Protein AF-A0A7S1QV14-F1 (afdb_monomer)

Nearest PDB structures (foldseek):
  2rdq-assembly1_A  TM=4.504E-01  e=2.097E-04  Streptomyces avermitilis
  3nnl-assembly1_A  TM=4.282E-01  e=5.730E-03  Lyngbya majuscula
  5hae-assembly1_A  TM=5.921E-01  e=1.204E-01  Rhodnius prolixus
  5h9n-assembly1_A  TM=5.846E-01  e=1.566E-01  Rhodnius prolixus
  6cx4-assembly1_A  TM=2.782E-01  e=2.511E-01  Saccharomyces cerevisiae S288C

Secondary structure (DSSP, 8-state):
-EEEEEEETTEEEEEEEEE-TTS-EEEEEEETTEEEEEEEEEEETTEEEEEEEETTT--EEEEEEEEEETTTTEEEEEEEETT-SS----EEEEE------GGGSPPTTSEEEETTSS-HHHHHHHHHHHHHHHHHTTTSTTSEEETTTEEEEEEESTT-HHHHHHHHHSTTHHHHHHHHHHHHHHHHHHHHHTT-EEEEEEEEEE--SSPPPPEE---TTEEEEEEESSSBPPPEEE-TTSPPPPHHHHHHHTT--GGGGGSTTTHHIIIIIGGGGS-HHHHHHTEEESSSSPBPTT-EEEEETT--EEPPP----TTSPPPEEEEEEEESS--SS--TT--EETTGGGGSTTS-HHHHHHHHHHHHHHHHHTT----GGGGS-HHHHHHHHHHHH-TT--HHHHHHHHHHHHH----S----

Organism: Alexandrium catenella (NCBI:txid2925)

pLDDT: mean 92.39, std 8.97, range [36.78, 98.56]

Solvent-accessible surface area (backbone atoms only — not comparable to full-atom values): 22555 Å² total; per-residue (Å²): 120,48,48,31,35,28,78,50,92,94,60,62,45,61,35,35,36,42,73,44,97,90,68,50,39,30,44,40,36,72,58,96,91,43,45,37,34,24,60,43,41,84,68,57,97,74,29,29,34,20,62,25,26,30,71,88,74,66,45,76,57,26,36,41,37,40,31,75,42,74,93,79,59,29,36,40,33,33,47,22,52,60,95,52,89,63,68,50,70,81,41,68,20,41,61,55,88,67,77,59,56,73,69,49,36,67,35,95,86,40,42,28,72,29,78,67,61,40,61,38,69,43,25,40,54,35,37,53,53,52,52,52,53,48,68,77,34,68,93,42,89,84,38,50,76,47,82,32,68,19,33,44,44,37,62,34,49,94,77,6,59,69,51,48,56,49,43,67,72,38,100,56,24,70,54,39,54,49,39,53,52,51,50,53,50,46,42,40,51,30,14,51,41,55,67,27,45,46,54,72,47,30,36,31,40,42,40,20,73,29,41,40,72,54,27,33,63,46,57,80,48,27,31,39,37,44,31,24,22,30,72,36,76,39,49,25,23,54,42,88,86,54,90,70,60,53,59,69,56,49,27,60,75,49,61,31,64,73,88,49,51,80,38,82,82,46,35,49,38,72,54,45,38,35,53,49,70,47,59,66,67,61,43,58,73,39,48,36,57,72,49,99,56,72,33,44,32,13,17,30,39,37,41,32,28,44,52,39,29,25,52,48,56,46,82,86,51,92,96,55,80,59,46,29,35,36,42,34,41,26,28,55,44,96,55,76,80,89,52,92,83,48,66,52,43,60,59,54,67,45,60,38,87,68,31,46,40,62,61,26,33,53,48,38,29,47,49,28,50,55,27,44,78,70,70,48,64,56,63,80,26,77,84,45,63,69,65,19,17,54,28,40,41,47,39,32,71,50,85,86,64,50,70,70,56,34,35,55,34,43,50,34,35,61,61,34,78,64,68,94,74,79,88,126

Radius of gyration: 24.48 Å; Cα contacts (8 Å, |Δi|>4): 848; chains: 1; bounding box: 64×48×74 Å

Mean predicted aligned error: 6.54 Å

Sequence (424 aa):
VGCWRYGKAERPSEYQIQRTEDGGLRFVDQKKASVVAGVLEPAGGGWLQAELTSGDKGEKVGSIRVSFVEEDGTVVSNFKSKGKEAWGKDTVAHKVARAADPQLRLGSSGIGLLPAFVDSKAAETTARAIATFAMLHIGSDVLMQITGGRHEVFLTGVRSQAFQEFARHHGRSEEVLGFLEALKERLSDTAFANGGKASEDMVALVGASDMQVPHLDLKQGQVQVVTALTPTSPTLVYDPAARHPAVEEVFAWLGVDPKHAGATQMRYLSEGGTPLALPVAELYEHMVPACCEELRPGDAVQIRDSIVHAGPRCLDRPGALPRIVVFATYSTRSVAQYDVEFQYKIWDWASFREVPPQLAYERLLEVHSATKERGTTVQPWVYFQGERAEACKALCTTPGLSASEAEALVQRWRLGGAARGEAG

Structure (mmCIF, N/CA/C/O backbone):
data_AF-A0A7S1QV14-F1
#
_entry.id   AF-A0A7S1QV14-F1
#
loop_
_atom_site.group_PDB
_atom_site.id
_atom_site.type_symbol
_atom_site.label_atom_id
_atom_site.label_alt_id
_atom_site.label_comp_id
_atom_site.label_asym_id
_atom_site.label_entity_id
_atom_site.label_seq_id
_atom_site.pdbx_PDB_ins_code
_atom_site.Cartn_x
_atom_site.Cartn_y
_atom_site.Cartn_z
_atom_site.occupancy
_atom_site.B_iso_or_equiv
_atom_site.auth_seq_id
_atom_site.auth_comp_id
_atom_site.auth_asym_id
_atom_site.auth_atom_id
_atom_site.pdbx_PDB_model_num
ATOM 1 N N . VAL A 1 1 ? -6.351 -14.245 25.421 1.00 88.44 1 VAL A N 1
ATOM 2 C CA . VAL A 1 1 ? -6.197 -13.532 24.127 1.00 88.44 1 VAL A CA 1
ATOM 3 C C . VAL A 1 1 ? -7.447 -12.700 23.871 1.00 88.44 1 VAL A C 1
ATOM 5 O O . VAL A 1 1 ? -8.542 -13.196 24.130 1.00 88.44 1 VAL A O 1
ATOM 8 N N . GLY A 1 2 ? -7.293 -11.451 23.434 1.00 88.88 2 GLY A N 1
ATOM 9 C CA . GLY A 1 2 ? -8.391 -10.509 23.171 1.00 88.88 2 GLY A CA 1
ATOM 10 C C . GLY A 1 2 ? -8.047 -9.067 23.556 1.00 88.88 2 GLY A C 1
ATOM 11 O O . GLY A 1 2 ? -6.943 -8.817 24.041 1.00 88.88 2 GLY A O 1
ATOM 12 N N . CYS A 1 3 ? -8.997 -8.148 23.353 1.00 89.19 3 CYS A N 1
ATOM 13 C CA . CYS A 1 3 ? -8.937 -6.779 23.871 1.00 89.19 3 CYS A CA 1
ATOM 14 C C . CYS A 1 3 ? -9.527 -6.715 25.286 1.00 89.19 3 CYS A C 1
ATOM 16 O O . CYS A 1 3 ? -10.553 -7.340 25.572 1.00 89.19 3 CYS A O 1
ATOM 18 N N . TRP A 1 4 ? -8.868 -5.962 26.157 1.00 93.94 4 TRP A N 1
ATOM 19 C CA . TRP A 1 4 ? -9.184 -5.812 27.568 1.00 93.94 4 TRP A CA 1
ATOM 20 C C . TRP A 1 4 ? -9.271 -4.333 27.904 1.00 93.94 4 TRP A C 1
ATOM 22 O O . TRP A 1 4 ? -8.332 -3.579 27.655 1.00 93.94 4 TRP A O 1
ATOM 32 N N . ARG A 1 5 ? -10.398 -3.926 28.482 1.00 94.44 5 ARG A N 1
ATOM 33 C CA . ARG A 1 5 ? -10.708 -2.540 28.815 1.00 94.44 5 ARG A CA 1
ATOM 34 C C . ARG A 1 5 ? -10.646 -2.316 30.313 1.00 94.44 5 ARG A C 1
ATOM 36 O O . ARG A 1 5 ? -11.194 -3.102 31.081 1.00 94.44 5 ARG A O 1
ATOM 43 N N . TYR A 1 6 ? -10.025 -1.220 30.716 1.00 95.12 6 TYR A N 1
ATOM 44 C CA . TYR A 1 6 ? -9.903 -0.793 32.104 1.00 95.12 6 TYR A CA 1
ATOM 45 C C . TYR A 1 6 ? -10.091 0.724 32.226 1.00 95.12 6 TYR A C 1
ATOM 47 O O . TYR A 1 6 ? -10.191 1.441 31.232 1.00 95.12 6 TYR A O 1
ATOM 55 N N . GLY A 1 7 ? -10.119 1.230 33.458 1.00 93.81 7 GLY A N 1
ATOM 56 C CA . GLY A 1 7 ? -10.324 2.653 33.726 1.00 93.81 7 GLY A CA 1
ATOM 57 C C . GLY A 1 7 ? -11.803 3.028 33.817 1.00 93.81 7 GLY A C 1
ATOM 58 O O . GLY A 1 7 ? -12.669 2.173 33.987 1.00 93.81 7 GLY A O 1
ATOM 59 N N . LYS A 1 8 ? -12.088 4.332 33.781 1.00 93.44 8 LYS A N 1
ATOM 60 C CA . LYS A 1 8 ? -13.457 4.844 33.933 1.00 93.44 8 LYS A CA 1
ATOM 61 C C . LYS A 1 8 ? -14.235 4.726 32.626 1.00 93.44 8 LYS A C 1
ATOM 63 O O . LYS A 1 8 ? -13.641 4.812 31.555 1.00 93.44 8 LYS A O 1
ATOM 68 N N . ALA A 1 9 ? -15.558 4.611 32.717 1.00 85.50 9 ALA A N 1
ATOM 69 C CA . ALA A 1 9 ? -16.435 4.471 31.556 1.00 85.50 9 ALA A CA 1
ATOM 70 C C . ALA A 1 9 ? -16.330 5.644 30.564 1.00 85.50 9 ALA A C 1
ATOM 72 O O . ALA A 1 9 ? -16.468 5.429 29.366 1.00 85.50 9 ALA A O 1
ATOM 73 N N . GLU A 1 10 ? -16.040 6.864 31.031 1.00 87.94 10 GLU A N 1
ATOM 74 C CA . GLU A 1 10 ? -15.939 8.050 30.166 1.00 87.94 10 GLU A CA 1
ATOM 75 C C . GLU A 1 10 ? -14.594 8.148 29.436 1.00 87.94 10 GLU A C 1
ATOM 77 O O . GLU A 1 10 ? -14.461 8.892 28.465 1.00 87.94 10 GLU A O 1
ATOM 82 N N . ARG A 1 11 ? -13.567 7.453 29.938 1.00 86.94 11 ARG A N 1
ATOM 83 C CA . ARG A 1 11 ? -12.208 7.434 29.378 1.00 86.94 11 ARG A CA 1
ATOM 84 C C . ARG A 1 11 ? -11.591 6.052 29.572 1.00 86.94 11 ARG A C 1
ATOM 86 O O . ARG A 1 11 ? -10.636 5.918 30.347 1.00 86.94 11 ARG A O 1
ATOM 93 N N . PRO A 1 12 ? -12.161 5.023 28.929 1.00 90.81 12 PRO A N 1
ATOM 94 C CA . PRO A 1 12 ? -11.611 3.693 29.028 1.00 90.81 12 PRO A CA 1
ATOM 95 C C . PRO A 1 12 ? -10.236 3.665 28.364 1.00 90.81 12 PRO A C 1
ATOM 97 O O . PRO A 1 12 ? -9.987 4.329 27.359 1.00 90.81 12 PRO A O 1
ATOM 100 N N . SER A 1 13 ? -9.338 2.883 28.938 1.00 91.56 13 SER A N 1
ATOM 101 C CA . SER A 1 13 ? -8.093 2.483 28.299 1.00 91.56 13 SER A CA 1
ATOM 102 C C . SER A 1 13 ? -8.210 1.022 27.896 1.00 91.56 13 SER A C 1
ATOM 104 O O . SER A 1 13 ? -8.898 0.242 28.556 1.00 91.56 13 SER A O 1
ATOM 106 N N . GLU A 1 14 ? -7.552 0.650 26.807 1.00 92.62 14 GLU A N 1
ATOM 107 C CA . GLU A 1 14 ? -7.616 -0.697 26.256 1.00 92.62 14 GLU A CA 1
ATOM 108 C C . GLU A 1 14 ? -6.210 -1.217 25.980 1.00 92.62 14 GLU A C 1
ATOM 110 O O . GLU A 1 14 ? -5.352 -0.481 25.502 1.00 92.62 14 GLU A O 1
ATOM 115 N N . TYR A 1 15 ? -5.990 -2.497 26.255 1.00 94.31 15 TYR A N 1
ATOM 116 C CA . TYR A 1 15 ? -4.806 -3.221 25.808 1.00 94.31 15 TYR A CA 1
ATOM 117 C C . TYR A 1 15 ? -5.217 -4.558 25.199 1.00 94.31 15 TYR A C 1
ATOM 119 O O . TYR A 1 15 ? -6.311 -5.076 25.431 1.00 94.31 15 TYR A O 1
ATOM 127 N N . GLN A 1 16 ? -4.326 -5.148 24.418 1.00 91.50 16 GLN A N 1
ATOM 128 C CA . GLN A 1 16 ? -4.533 -6.432 23.777 1.00 91.50 16 GLN A CA 1
ATOM 129 C C . GLN A 1 16 ? -3.559 -7.475 24.317 1.00 91.50 16 GLN A C 1
ATOM 131 O O . GLN A 1 16 ? -2.382 -7.207 24.551 1.00 91.50 16 GLN A O 1
ATOM 136 N N . ILE A 1 17 ? -4.067 -8.695 24.471 1.00 94.00 17 ILE A N 1
ATOM 137 C CA . ILE A 1 17 ? -3.255 -9.899 24.638 1.00 94.00 17 ILE A CA 1
ATOM 138 C C . ILE A 1 17 ? -3.373 -10.700 23.347 1.00 94.00 17 ILE A C 1
ATOM 140 O O . ILE A 1 17 ? -4.457 -11.209 23.049 1.00 94.00 17 ILE A O 1
ATOM 144 N N . GLN A 1 18 ? -2.280 -10.825 22.602 1.00 89.25 18 GLN A N 1
ATOM 145 C CA . GLN A 1 18 ? -2.208 -11.504 21.304 1.00 89.25 18 GLN A CA 1
ATOM 146 C C . GLN A 1 18 ? -1.422 -12.820 21.416 1.00 89.25 18 GLN A C 1
ATOM 148 O O . GLN A 1 18 ? -0.666 -12.997 22.372 1.00 89.25 18 GLN A O 1
ATOM 153 N N . ARG A 1 19 ? -1.603 -13.744 20.461 1.00 88.56 19 ARG A N 1
ATOM 154 C CA . ARG A 1 19 ? -0.686 -14.886 20.287 1.00 88.56 19 ARG A CA 1
ATOM 155 C C . ARG A 1 19 ? 0.461 -14.482 19.366 1.00 88.56 19 ARG A C 1
ATOM 157 O O . ARG A 1 19 ? 0.222 -13.794 18.377 1.00 88.56 19 ARG A O 1
ATOM 164 N N . THR A 1 20 ? 1.673 -14.905 19.686 1.00 84.00 20 THR A N 1
ATOM 165 C CA . THR A 1 20 ? 2.848 -14.788 18.812 1.00 84.00 20 THR A CA 1
ATOM 166 C C . THR A 1 20 ? 2.903 -15.953 17.817 1.00 84.00 20 THR A C 1
ATOM 168 O O . THR A 1 20 ? 2.140 -16.913 17.935 1.00 84.00 20 THR A O 1
ATOM 171 N N . GLU A 1 21 ? 3.777 -15.862 16.808 1.00 75.75 21 GLU A N 1
ATOM 172 C CA . GLU A 1 21 ? 3.919 -16.890 15.758 1.00 75.75 21 GLU A CA 1
ATOM 173 C C . GLU A 1 21 ? 4.349 -18.256 16.313 1.00 75.75 21 GLU A C 1
ATOM 175 O O . GLU A 1 21 ? 3.901 -19.290 15.830 1.00 75.75 21 GLU A O 1
ATOM 180 N N . ASP A 1 22 ? 5.149 -18.257 17.378 1.00 84.62 22 ASP A N 1
ATOM 181 C CA . ASP A 1 22 ? 5.583 -19.442 18.127 1.00 84.62 22 ASP A CA 1
ATOM 182 C C . ASP A 1 22 ? 4.534 -19.951 19.140 1.00 84.62 22 ASP A C 1
ATOM 184 O O . ASP A 1 22 ? 4.787 -20.887 19.896 1.00 84.62 22 ASP A O 1
ATOM 188 N N . GLY A 1 23 ? 3.341 -19.349 19.173 1.00 89.62 23 GLY A N 1
ATOM 189 C CA . GLY A 1 23 ? 2.241 -19.742 20.054 1.00 89.62 23 GLY A CA 1
ATOM 190 C C . GLY A 1 23 ? 2.278 -19.136 21.461 1.00 89.62 23 GLY A C 1
ATOM 191 O O . GLY A 1 23 ? 1.326 -19.355 22.222 1.00 89.62 23 GLY A O 1
ATOM 192 N N . GLY A 1 24 ? 3.310 -18.351 21.789 1.00 93.19 24 GLY A N 1
ATOM 193 C CA . GLY A 1 24 ? 3.408 -17.561 23.017 1.00 93.19 24 GLY A CA 1
ATOM 194 C C . GLY A 1 24 ? 2.354 -16.451 23.121 1.00 93.19 24 GLY A C 1
ATOM 195 O O . GLY A 1 24 ? 1.476 -16.295 22.267 1.00 93.19 24 GLY A O 1
ATOM 196 N N . LEU A 1 25 ? 2.407 -15.675 24.206 1.00 96.00 25 LEU A N 1
ATOM 197 C CA . LEU A 1 25 ? 1.502 -14.546 24.434 1.00 96.00 25 LEU A CA 1
ATOM 198 C C . LEU A 1 25 ? 2.268 -13.226 24.402 1.00 96.00 25 LEU A C 1
ATOM 200 O O . LEU A 1 25 ? 3.395 -13.136 24.872 1.00 96.00 25 LEU A O 1
ATOM 204 N N . ARG A 1 26 ? 1.637 -12.173 23.881 1.00 94.88 26 ARG A N 1
ATOM 205 C CA . ARG A 1 26 ? 2.202 -10.820 23.827 1.00 94.88 26 ARG A CA 1
ATOM 206 C C . ARG A 1 26 ? 1.213 -9.807 24.378 1.00 94.88 26 ARG A C 1
ATOM 208 O O . ARG A 1 26 ? 0.047 -9.806 23.985 1.00 94.88 26 ARG A O 1
ATOM 215 N N . PHE A 1 27 ? 1.691 -8.939 25.262 1.00 96.25 27 PHE A N 1
ATOM 216 C CA . PHE A 1 27 ? 0.968 -7.753 25.714 1.00 96.25 27 PHE A CA 1
ATOM 217 C C . PHE A 1 27 ? 1.214 -6.600 24.737 1.00 96.25 27 PHE A C 1
ATOM 219 O O . PHE A 1 27 ? 2.358 -6.378 24.333 1.00 96.25 27 PHE A O 1
ATOM 226 N N . VAL A 1 28 ? 0.160 -5.866 24.376 1.00 92.75 28 VAL A N 1
ATOM 227 C CA . VAL A 1 28 ? 0.217 -4.683 23.506 1.00 92.75 28 VAL A CA 1
ATOM 228 C C . VAL A 1 28 ? -0.714 -3.604 24.061 1.00 92.75 28 VAL A C 1
ATOM 230 O O . VAL A 1 28 ? -1.913 -3.828 24.166 1.00 92.75 28 VAL A O 1
ATOM 233 N N . ASP A 1 29 ? -0.182 -2.432 24.389 1.00 92.81 29 ASP A N 1
ATOM 234 C CA . ASP A 1 29 ? -0.936 -1.257 24.852 1.00 92.81 29 ASP A CA 1
ATOM 235 C C . ASP A 1 29 ? -0.595 -0.046 23.969 1.00 92.81 29 ASP A C 1
ATOM 237 O O . ASP A 1 29 ? 0.534 0.084 23.481 1.00 92.81 29 ASP A O 1
ATOM 241 N N . GLN A 1 30 ? -1.566 0.841 23.750 1.00 83.88 30 GLN A N 1
ATOM 242 C CA . GLN A 1 30 ? -1.390 2.080 22.997 1.00 83.88 30 GLN A CA 1
ATOM 243 C C . GLN A 1 30 ? -1.477 3.270 23.952 1.00 83.88 30 GLN A C 1
ATOM 245 O O . GLN A 1 30 ? -2.556 3.719 24.338 1.00 83.88 30 GLN A O 1
ATOM 250 N N . LYS A 1 31 ? -0.316 3.830 24.310 1.00 79.06 31 LYS A N 1
ATOM 251 C CA . LYS A 1 31 ? -0.241 5.023 25.159 1.00 79.06 31 LYS A CA 1
ATOM 252 C C . LYS A 1 31 ? 0.073 6.254 24.331 1.00 79.06 31 LYS A C 1
ATOM 254 O O . LYS A 1 31 ? 1.192 6.429 23.857 1.00 79.06 31 LYS A O 1
ATOM 259 N N . LYS A 1 32 ? -0.899 7.169 24.265 1.00 78.50 32 LYS A N 1
ATOM 260 C CA . LYS A 1 32 ? -0.817 8.432 23.515 1.00 78.50 32 LYS A CA 1
ATOM 261 C C . LYS A 1 32 ? -0.515 8.171 22.032 1.00 78.50 32 LYS A C 1
ATOM 263 O O . LYS A 1 32 ? -1.445 7.914 21.285 1.00 78.50 32 LYS A O 1
ATOM 268 N N . ALA A 1 33 ? 0.763 8.200 21.652 1.00 69.38 33 ALA A N 1
ATOM 269 C CA . ALA A 1 33 ? 1.253 8.053 20.282 1.00 69.38 33 ALA A CA 1
ATOM 270 C C . ALA A 1 33 ? 2.246 6.886 20.103 1.00 69.38 33 ALA A C 1
ATOM 272 O O . ALA A 1 33 ? 2.702 6.650 18.990 1.00 69.38 33 ALA A O 1
ATOM 273 N N . SER A 1 34 ? 2.597 6.142 21.163 1.00 78.25 34 SER A N 1
ATOM 274 C CA . SER A 1 34 ? 3.499 4.991 21.044 1.00 78.25 34 SER A CA 1
ATOM 275 C C . SER A 1 34 ? 2.813 3.679 21.414 1.00 78.25 34 SER A C 1
ATOM 277 O O . SER A 1 34 ? 1.948 3.604 22.293 1.00 78.25 34 SER A O 1
ATOM 279 N N . VAL A 1 35 ? 3.193 2.623 20.692 1.00 84.88 35 VAL A N 1
ATOM 280 C CA . VAL A 1 35 ? 2.826 1.245 21.030 1.00 84.88 35 VAL A CA 1
ATOM 281 C C . VAL A 1 35 ? 3.842 0.737 22.026 1.00 84.88 35 VAL A C 1
ATOM 283 O O . VAL A 1 35 ? 5.042 0.828 21.781 1.00 84.88 35 VAL A O 1
ATOM 286 N N . VAL A 1 36 ? 3.369 0.170 23.122 1.00 92.88 36 VAL A N 1
ATOM 287 C CA . VAL A 1 36 ? 4.218 -0.482 24.107 1.00 92.88 36 VAL A CA 1
ATOM 288 C C . VAL A 1 36 ? 3.869 -1.960 24.110 1.00 92.88 36 VAL A C 1
ATOM 290 O O . VAL A 1 36 ? 2.703 -2.324 24.248 1.00 92.88 36 VAL A O 1
ATOM 293 N N . ALA A 1 37 ? 4.867 -2.820 23.930 1.00 94.88 37 ALA A N 1
ATOM 294 C CA . ALA A 1 37 ? 4.629 -4.253 23.838 1.00 94.88 37 ALA A CA 1
ATOM 295 C C . ALA A 1 37 ? 5.746 -5.084 24.468 1.00 94.88 37 ALA A C 1
ATOM 297 O O . ALA A 1 37 ? 6.870 -4.608 24.617 1.00 94.88 37 ALA A O 1
ATOM 298 N N . GLY A 1 38 ? 5.424 -6.333 24.805 1.00 95.88 38 GLY A N 1
ATOM 299 C CA . GLY A 1 38 ? 6.378 -7.309 25.326 1.00 95.88 38 GLY A CA 1
ATOM 300 C C . GLY A 1 38 ? 5.816 -8.730 25.313 1.00 95.88 38 GLY A C 1
ATOM 301 O O . GLY A 1 38 ? 4.598 -8.921 25.409 1.00 95.88 38 GLY A O 1
ATOM 302 N N . VAL A 1 39 ? 6.698 -9.718 25.155 1.00 96.94 39 VAL A N 1
ATOM 303 C CA . VAL A 1 39 ? 6.346 -11.146 25.204 1.00 96.94 39 VAL A CA 1
ATOM 304 C C . VAL A 1 39 ? 6.152 -11.554 26.661 1.00 96.94 39 VAL A C 1
ATOM 306 O O . VAL A 1 39 ? 6.973 -11.235 27.515 1.00 96.94 39 VAL A O 1
ATOM 309 N N . LEU A 1 40 ? 5.020 -12.192 26.937 1.00 98.25 40 LEU A N 1
ATOM 310 C CA . LEU A 1 40 ? 4.582 -12.606 28.259 1.00 98.25 40 LEU A CA 1
ATOM 311 C C . LEU A 1 40 ? 5.139 -13.991 28.591 1.00 98.25 40 LEU A C 1
ATOM 313 O O . LEU A 1 40 ? 4.768 -14.982 27.966 1.00 98.25 40 LEU A O 1
ATOM 317 N N . GLU A 1 41 ? 5.970 -14.049 29.623 1.00 98.19 41 GLU A N 1
ATOM 318 C CA . GLU A 1 41 ? 6.598 -15.263 30.137 1.00 98.19 41 GLU A CA 1
ATOM 319 C C . GLU A 1 41 ? 6.011 -15.654 31.502 1.00 98.19 41 GLU A C 1
ATOM 321 O O . GLU A 1 41 ? 5.621 -14.777 32.278 1.00 98.19 41 GLU A O 1
ATOM 326 N N . PRO A 1 42 ? 5.937 -16.950 31.848 1.00 97.94 42 PRO A N 1
ATOM 327 C CA . PRO A 1 42 ? 5.498 -17.380 33.173 1.00 97.94 42 PRO A CA 1
ATOM 328 C C . PRO A 1 42 ? 6.388 -16.826 34.297 1.00 97.94 42 PRO A C 1
ATOM 330 O O . PRO A 1 42 ? 7.593 -17.051 34.310 1.00 97.94 42 PRO A O 1
ATOM 333 N N . ALA A 1 43 ? 5.782 -16.160 35.284 1.00 97.44 43 ALA A N 1
ATOM 334 C CA . ALA A 1 43 ? 6.470 -15.596 36.454 1.00 97.44 43 ALA A CA 1
ATOM 335 C C . ALA A 1 43 ? 6.086 -16.288 37.781 1.00 97.44 43 ALA A C 1
ATOM 337 O O . ALA A 1 43 ? 6.465 -15.833 38.861 1.00 97.44 43 ALA A O 1
ATOM 338 N N . GLY A 1 44 ? 5.336 -17.393 37.704 1.00 95.94 44 GLY A N 1
ATOM 339 C CA . GLY A 1 44 ? 4.825 -18.134 38.859 1.00 95.94 44 GLY A CA 1
ATOM 340 C C . GLY A 1 44 ? 3.524 -17.558 39.434 1.00 95.94 44 GLY A C 1
ATOM 341 O O . GLY A 1 44 ? 3.115 -16.441 39.123 1.00 95.94 44 GLY A O 1
ATOM 342 N N . GLY A 1 45 ? 2.827 -18.353 40.253 1.00 94.81 45 GLY A N 1
ATOM 343 C CA . GLY A 1 45 ? 1.594 -17.923 40.930 1.00 94.81 45 GLY A CA 1
ATOM 344 C C . GLY A 1 45 ? 0.461 -17.487 39.989 1.00 94.81 45 GLY A C 1
ATOM 345 O O . GLY A 1 45 ? -0.297 -16.590 40.339 1.00 94.81 45 GLY A O 1
ATOM 346 N N . GLY A 1 46 ? 0.390 -18.057 38.781 1.00 95.75 46 GLY A N 1
ATOM 347 C CA . GLY A 1 46 ? -0.599 -17.692 37.756 1.00 95.75 4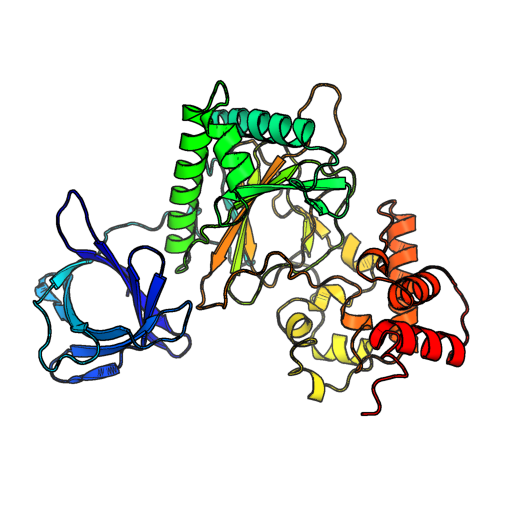6 GLY A CA 1
ATOM 348 C C . GLY A 1 46 ? -0.292 -16.402 36.985 1.00 95.75 46 GLY A C 1
ATOM 349 O O . GLY A 1 46 ? -1.037 -16.050 36.073 1.00 95.75 46 GLY A O 1
ATOM 350 N N . TRP A 1 47 ? 0.807 -15.711 37.301 1.00 98.12 47 TRP A N 1
ATOM 351 C CA . TRP A 1 47 ? 1.208 -14.491 36.607 1.00 98.12 47 TRP A CA 1
ATOM 352 C C . TRP A 1 47 ? 2.034 -14.786 35.360 1.00 98.12 47 TRP A C 1
ATOM 354 O O . TRP A 1 47 ? 2.942 -15.621 35.361 1.00 98.12 47 TRP A O 1
ATOM 364 N N . LEU A 1 48 ? 1.763 -14.008 34.319 1.00 98.38 48 LEU A N 1
ATOM 365 C CA . LEU A 1 48 ? 2.646 -13.815 33.182 1.00 98.38 48 LEU A CA 1
ATOM 366 C C . LEU A 1 48 ? 3.288 -12.434 33.283 1.00 98.38 48 LEU A C 1
ATOM 368 O O . LEU A 1 48 ? 2.628 -11.485 33.700 1.00 98.38 48 LEU A O 1
ATOM 372 N N . GLN A 1 49 ? 4.544 -12.293 32.883 1.00 98.50 49 GLN A N 1
ATOM 373 C CA . GLN A 1 49 ? 5.293 -11.044 32.956 1.00 98.50 49 GLN A CA 1
ATOM 374 C C . GLN A 1 49 ? 5.993 -10.753 31.633 1.00 98.50 49 GLN A C 1
ATOM 376 O O . GLN A 1 49 ? 6.502 -11.658 30.989 1.00 98.50 49 GLN A O 1
ATOM 381 N N . ALA A 1 50 ? 6.042 -9.484 31.241 1.00 98.25 50 ALA A N 1
ATOM 382 C CA . ALA A 1 50 ? 6.795 -9.024 30.086 1.00 98.25 50 ALA A CA 1
ATOM 383 C C . ALA A 1 50 ? 7.616 -7.782 30.427 1.00 98.25 50 ALA A C 1
ATOM 385 O O . ALA A 1 50 ? 7.162 -6.884 31.144 1.00 98.25 50 ALA A O 1
ATOM 386 N N . GLU A 1 51 ? 8.802 -7.700 29.839 1.00 98.12 51 GLU A N 1
ATOM 387 C CA . GLU A 1 51 ? 9.531 -6.446 29.694 1.00 98.12 51 GLU A CA 1
ATOM 388 C C . GLU A 1 51 ? 8.947 -5.666 28.517 1.00 98.12 51 GLU A C 1
ATOM 390 O O . GLU A 1 51 ? 8.761 -6.203 27.426 1.00 98.12 51 GLU A O 1
ATOM 395 N N . LEU A 1 52 ? 8.615 -4.401 28.754 1.00 97.06 52 LEU A N 1
ATOM 396 C CA . LEU A 1 52 ? 7.909 -3.564 27.799 1.00 97.06 52 LEU A CA 1
ATOM 397 C C . LEU A 1 52 ? 8.864 -2.619 27.073 1.00 97.06 52 LEU A C 1
ATOM 399 O O . LEU A 1 52 ? 9.577 -1.834 27.707 1.00 97.06 52 LEU A O 1
ATOM 403 N N . THR A 1 53 ? 8.805 -2.635 25.744 1.00 95.62 53 THR A N 1
ATOM 404 C CA . THR A 1 53 ? 9.564 -1.743 24.857 1.00 95.62 53 THR A CA 1
ATOM 405 C C . THR A 1 53 ? 8.634 -0.861 24.030 1.00 95.62 53 THR A C 1
ATOM 407 O O . THR A 1 53 ? 7.570 -1.313 23.600 1.00 95.62 53 THR A O 1
ATOM 410 N N . SER A 1 54 ? 9.040 0.388 23.790 1.00 90.81 54 SER A N 1
ATOM 411 C CA . SER A 1 54 ? 8.348 1.305 22.877 1.00 90.81 54 SER A CA 1
ATOM 412 C C . SER A 1 54 ? 8.615 0.895 21.428 1.00 90.81 54 SER A C 1
ATOM 414 O O . SER A 1 54 ? 9.767 0.691 21.057 1.00 90.81 54 SER A O 1
ATOM 416 N N . GLY A 1 55 ? 7.572 0.746 20.611 1.00 76.50 55 GLY A N 1
ATOM 417 C CA . GLY A 1 55 ? 7.678 0.215 19.247 1.00 76.50 55 GLY A CA 1
ATOM 418 C C . GLY A 1 55 ? 8.426 1.119 18.262 1.00 76.50 55 GLY A C 1
ATOM 419 O O . GLY A 1 55 ? 8.995 0.620 17.303 1.00 76.50 55 GLY A O 1
ATOM 420 N N . ASP A 1 56 ? 8.455 2.427 18.511 1.00 74.75 56 ASP A N 1
ATOM 421 C CA . ASP A 1 56 ? 9.157 3.429 17.701 1.00 74.75 56 ASP A CA 1
ATOM 422 C C . ASP A 1 56 ? 10.675 3.441 17.951 1.00 74.75 56 ASP A C 1
ATOM 424 O O . ASP A 1 56 ? 11.456 3.571 17.014 1.00 74.75 56 ASP A O 1
ATOM 428 N N . LYS A 1 57 ? 11.102 3.294 19.211 1.00 80.12 57 LYS A N 1
ATOM 429 C CA . LYS A 1 57 ? 12.510 3.469 19.619 1.00 80.12 57 LYS A CA 1
ATOM 430 C C . LYS A 1 57 ? 13.188 2.211 20.158 1.00 80.12 57 LYS A C 1
ATOM 432 O O . LYS A 1 57 ? 14.377 2.241 20.458 1.00 80.12 57 LYS A O 1
ATOM 437 N N . GLY A 1 58 ? 12.438 1.137 20.393 1.00 88.25 58 GLY A N 1
ATOM 438 C CA . GLY A 1 58 ? 12.919 -0.047 21.116 1.00 88.25 58 GLY A CA 1
ATOM 439 C C . GLY A 1 58 ? 13.290 0.225 22.582 1.00 88.25 58 GLY A C 1
ATOM 440 O O . GLY A 1 58 ? 13.801 -0.656 23.271 1.00 88.25 58 GLY A O 1
ATOM 441 N N . GLU A 1 59 ? 13.045 1.434 23.094 1.00 93.56 59 GLU A N 1
ATOM 442 C CA . GLU A 1 59 ? 13.416 1.814 24.452 1.00 93.56 59 GLU A CA 1
ATOM 443 C C . GLU A 1 59 ? 12.581 1.051 25.481 1.00 93.56 59 GLU A C 1
ATOM 445 O O . GLU A 1 59 ? 11.350 1.023 25.416 1.00 93.56 59 GLU A O 1
ATOM 450 N N . LYS A 1 60 ? 13.248 0.480 26.487 1.00 96.06 60 LYS A N 1
ATOM 451 C CA . LYS A 1 60 ? 12.582 -0.136 27.638 1.00 96.06 60 LYS A CA 1
ATOM 452 C C . LYS A 1 60 ? 11.799 0.913 28.431 1.00 96.06 60 LYS A C 1
ATOM 454 O O . LYS A 1 60 ? 12.395 1.863 28.946 1.00 96.06 60 LYS A O 1
ATOM 459 N N . VAL A 1 61 ? 10.490 0.696 28.567 1.00 96.00 61 VAL A N 1
ATOM 460 C CA . VAL A 1 61 ? 9.517 1.578 29.241 1.00 96.00 61 VAL A CA 1
ATOM 461 C C . VAL A 1 61 ? 9.229 1.113 30.676 1.00 96.00 61 VAL A C 1
ATOM 463 O O . VAL A 1 61 ? 8.962 1.926 31.565 1.00 96.00 61 VAL A O 1
ATOM 466 N N . GLY A 1 62 ? 9.314 -0.192 30.9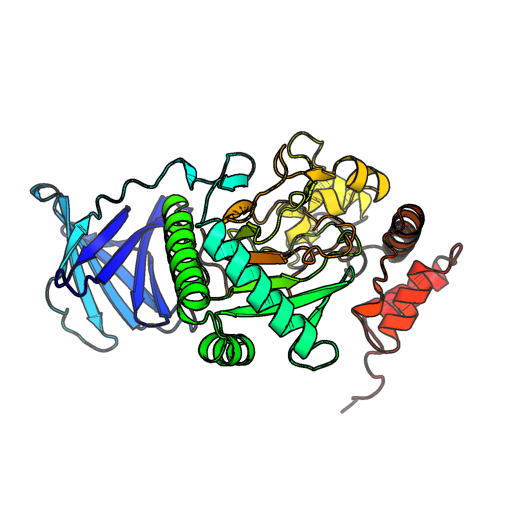31 1.00 96.94 62 GLY A N 1
ATOM 467 C CA . GLY A 1 62 ? 9.026 -0.800 32.229 1.00 96.94 62 GLY A CA 1
ATOM 468 C C . GLY A 1 62 ? 8.759 -2.295 32.097 1.00 96.94 62 GLY A C 1
ATOM 469 O O . GLY A 1 62 ? 9.123 -2.897 31.093 1.00 96.94 62 GLY A O 1
ATOM 470 N N . SER A 1 63 ? 8.086 -2.865 33.087 1.00 98.31 63 SER A N 1
ATOM 471 C CA . SER A 1 63 ? 7.628 -4.256 33.078 1.00 98.31 63 SER A CA 1
ATOM 472 C C . SER A 1 63 ? 6.120 -4.291 33.327 1.00 98.31 63 SER A C 1
ATOM 474 O O . SER A 1 63 ? 5.592 -3.461 34.071 1.00 98.31 63 SER A O 1
ATOM 476 N N . ILE A 1 64 ? 5.418 -5.250 32.735 1.00 98.38 64 ILE A N 1
ATOM 477 C CA . ILE A 1 64 ? 4.012 -5.542 33.030 1.00 98.38 64 ILE A CA 1
ATOM 478 C C . ILE A 1 64 ? 3.907 -6.973 33.536 1.00 98.38 64 ILE A C 1
ATOM 480 O O . ILE A 1 64 ? 4.597 -7.853 33.031 1.00 98.38 64 ILE A O 1
ATOM 484 N N . ARG A 1 65 ? 3.027 -7.216 34.502 1.00 98.31 65 ARG A N 1
ATOM 485 C CA . ARG A 1 65 ? 2.528 -8.557 34.800 1.00 98.31 65 ARG A CA 1
ATOM 486 C C . ARG A 1 65 ? 1.020 -8.602 34.629 1.00 98.31 65 ARG A C 1
ATOM 488 O O . ARG A 1 65 ? 0.341 -7.620 34.933 1.00 98.31 65 ARG A O 1
ATOM 495 N N . VAL A 1 66 ? 0.512 -9.721 34.137 1.00 98.38 66 VAL A N 1
ATOM 496 C CA . VAL A 1 66 ? -0.913 -9.978 33.938 1.00 98.38 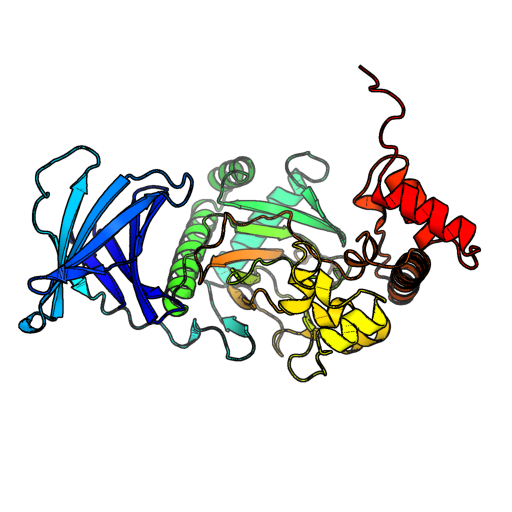66 VAL A CA 1
ATOM 497 C C . VAL A 1 66 ? -1.275 -11.348 34.501 1.00 98.38 66 VAL A C 1
ATOM 499 O O . VAL A 1 66 ? -0.492 -12.288 34.394 1.00 98.38 66 VAL A O 1
ATOM 502 N N . SER A 1 67 ? -2.452 -11.461 35.099 1.00 97.94 67 SER A N 1
ATOM 503 C CA . SER A 1 67 ? -3.023 -12.722 35.569 1.00 97.94 67 SER A CA 1
ATOM 504 C C . SER A 1 67 ? -4.483 -12.785 35.144 1.00 97.94 67 SER A C 1
ATOM 506 O O . SER A 1 67 ? -5.208 -11.794 35.258 1.00 97.94 67 SER A O 1
ATOM 508 N N . PHE A 1 68 ? -4.896 -13.925 34.599 1.00 97.06 68 PHE A N 1
ATOM 509 C CA . PHE A 1 68 ? -6.287 -14.156 34.230 1.00 97.06 68 PHE A CA 1
ATOM 510 C C . PHE A 1 68 ? -7.038 -14.713 35.438 1.00 97.06 68 PHE A C 1
ATOM 512 O O . PHE A 1 68 ? -6.635 -15.728 36.003 1.00 97.06 68 PHE A O 1
ATOM 519 N N . VAL A 1 69 ? -8.123 -14.046 35.818 1.00 96.62 69 VAL A N 1
ATOM 520 C CA . VAL A 1 69 ? -9.005 -14.472 36.903 1.00 96.62 69 VAL A CA 1
ATOM 521 C C . VAL A 1 69 ? -10.211 -15.140 36.261 1.00 96.62 69 VAL A C 1
ATOM 523 O O . VAL A 1 69 ? -11.083 -14.470 35.708 1.00 96.62 69 VAL A O 1
ATOM 526 N N . GLU A 1 70 ? -10.214 -16.472 36.282 1.00 90.94 70 GLU A N 1
ATOM 527 C CA . GLU A 1 70 ? -11.194 -17.292 35.564 1.00 90.94 70 GLU A CA 1
ATOM 528 C C . GLU A 1 70 ? -12.628 -17.066 36.054 1.00 90.94 70 GLU A C 1
ATOM 530 O O . GLU A 1 70 ? -13.529 -16.953 35.227 1.00 90.94 70 GLU A O 1
ATOM 535 N N . GLU A 1 71 ? -12.818 -16.916 37.369 1.00 91.31 71 GLU A N 1
ATOM 536 C CA . GLU A 1 71 ? -14.129 -16.719 38.006 1.00 91.31 71 GLU A CA 1
ATOM 537 C C . GLU A 1 71 ? -14.870 -15.488 37.459 1.00 91.31 71 GLU A C 1
ATOM 539 O O . GLU A 1 71 ? -16.045 -15.571 37.106 1.00 91.31 71 GLU A O 1
ATOM 544 N N . ASP A 1 72 ? -14.153 -14.376 37.291 1.00 88.56 72 ASP A N 1
ATOM 545 C CA . ASP A 1 72 ? -14.726 -13.109 36.827 1.00 88.56 72 ASP A CA 1
ATOM 546 C C . ASP A 1 72 ? -14.587 -12.906 35.311 1.00 88.56 72 ASP A C 1
ATOM 548 O O . ASP A 1 72 ? -15.085 -11.924 34.750 1.00 88.56 72 ASP A O 1
ATOM 552 N N . GLY A 1 73 ? -13.837 -13.779 34.631 1.00 91.25 73 GLY A N 1
ATOM 553 C CA . GLY A 1 73 ? -13.438 -13.573 33.240 1.00 91.25 73 GLY A CA 1
ATOM 554 C C . GLY A 1 73 ? -12.659 -12.268 33.024 1.00 91.25 73 GLY A C 1
ATOM 555 O O . GLY A 1 73 ? -12.760 -11.661 31.953 1.00 91.25 73 GLY A O 1
ATOM 556 N N . THR A 1 74 ? -11.899 -11.816 34.028 1.00 96.44 74 THR A N 1
ATOM 557 C CA . THR A 1 74 ? -11.129 -10.561 34.001 1.00 96.44 74 THR A CA 1
ATOM 558 C C . THR A 1 74 ? -9.628 -10.811 33.896 1.00 96.44 74 THR A C 1
ATOM 560 O O . THR A 1 74 ? -9.132 -11.914 34.130 1.00 96.44 74 THR A O 1
ATOM 563 N N . VAL A 1 75 ? -8.877 -9.773 33.528 1.00 97.62 75 VAL A N 1
ATOM 564 C CA . VAL A 1 75 ? -7.415 -9.769 33.643 1.00 97.62 75 VAL A CA 1
ATOM 565 C C . VAL A 1 75 ? -7.002 -8.714 34.652 1.00 97.62 75 VAL A C 1
ATOM 567 O O . VAL A 1 75 ? -7.295 -7.530 34.482 1.00 97.62 75 VAL A O 1
ATOM 570 N N . VAL A 1 76 ? -6.268 -9.136 35.676 1.00 98.00 76 VAL A N 1
ATOM 571 C CA . VAL A 1 76 ? -5.586 -8.225 36.594 1.00 98.00 76 VAL A CA 1
ATOM 572 C C . VAL A 1 76 ? -4.209 -7.932 36.027 1.00 98.00 76 VAL A C 1
ATOM 574 O O . VAL A 1 76 ? -3.468 -8.839 35.653 1.00 98.00 76 VAL A O 1
ATOM 577 N N . SER A 1 77 ? -3.861 -6.655 35.953 1.00 97.94 77 SER A N 1
ATOM 578 C CA . SER A 1 77 ? -2.595 -6.189 35.401 1.00 97.94 77 SER A CA 1
ATOM 579 C C . SER A 1 77 ? -1.877 -5.241 36.356 1.00 97.94 77 SER A C 1
ATOM 581 O O . SER A 1 77 ? -2.488 -4.543 37.170 1.00 97.94 77 SER A O 1
ATOM 583 N N . ASN A 1 78 ? -0.550 -5.227 36.272 1.00 97.69 78 ASN A N 1
ATOM 584 C CA . ASN A 1 78 ? 0.310 -4.452 37.153 1.00 97.69 78 ASN A CA 1
ATOM 585 C C . ASN A 1 78 ? 1.523 -3.948 36.387 1.00 97.69 78 ASN A C 1
ATOM 587 O O . ASN A 1 78 ? 2.268 -4.742 35.818 1.00 97.69 78 ASN A O 1
ATOM 591 N N . PHE A 1 79 ? 1.734 -2.634 36.389 1.00 97.62 79 PHE A N 1
ATOM 592 C CA . PHE A 1 79 ? 2.839 -2.002 35.676 1.00 97.62 79 PHE A CA 1
ATOM 593 C C . PHE A 1 79 ? 3.917 -1.523 36.647 1.00 97.62 79 PHE A C 1
ATOM 595 O O . PHE A 1 79 ? 3.620 -0.839 37.628 1.00 97.62 79 PHE A O 1
ATOM 602 N N . LYS A 1 80 ? 5.174 -1.852 36.352 1.00 98.06 80 LYS A N 1
ATOM 603 C CA . LYS A 1 80 ? 6.360 -1.349 37.044 1.00 98.06 80 LYS A CA 1
ATOM 604 C C . LYS A 1 80 ? 7.128 -0.427 36.106 1.00 98.06 80 LYS A C 1
ATOM 606 O O . LYS A 1 80 ? 7.737 -0.884 35.141 1.00 98.06 80 LYS A O 1
ATOM 611 N N . SER A 1 81 ? 7.106 0.874 36.389 1.00 96.75 81 SER A N 1
ATOM 612 C CA . SER A 1 81 ? 7.849 1.864 35.601 1.00 96.75 81 SER A CA 1
ATOM 613 C C . SER A 1 81 ? 9.351 1.568 35.600 1.00 96.75 81 SER A C 1
ATOM 615 O O . SER A 1 81 ? 9.900 1.102 36.602 1.00 96.75 81 SER A O 1
ATOM 617 N N . LYS A 1 82 ? 10.042 1.898 34.501 1.00 96.50 82 LYS A N 1
ATOM 618 C CA . LYS A 1 82 ? 11.507 1.807 34.410 1.00 96.50 82 LYS A CA 1
ATOM 619 C C . LYS A 1 82 ? 12.184 2.455 35.627 1.00 96.50 82 LYS A C 1
ATOM 621 O O . LYS A 1 82 ? 11.880 3.593 35.981 1.00 96.50 82 LYS A O 1
ATOM 626 N N . GLY A 1 83 ? 13.103 1.723 36.255 1.00 95.94 83 GLY A N 1
ATOM 627 C CA . GLY A 1 83 ? 13.878 2.194 37.409 1.00 95.94 83 GLY A CA 1
ATOM 628 C C . GLY A 1 83 ? 13.120 2.218 38.741 1.00 95.94 83 GLY A C 1
ATOM 629 O O . GLY A 1 83 ? 13.669 2.692 39.730 1.00 95.94 83 GLY A O 1
ATOM 630 N N . LYS A 1 84 ? 11.873 1.731 38.797 1.00 97.56 84 LYS A N 1
ATOM 631 C CA . LYS A 1 84 ? 11.144 1.542 40.057 1.00 97.56 84 LYS A CA 1
ATOM 632 C C . LYS A 1 84 ? 11.279 0.101 40.542 1.00 97.56 84 LYS A C 1
ATOM 634 O O . LYS A 1 84 ? 11.223 -0.838 39.749 1.00 97.56 84 LYS A O 1
ATOM 639 N N . GLU A 1 85 ? 11.432 -0.058 41.852 1.00 96.62 85 GLU A N 1
ATOM 640 C CA . GLU A 1 85 ? 11.502 -1.373 42.500 1.00 96.62 85 GLU A CA 1
ATOM 641 C C . GLU A 1 85 ? 10.108 -1.955 42.755 1.00 96.62 85 GLU A C 1
ATOM 643 O O . GLU A 1 85 ? 9.879 -3.140 42.524 1.00 96.62 85 GLU A O 1
ATOM 648 N N . ALA A 1 86 ? 9.161 -1.107 43.161 1.00 97.69 86 ALA A N 1
ATOM 649 C CA . ALA A 1 86 ? 7.797 -1.509 43.478 1.00 97.69 86 ALA A CA 1
ATOM 650 C C . ALA A 1 86 ? 6.881 -1.521 42.243 1.00 97.69 86 ALA A C 1
ATOM 652 O O . ALA A 1 86 ? 6.946 -0.632 41.388 1.00 97.69 86 ALA A O 1
ATOM 653 N N . TRP A 1 87 ? 5.988 -2.513 42.191 1.00 98.00 87 TRP A N 1
ATOM 654 C CA . TRP A 1 87 ? 4.877 -2.558 41.241 1.00 98.00 87 TRP A CA 1
ATOM 655 C C . TRP A 1 87 ? 3.857 -1.451 41.533 1.00 98.00 87 TRP A C 1
ATOM 657 O O . TRP A 1 87 ? 3.685 -1.025 42.676 1.00 98.00 87 TRP A O 1
ATOM 667 N N . GLY A 1 88 ? 3.187 -0.974 40.484 1.00 96.94 88 GLY A N 1
ATOM 668 C CA . GLY A 1 88 ? 2.042 -0.078 40.608 1.00 96.94 88 GLY A CA 1
ATOM 669 C C . GLY A 1 88 ? 0.804 -0.765 41.194 1.00 96.94 88 GLY A C 1
ATOM 670 O O . GLY A 1 88 ? 0.852 -1.905 41.643 1.00 96.94 88 GLY A O 1
ATOM 671 N N . LYS A 1 89 ? -0.325 -0.051 41.181 1.00 97.69 89 LYS A N 1
ATOM 672 C CA . LYS A 1 89 ? -1.616 -0.584 41.638 1.00 97.69 89 LYS A CA 1
ATOM 673 C C . LYS A 1 89 ? -2.197 -1.591 40.647 1.00 97.69 89 LYS A C 1
ATOM 675 O O . LYS A 1 89 ? -2.055 -1.422 39.432 1.00 97.69 89 LYS A O 1
ATOM 680 N N . ASP A 1 90 ? -2.912 -2.576 41.181 1.00 98.19 90 ASP A N 1
ATOM 681 C CA . ASP A 1 90 ? -3.675 -3.548 40.398 1.00 98.19 90 ASP A CA 1
ATOM 682 C C . ASP A 1 90 ? -4.728 -2.841 39.557 1.00 98.19 90 ASP A C 1
ATOM 684 O O . ASP A 1 90 ? -5.458 -1.964 40.020 1.00 98.19 90 ASP A O 1
ATOM 688 N N . THR A 1 91 ? -4.758 -3.210 38.284 1.00 97.81 91 THR A N 1
ATOM 689 C CA . THR A 1 91 ? -5.711 -2.711 37.304 1.00 97.81 91 THR A CA 1
ATOM 690 C C . THR A 1 91 ? -6.501 -3.896 36.788 1.00 97.81 91 THR A C 1
ATOM 692 O O . THR A 1 91 ? -5.949 -4.757 36.101 1.00 97.81 91 THR A O 1
ATOM 695 N N . VAL A 1 92 ? -7.785 -3.935 37.133 1.00 97.69 92 VAL A N 1
ATOM 696 C CA . VAL A 1 92 ? -8.725 -4.944 36.643 1.00 97.69 92 VAL A CA 1
ATOM 697 C C . VAL A 1 92 ? -9.233 -4.497 35.280 1.00 97.69 92 VAL A C 1
ATOM 699 O O . VAL A 1 92 ? -9.725 -3.377 35.128 1.00 97.69 92 VAL A O 1
ATOM 702 N N . ALA A 1 93 ? -9.079 -5.364 34.289 1.00 97.44 93 ALA A N 1
ATOM 703 C CA . ALA A 1 93 ? -9.574 -5.151 32.946 1.00 97.44 93 ALA A CA 1
ATOM 704 C C . ALA A 1 93 ? -10.622 -6.203 32.594 1.00 97.44 93 ALA A C 1
ATOM 706 O O . ALA A 1 93 ? -10.461 -7.395 32.867 1.00 97.44 93 ALA A O 1
ATOM 707 N N . HIS A 1 94 ? -11.678 -5.756 31.933 1.00 95.38 94 HIS A N 1
ATOM 708 C CA . HIS A 1 94 ? -12.756 -6.603 31.456 1.00 95.38 94 HIS A CA 1
ATOM 709 C C . HIS A 1 94 ? -12.548 -6.891 29.979 1.00 95.38 94 HIS A C 1
ATOM 711 O O . HIS A 1 94 ? -12.165 -6.003 29.211 1.00 95.38 94 HIS A O 1
ATOM 717 N N . LYS A 1 95 ? -12.802 -8.133 29.565 1.00 91.69 95 LYS A N 1
ATOM 718 C CA . LYS A 1 95 ? -12.727 -8.487 28.152 1.00 91.69 95 LYS A CA 1
ATOM 719 C C . LYS A 1 95 ? -13.742 -7.644 27.394 1.00 91.69 95 LYS A C 1
ATOM 721 O O . LYS A 1 95 ? -14.930 -7.667 27.713 1.00 91.69 95 LYS A O 1
ATOM 726 N N . VAL A 1 96 ? -13.289 -6.901 26.391 1.00 87.88 96 VAL A N 1
ATOM 727 C CA . VAL A 1 96 ? -14.214 -6.170 25.533 1.00 87.88 96 VAL A CA 1
ATOM 728 C C . VAL A 1 96 ? -14.985 -7.214 24.741 1.00 87.88 96 VAL A C 1
ATOM 730 O O . VAL A 1 96 ? -14.416 -7.912 23.900 1.00 87.88 96 VAL A O 1
ATOM 733 N N . ALA A 1 97 ? -16.285 -7.323 25.011 1.00 75.75 97 ALA A N 1
ATOM 734 C CA . ALA A 1 97 ? -17.221 -8.105 24.214 1.00 75.75 97 ALA A CA 1
ATOM 735 C C . ALA A 1 97 ? -17.492 -7.389 22.881 1.00 75.75 97 ALA A C 1
ATOM 737 O O . ALA A 1 97 ? -18.623 -7.069 22.534 1.00 75.75 97 ALA A O 1
ATOM 738 N N . ARG A 1 98 ? -16.426 -7.081 22.139 1.00 73.50 98 ARG A N 1
ATOM 739 C CA . ARG A 1 98 ? -16.525 -6.614 20.767 1.00 73.50 98 ARG A CA 1
ATOM 740 C C . ARG A 1 98 ? -16.560 -7.858 19.904 1.00 73.50 98 ARG A C 1
ATOM 742 O O . ARG A 1 98 ? -15.527 -8.489 19.678 1.00 73.50 98 ARG A O 1
ATOM 749 N N . ALA A 1 99 ? -17.756 -8.247 19.475 1.00 73.56 99 ALA A N 1
ATOM 750 C CA . ALA A 1 99 ? -17.865 -9.204 18.391 1.00 73.56 99 ALA A CA 1
ATOM 751 C C . ALA A 1 99 ? -17.172 -8.566 17.183 1.00 73.56 99 ALA A C 1
ATOM 753 O O . ALA A 1 99 ? -17.591 -7.508 16.717 1.00 73.56 99 ALA A O 1
ATOM 754 N N . ALA A 1 100 ? -16.055 -9.153 16.748 1.00 79.69 100 ALA A N 1
ATOM 755 C CA . ALA A 1 100 ? -15.446 -8.759 15.490 1.00 79.69 100 ALA A CA 1
ATOM 756 C C . ALA A 1 100 ? -16.493 -9.001 14.408 1.00 79.69 100 ALA A C 1
ATOM 758 O O . ALA A 1 100 ? -16.929 -10.143 14.244 1.00 79.69 100 ALA A O 1
ATOM 759 N N . ASP A 1 101 ? -16.903 -7.936 13.728 1.00 86.56 101 ASP A N 1
ATOM 760 C CA . ASP A 1 101 ? -17.817 -8.040 12.604 1.00 86.56 101 ASP A CA 1
ATOM 761 C C . ASP A 1 101 ? -17.187 -8.991 11.570 1.00 86.56 101 ASP A C 1
ATOM 763 O O . ASP A 1 101 ? -16.095 -8.702 11.063 1.00 86.56 101 ASP A O 1
ATOM 767 N N . PRO A 1 102 ? -17.804 -10.155 11.290 1.00 88.25 102 PRO A N 1
ATOM 768 C CA . PRO A 1 102 ? -17.260 -11.111 10.338 1.00 88.25 102 PRO A CA 1
ATOM 769 C C . PRO A 1 102 ? -17.055 -10.508 8.947 1.00 88.25 102 PRO A C 1
ATOM 771 O O . PRO A 1 102 ? -16.175 -10.975 8.231 1.00 88.25 102 PRO A O 1
ATOM 774 N N . GLN A 1 103 ? -17.813 -9.465 8.586 1.00 93.06 103 GLN A N 1
ATOM 775 C CA . GLN A 1 103 ? -17.680 -8.770 7.305 1.00 93.06 103 GLN A CA 1
ATOM 776 C C . GLN A 1 103 ? -16.359 -8.006 7.187 1.00 93.06 103 GLN A C 1
ATOM 778 O O . GLN A 1 103 ? -15.871 -7.802 6.083 1.00 93.06 103 GLN A O 1
ATOM 783 N N . LEU A 1 104 ? -15.745 -7.621 8.311 1.00 94.44 104 LEU A N 1
ATOM 784 C CA . LEU A 1 104 ? -14.459 -6.922 8.319 1.00 94.44 104 LEU A CA 1
ATOM 785 C C . LEU A 1 104 ? -13.260 -7.871 8.194 1.00 94.44 104 LEU A C 1
ATOM 787 O O . LEU A 1 104 ? -12.122 -7.421 8.043 1.00 94.44 104 LEU A O 1
ATOM 791 N N . ARG A 1 105 ? -13.478 -9.188 8.271 1.00 93.19 105 ARG A N 1
ATOM 792 C CA . ARG A 1 105 ? -12.391 -10.163 8.181 1.00 93.19 105 ARG A CA 1
ATOM 793 C C . ARG A 1 105 ? -11.887 -10.281 6.754 1.00 93.19 105 ARG A C 1
ATOM 795 O O . ARG A 1 105 ? -12.657 -10.377 5.804 1.00 93.19 105 ARG A O 1
ATOM 802 N N . LEU A 1 106 ? -10.570 -10.335 6.632 1.00 93.81 106 LEU A N 1
ATOM 803 C CA . LEU A 1 106 ? -9.913 -10.594 5.370 1.00 93.81 106 LEU A CA 1
ATOM 804 C C . LEU A 1 106 ? -10.249 -12.008 4.880 1.00 93.81 106 LEU A C 1
ATOM 806 O O . LEU A 1 106 ? -10.214 -12.967 5.658 1.00 93.81 106 LEU A O 1
ATOM 810 N N . GLY A 1 107 ? -10.550 -12.137 3.588 1.00 92.25 107 GLY A N 1
ATOM 811 C CA . GLY A 1 107 ? -10.797 -13.432 2.963 1.00 92.25 107 GLY A CA 1
ATOM 812 C C . GLY A 1 107 ? -9.562 -14.337 2.993 1.00 92.25 107 GLY A C 1
ATOM 813 O O . GLY A 1 107 ? -8.426 -13.882 3.148 1.00 92.25 107 GLY A O 1
ATOM 814 N N . SER A 1 108 ? -9.771 -15.642 2.806 1.00 91.94 108 SER A N 1
ATOM 815 C CA . SER A 1 108 ? -8.684 -16.633 2.772 1.00 91.94 108 SER A CA 1
ATOM 816 C C . SER A 1 108 ? -7.698 -16.414 1.623 1.00 91.94 108 SER A C 1
ATOM 818 O O . SER A 1 108 ? -6.543 -16.808 1.743 1.00 91.94 108 SER A O 1
ATOM 820 N N . SER A 1 109 ? -8.129 -15.757 0.543 1.00 92.81 109 SER A N 1
ATOM 821 C CA . SER A 1 109 ? -7.274 -15.328 -0.571 1.00 92.81 109 SER A CA 1
ATOM 822 C C . SER A 1 109 ? -6.373 -14.136 -0.227 1.00 92.81 109 SER A C 1
ATOM 824 O O . SER A 1 109 ? -5.574 -13.723 -1.057 1.00 92.81 109 SER A O 1
ATOM 826 N N . GLY A 1 110 ? -6.510 -13.541 0.964 1.00 94.75 110 GLY A N 1
ATOM 827 C CA . GLY A 1 110 ? -5.840 -12.286 1.308 1.00 94.75 110 GLY A CA 1
ATOM 828 C C . GLY A 1 110 ? -6.510 -11.047 0.708 1.00 94.75 110 GLY A C 1
ATOM 829 O O . GLY A 1 110 ? -5.950 -9.958 0.809 1.00 94.75 110 GLY A O 1
ATOM 830 N N . ILE A 1 111 ? -7.699 -11.206 0.117 1.00 96.06 111 ILE A N 1
ATOM 831 C CA . ILE A 1 111 ? -8.514 -10.133 -0.458 1.00 96.06 111 ILE A CA 1
ATOM 832 C C . ILE A 1 111 ? -9.897 -10.156 0.204 1.00 96.06 111 ILE A C 1
ATOM 834 O O . ILE A 1 111 ? -10.440 -11.231 0.468 1.00 96.06 111 ILE A O 1
ATOM 838 N N . GLY A 1 112 ? -10.477 -8.991 0.498 1.00 95.81 112 GLY A N 1
ATOM 839 C CA . GLY A 1 112 ? -11.819 -8.901 1.086 1.00 95.81 112 GLY A CA 1
ATOM 840 C C . GLY A 1 112 ? -12.571 -7.641 0.673 1.00 95.81 112 GLY A C 1
ATOM 841 O O . GLY A 1 112 ? -12.027 -6.546 0.770 1.00 95.81 112 GLY A O 1
ATOM 842 N N . LEU A 1 113 ? -13.824 -7.790 0.237 1.00 96.69 113 LEU A N 1
ATOM 843 C CA . LEU A 1 113 ? -14.716 -6.669 -0.063 1.00 96.69 113 LEU A CA 1
ATOM 844 C C . LEU A 1 113 ? -15.414 -6.187 1.214 1.00 96.69 113 LEU A C 1
ATOM 846 O O . LEU A 1 113 ? -15.931 -6.994 1.982 1.00 96.69 113 LEU A O 1
ATOM 850 N N . LEU A 1 114 ? -15.463 -4.871 1.397 1.00 96.88 114 LEU A N 1
ATOM 851 C CA . LEU A 1 114 ? -16.126 -4.177 2.494 1.00 96.88 114 LEU A CA 1
ATOM 852 C C . LEU A 1 114 ? -17.214 -3.258 1.913 1.00 96.88 114 LEU A C 1
ATOM 854 O O . LEU A 1 114 ? -16.955 -2.075 1.676 1.00 96.88 114 LEU A O 1
ATOM 858 N N . PRO A 1 115 ? -18.414 -3.787 1.620 1.00 96.56 115 PRO A N 1
ATOM 859 C CA . PRO A 1 115 ? -19.501 -2.974 1.089 1.00 96.56 115 PRO A CA 1
ATOM 860 C C . PRO A 1 115 ? -19.996 -1.992 2.155 1.00 96.56 115 PRO A C 1
ATOM 862 O O . PRO A 1 115 ? -20.092 -2.355 3.330 1.00 96.56 115 PRO A O 1
ATOM 865 N N . ALA A 1 116 ? -20.319 -0.761 1.750 1.00 96.38 116 ALA A N 1
ATOM 866 C CA . ALA A 1 116 ? -20.745 0.311 2.654 1.00 96.38 116 ALA A CA 1
ATOM 867 C C . ALA A 1 116 ? -19.817 0.447 3.879 1.00 96.38 116 ALA A C 1
ATOM 869 O O . ALA A 1 116 ? -20.260 0.556 5.026 1.00 96.38 116 ALA A O 1
ATOM 870 N N . PHE A 1 117 ? -18.504 0.390 3.636 1.00 97.44 117 PHE A N 1
ATOM 871 C CA . PHE A 1 117 ? -17.489 0.481 4.678 1.00 97.44 117 PHE A CA 1
ATOM 872 C C . PHE A 1 117 ? -17.613 1.780 5.481 1.00 97.44 117 PHE A C 1
ATOM 874 O O . PHE A 1 117 ? -17.473 1.761 6.707 1.00 97.44 117 PHE A O 1
ATOM 881 N N . VAL A 1 118 ? -17.936 2.869 4.783 1.00 97.62 118 VAL A N 1
ATOM 882 C CA . VAL A 1 118 ? -18.275 4.193 5.318 1.00 97.62 118 VAL A CA 1
ATOM 883 C C . VAL A 1 118 ? -19.505 4.756 4.593 1.00 97.62 118 VAL A C 1
ATOM 885 O O . VAL A 1 118 ? -19.893 4.260 3.536 1.00 97.62 118 VAL A O 1
ATOM 888 N N . ASP A 1 119 ? -20.132 5.793 5.157 1.00 98.00 119 ASP A N 1
ATOM 889 C CA . ASP A 1 119 ? -21.313 6.428 4.559 1.00 98.00 119 ASP A CA 1
ATOM 890 C C . ASP A 1 119 ? -21.008 6.997 3.163 1.00 98.00 119 ASP A C 1
ATOM 892 O O . ASP A 1 119 ? -20.071 7.781 2.978 1.00 98.00 119 ASP A O 1
ATOM 896 N N . SER A 1 120 ? -21.824 6.621 2.175 1.00 97.69 120 SER A N 1
ATOM 897 C CA . SER A 1 120 ? -21.585 6.970 0.774 1.00 97.69 120 SER A CA 1
ATOM 898 C C . SER A 1 120 ? -21.701 8.474 0.515 1.00 97.69 120 SER A C 1
ATOM 900 O O . SER A 1 120 ? -20.936 9.031 -0.270 1.00 97.69 120 SER A O 1
ATOM 902 N N . LYS A 1 121 ? -22.619 9.169 1.197 1.00 97.88 121 LYS A N 1
ATOM 903 C CA . LYS A 1 121 ? -22.836 10.612 1.020 1.00 97.88 121 LYS A CA 1
ATOM 904 C C . LYS A 1 121 ? -21.686 11.429 1.616 1.00 97.88 121 LYS A C 1
ATOM 906 O O . LYS A 1 121 ? -21.247 12.419 1.019 1.00 97.88 121 LYS A O 1
ATOM 911 N N . ALA A 1 122 ? -21.182 11.015 2.774 1.00 97.69 122 ALA A N 1
ATOM 912 C CA . ALA A 1 122 ? -19.990 11.583 3.388 1.00 97.69 122 ALA A CA 1
ATOM 913 C C . ALA A 1 122 ? -18.743 11.330 2.521 1.00 97.69 122 ALA A C 1
ATOM 915 O O . ALA A 1 122 ? -17.938 12.247 2.326 1.00 97.69 122 ALA A O 1
ATOM 916 N N . ALA A 1 123 ? -18.624 10.133 1.930 1.00 98.19 123 ALA A N 1
ATOM 917 C CA . ALA A 1 123 ? -17.554 9.797 0.991 1.00 98.19 123 ALA A CA 1
ATOM 918 C C . ALA A 1 123 ? -17.573 10.708 -0.249 1.00 98.19 123 ALA A C 1
ATOM 920 O O . ALA A 1 123 ? -16.552 11.309 -0.580 1.00 98.19 123 ALA A O 1
ATOM 921 N N . GLU A 1 124 ? -18.734 10.902 -0.882 1.00 98.25 124 GLU A N 1
ATOM 922 C CA . GLU A 1 124 ? -18.882 11.794 -2.042 1.00 98.25 124 GLU A CA 1
ATOM 923 C C . GLU A 1 124 ? -18.578 13.260 -1.708 1.00 98.25 124 GLU A C 1
ATOM 925 O O . GLU A 1 124 ? -17.942 13.972 -2.491 1.00 98.25 124 GLU A O 1
ATOM 930 N N . THR A 1 125 ? -19.021 13.735 -0.541 1.00 98.31 125 THR A N 1
ATOM 931 C CA . THR A 1 125 ? -18.726 15.104 -0.092 1.00 98.31 125 THR A CA 1
ATOM 932 C C . THR A 1 125 ? -17.224 15.285 0.121 1.00 98.31 125 THR A C 1
ATOM 934 O O . THR A 1 125 ? -16.645 16.278 -0.330 1.00 98.31 125 THR A O 1
ATOM 937 N N . THR A 1 126 ? -16.573 14.297 0.735 1.00 98.50 126 THR A N 1
ATOM 938 C CA . THR A 1 126 ? -15.123 14.296 0.940 1.00 98.50 126 THR A CA 1
ATOM 939 C C . THR A 1 126 ? -14.361 14.200 -0.382 1.00 98.50 126 THR A C 1
ATOM 941 O O . THR A 1 126 ? -13.376 14.914 -0.561 1.00 98.50 126 THR A O 1
ATOM 944 N N . ALA A 1 127 ? -14.859 13.432 -1.358 1.00 98.44 127 ALA A N 1
ATOM 945 C CA . ALA A 1 127 ? -14.296 13.368 -2.707 1.00 98.44 127 ALA A CA 1
ATOM 946 C C . ALA A 1 127 ? -14.228 14.755 -3.360 1.00 98.44 127 ALA A C 1
ATOM 948 O O . ALA A 1 127 ? -13.205 15.124 -3.932 1.00 98.44 127 ALA A O 1
ATOM 949 N N . ARG A 1 128 ? -15.294 15.561 -3.244 1.00 98.31 128 ARG A N 1
ATOM 950 C CA . ARG A 1 128 ? -15.332 16.929 -3.799 1.00 98.31 128 ARG A CA 1
ATOM 951 C C . ARG A 1 128 ? -14.323 17.853 -3.125 1.00 98.31 128 ARG A C 1
ATOM 953 O O . ARG A 1 128 ? -13.671 18.636 -3.814 1.00 98.31 128 ARG A O 1
ATOM 960 N N . ALA A 1 129 ? -14.184 17.760 -1.803 1.00 98.44 129 ALA A N 1
ATOM 961 C CA . ALA A 1 129 ? -13.193 18.532 -1.058 1.00 98.44 129 ALA A CA 1
ATOM 962 C C . ALA A 1 129 ? -11.759 18.154 -1.472 1.00 98.44 129 ALA A C 1
ATOM 964 O O . ALA A 1 129 ? -10.961 19.037 -1.779 1.00 98.44 129 ALA A O 1
ATOM 965 N N . ILE A 1 130 ? -11.458 16.854 -1.570 1.00 98.56 130 ILE A N 1
ATOM 966 C CA . ILE A 1 130 ? -10.158 16.341 -2.031 1.00 98.56 130 ILE A CA 1
ATOM 967 C C . ILE A 1 130 ? -9.875 16.769 -3.475 1.00 98.56 130 ILE A C 1
ATOM 969 O O . ILE A 1 130 ? -8.784 17.254 -3.760 1.00 98.56 130 ILE A O 1
ATOM 973 N N . ALA A 1 131 ? -10.852 16.653 -4.378 1.00 98.00 131 ALA A N 1
ATOM 974 C CA . ALA A 1 131 ? -10.711 17.102 -5.763 1.00 98.00 131 ALA A CA 1
ATOM 975 C C . ALA A 1 131 ? -10.402 18.603 -5.842 1.00 98.00 131 ALA A C 1
ATOM 977 O O . ALA A 1 131 ? -9.530 19.020 -6.599 1.00 98.00 131 ALA A O 1
ATOM 978 N N . THR A 1 132 ? -11.100 19.413 -5.040 1.00 98.12 132 THR A N 1
ATOM 979 C CA . THR A 1 132 ? -10.908 20.869 -4.986 1.00 98.12 132 THR A CA 1
ATOM 980 C C . THR A 1 132 ? -9.511 21.210 -4.480 1.00 98.12 132 THR A C 1
ATOM 982 O O . THR A 1 132 ? -8.811 21.991 -5.119 1.00 98.12 132 THR A O 1
ATOM 985 N N . PHE A 1 133 ? -9.076 20.579 -3.386 1.00 98.38 133 PHE A N 1
ATOM 986 C CA . PHE A 1 133 ? -7.719 20.722 -2.864 1.00 98.38 133 PHE A CA 1
ATOM 987 C C . PHE A 1 133 ? -6.666 20.348 -3.910 1.00 98.38 133 PHE A C 1
ATOM 989 O O . PHE A 1 133 ? -5.734 21.113 -4.142 1.00 98.38 133 PHE A O 1
ATOM 996 N N . ALA A 1 134 ? -6.843 19.205 -4.582 1.00 97.50 134 ALA A N 1
ATOM 997 C CA . ALA A 1 134 ? -5.925 18.756 -5.616 1.00 97.50 134 ALA A CA 1
ATOM 998 C C . ALA A 1 134 ? -5.829 19.785 -6.753 1.00 97.50 134 ALA A C 1
ATOM 1000 O O . ALA A 1 134 ? -4.734 20.214 -7.088 1.00 97.50 134 ALA A O 1
ATOM 1001 N N . MET A 1 135 ? -6.958 20.262 -7.288 1.00 96.69 135 MET A N 1
ATOM 1002 C CA . MET A 1 135 ? -6.967 21.263 -8.364 1.00 96.69 135 MET A CA 1
ATOM 1003 C C . MET A 1 135 ? -6.277 22.579 -7.979 1.00 96.69 135 MET A C 1
ATOM 1005 O O . MET A 1 135 ? -5.583 23.159 -8.810 1.00 96.69 135 MET A O 1
ATOM 1009 N N . LEU A 1 136 ? -6.435 23.043 -6.735 1.00 97.75 136 LEU A N 1
ATOM 1010 C CA . LEU A 1 136 ? -5.794 24.270 -6.241 1.00 97.75 136 LEU A CA 1
ATOM 1011 C C . LEU A 1 136 ? -4.270 24.143 -6.087 1.00 97.75 136 LEU A C 1
ATOM 1013 O O . LEU A 1 136 ? -3.576 25.157 -6.021 1.00 97.75 136 LEU A O 1
ATOM 1017 N N . HIS A 1 137 ? -3.756 22.916 -6.023 1.00 97.38 137 HIS A N 1
ATOM 1018 C CA . HIS A 1 137 ? -2.350 22.621 -5.766 1.00 97.38 137 HIS A CA 1
ATOM 1019 C C . HIS A 1 137 ? -1.669 21.845 -6.903 1.00 97.38 137 HIS A C 1
ATOM 1021 O O . HIS A 1 137 ? -0.547 21.372 -6.736 1.00 97.38 137 HIS A O 1
ATOM 1027 N N . ILE A 1 138 ? -2.297 21.734 -8.080 1.00 95.25 138 ILE A N 1
ATOM 1028 C CA . ILE A 1 138 ? -1.624 21.185 -9.265 1.00 95.25 138 ILE A CA 1
ATOM 1029 C C . ILE A 1 138 ? -0.374 22.025 -9.559 1.00 95.25 138 ILE A C 1
ATOM 1031 O O . ILE A 1 138 ? -0.449 23.242 -9.724 1.00 95.25 138 ILE A O 1
ATOM 1035 N N . GLY A 1 139 ? 0.777 21.354 -9.638 1.00 92.62 139 GLY A N 1
ATOM 1036 C CA . GLY A 1 139 ? 2.072 21.981 -9.905 1.00 92.62 139 GLY A CA 1
ATOM 1037 C C . GLY A 1 139 ? 2.757 22.606 -8.686 1.00 92.62 139 GLY A C 1
ATOM 1038 O O . GLY A 1 139 ? 3.844 23.158 -8.849 1.00 92.62 139 GLY A O 1
ATOM 1039 N N . SER A 1 140 ? 2.169 22.526 -7.486 1.00 95.44 140 SER A N 1
ATOM 1040 C CA . SER A 1 140 ? 2.876 22.864 -6.247 1.00 95.44 140 SER A CA 1
ATOM 1041 C C . SER A 1 140 ? 3.630 21.656 -5.679 1.00 95.44 140 SER A C 1
ATOM 1043 O O . SER A 1 140 ? 3.420 20.517 -6.088 1.00 95.44 140 SER A O 1
ATOM 1045 N N . ASP A 1 141 ? 4.501 21.910 -4.706 1.00 94.00 141 ASP A N 1
ATOM 1046 C CA . ASP A 1 141 ? 5.231 20.906 -3.922 1.00 94.00 141 ASP A CA 1
ATOM 1047 C C . ASP A 1 141 ? 4.361 20.190 -2.871 1.00 94.00 141 ASP A C 1
ATOM 1049 O O . ASP A 1 141 ? 4.785 19.200 -2.271 1.00 94.00 141 ASP A O 1
ATOM 1053 N N . VAL A 1 142 ? 3.133 20.671 -2.655 1.00 94.62 142 VAL A N 1
ATOM 1054 C CA . VAL A 1 142 ? 2.164 20.077 -1.723 1.00 94.62 142 VAL A CA 1
ATOM 1055 C C . VAL A 1 142 ? 1.653 18.733 -2.241 1.00 94.62 142 VAL A C 1
ATOM 1057 O O . VAL A 1 142 ? 1.418 17.819 -1.449 1.00 94.62 142 VAL A O 1
ATOM 1060 N N . LEU A 1 143 ? 1.477 18.608 -3.560 1.00 94.12 143 LEU A N 1
ATOM 1061 C CA . LEU A 1 143 ? 1.049 17.369 -4.200 1.00 94.12 143 LEU A CA 1
ATOM 1062 C C . LEU A 1 143 ? 2.247 16.635 -4.784 1.00 94.12 143 LEU A C 1
ATOM 1064 O O . LEU A 1 143 ? 3.042 17.197 -5.531 1.00 94.12 143 LEU A O 1
ATOM 1068 N N . MET A 1 144 ? 2.320 15.336 -4.515 1.00 91.31 144 MET A N 1
ATOM 1069 C CA . MET A 1 144 ? 3.237 14.459 -5.228 1.00 91.31 144 MET A CA 1
ATOM 1070 C C . MET A 1 144 ? 2.505 13.863 -6.427 1.00 91.31 144 MET A C 1
ATOM 1072 O O . MET A 1 144 ? 1.482 13.195 -6.265 1.00 91.31 144 MET A O 1
ATOM 1076 N N . GLN A 1 145 ? 3.015 14.110 -7.633 1.00 90.50 145 GLN A N 1
ATOM 1077 C CA . GLN A 1 145 ? 2.555 13.393 -8.815 1.00 90.50 145 GLN A CA 1
ATOM 1078 C C . GLN A 1 145 ? 3.263 12.039 -8.880 1.00 90.50 145 GLN A C 1
ATOM 1080 O O . GLN A 1 145 ? 4.491 11.970 -8.876 1.00 90.50 145 GLN A O 1
ATOM 1085 N N . ILE A 1 146 ? 2.484 10.966 -8.969 1.00 87.75 146 ILE A N 1
ATOM 1086 C CA . ILE A 1 146 ? 2.987 9.598 -9.102 1.00 87.75 146 ILE A CA 1
ATOM 1087 C C . ILE A 1 146 ? 2.597 9.010 -10.462 1.00 87.75 146 ILE A C 1
ATOM 1089 O O . ILE A 1 146 ? 1.867 9.609 -11.260 1.00 87.75 146 ILE A O 1
ATOM 1093 N N . THR A 1 147 ? 3.092 7.806 -10.741 1.00 80.56 147 THR A N 1
ATOM 1094 C CA . THR A 1 147 ? 2.868 7.132 -12.024 1.00 80.56 147 THR A CA 1
ATOM 1095 C C . THR A 1 147 ? 1.389 6.952 -12.390 1.00 80.56 147 THR A C 1
ATOM 1097 O O . THR A 1 147 ? 0.500 6.742 -11.556 1.00 80.56 147 THR A O 1
ATOM 1100 N N . GLY A 1 148 ? 1.134 7.048 -13.697 1.00 82.94 148 GLY A N 1
ATOM 1101 C CA . GLY A 1 148 ? -0.196 6.990 -14.302 1.00 82.94 148 GLY A CA 1
ATOM 1102 C C . GLY A 1 148 ? -1.090 8.195 -13.992 1.00 82.94 148 GLY A C 1
ATOM 1103 O O . GLY A 1 148 ? -2.303 8.036 -13.845 1.00 82.94 148 GLY A O 1
ATOM 1104 N N . GLY A 1 149 ? -0.479 9.379 -13.857 1.00 86.88 149 GLY A N 1
ATOM 1105 C CA . GLY A 1 149 ? -1.183 10.664 -13.807 1.00 86.88 149 GLY A CA 1
ATOM 1106 C C . GLY A 1 149 ? -1.935 10.928 -12.504 1.00 86.88 149 GLY A C 1
ATOM 1107 O O . GLY A 1 149 ? -2.936 11.642 -12.514 1.00 86.88 149 GLY A O 1
ATOM 1108 N N . ARG A 1 150 ? -1.495 10.333 -11.391 1.00 92.88 150 ARG A N 1
ATOM 1109 C CA . ARG A 1 150 ? -2.180 10.441 -10.095 1.00 92.88 150 ARG A CA 1
ATOM 1110 C C . ARG A 1 150 ? -1.498 11.471 -9.209 1.00 92.88 150 ARG A C 1
ATOM 1112 O O . ARG A 1 150 ? -0.284 11.632 -9.282 1.00 92.88 150 ARG A O 1
ATOM 1119 N N . HIS A 1 151 ? -2.278 12.108 -8.347 1.00 95.88 151 HIS A N 1
ATOM 1120 C CA . HIS A 1 151 ? -1.775 13.009 -7.315 1.00 95.88 151 HIS A CA 1
ATOM 1121 C C . HIS A 1 151 ? -2.066 12.434 -5.933 1.00 95.88 151 HIS A C 1
ATOM 1123 O O . HIS A 1 151 ? -3.190 12.000 -5.671 1.00 95.88 151 HIS A O 1
ATOM 1129 N N . GLU A 1 152 ? -1.062 12.448 -5.063 1.00 96.25 152 GLU A N 1
ATOM 1130 C CA . GLU A 1 152 ? -1.195 12.055 -3.663 1.00 96.25 152 GLU A CA 1
ATOM 1131 C C . GLU A 1 152 ? -1.645 13.236 -2.803 1.00 96.25 152 GLU A C 1
ATOM 1133 O O . GLU A 1 152 ? -1.027 14.302 -2.810 1.00 96.25 152 GLU A O 1
ATOM 1138 N N . VAL A 1 153 ? -2.703 13.023 -2.022 1.00 97.38 153 VAL A N 1
ATOM 1139 C CA . VAL A 1 153 ? -3.195 13.962 -1.012 1.00 97.38 153 VAL A CA 1
ATOM 1140 C C . VAL A 1 153 ? -3.134 13.280 0.350 1.00 97.38 153 VAL A C 1
ATOM 1142 O O . VAL A 1 153 ? -3.909 12.369 0.636 1.00 97.38 153 VAL A O 1
ATOM 1145 N N . PHE A 1 154 ? -2.223 13.724 1.213 1.00 97.00 154 PHE A N 1
ATOM 1146 C CA . PHE A 1 154 ? -2.090 13.198 2.573 1.00 97.00 154 PHE A CA 1
ATOM 1147 C C . PHE A 1 154 ? -3.249 13.705 3.434 1.00 97.00 154 PHE A C 1
ATOM 1149 O O . PHE A 1 154 ? -3.314 14.886 3.768 1.00 97.00 154 PHE A O 1
ATOM 1156 N N . LEU A 1 155 ? -4.178 12.815 3.780 1.00 97.56 155 LEU A N 1
ATOM 1157 C CA . LEU A 1 155 ? -5.389 13.160 4.523 1.00 97.56 155 LEU A CA 1
ATOM 1158 C C . LEU A 1 155 ? -5.134 13.203 6.026 1.00 97.56 155 LEU A C 1
ATOM 1160 O O . LEU A 1 155 ? -5.623 14.104 6.699 1.00 97.56 155 LEU A O 1
ATOM 1164 N N . THR A 1 156 ? -4.357 12.257 6.549 1.00 95.94 156 THR A N 1
ATOM 1165 C CA . THR A 1 156 ? -3.922 12.195 7.954 1.00 95.94 156 THR A CA 1
ATOM 1166 C C . THR A 1 156 ? -2.448 11.810 8.032 1.00 95.94 156 THR A C 1
ATOM 1168 O O . THR A 1 156 ? -1.852 11.420 7.027 1.00 95.94 156 THR A O 1
ATOM 1171 N N . GLY A 1 157 ? -1.839 11.968 9.209 1.00 92.62 157 GLY A N 1
ATOM 1172 C CA . GLY A 1 157 ? -0.419 11.682 9.406 1.00 92.62 157 GLY A CA 1
ATOM 1173 C C . GLY A 1 157 ? 0.495 12.895 9.260 1.00 92.62 157 GLY A C 1
ATOM 1174 O O . GLY A 1 157 ? 0.038 14.036 9.148 1.00 92.62 157 GLY A O 1
ATOM 1175 N N . VAL A 1 158 ? 1.808 12.653 9.255 1.00 89.19 158 VAL A N 1
ATOM 1176 C CA . VAL A 1 158 ? 2.841 13.709 9.352 1.00 89.19 158 VAL A CA 1
ATOM 1177 C C . VAL A 1 158 ? 2.777 14.707 8.189 1.00 89.19 158 VAL A C 1
ATOM 1179 O O . VAL A 1 158 ? 2.995 15.900 8.385 1.00 89.19 158 VAL A O 1
ATOM 1182 N N . ARG A 1 159 ? 2.429 14.244 6.983 1.00 92.75 159 ARG A N 1
ATOM 1183 C CA . ARG A 1 159 ? 2.379 15.070 5.762 1.00 92.75 159 ARG A CA 1
ATOM 1184 C C . ARG A 1 159 ? 1.016 15.730 5.506 1.00 92.75 159 ARG A C 1
ATOM 1186 O O . ARG A 1 159 ? 0.849 16.406 4.498 1.00 92.75 159 ARG A O 1
ATOM 1193 N N . SER A 1 160 ? 0.041 15.559 6.402 1.00 96.00 160 SER A N 1
ATOM 1194 C CA . SER A 1 160 ? -1.354 15.965 6.156 1.00 96.00 160 SER A CA 1
ATOM 1195 C C . SER A 1 160 ? -1.699 17.420 6.475 1.00 96.00 160 SER A C 1
ATOM 1197 O O . SER A 1 160 ? -2.832 17.841 6.241 1.00 96.00 160 SER A O 1
ATOM 1199 N N . GLN A 1 161 ? -0.754 18.207 7.003 1.00 97.38 161 GLN A N 1
ATOM 1200 C CA . GLN A 1 161 ? -1.030 19.552 7.523 1.00 97.38 161 GLN A CA 1
ATOM 1201 C C . GLN A 1 161 ? -1.765 20.448 6.514 1.00 97.38 161 GLN A C 1
ATOM 1203 O O . GLN A 1 161 ? -2.769 21.055 6.880 1.00 97.38 161 GLN A O 1
ATOM 1208 N N . ALA A 1 162 ? -1.304 20.492 5.260 1.00 97.88 162 ALA A N 1
ATOM 1209 C CA . ALA A 1 162 ? -1.896 21.342 4.226 1.00 97.88 162 ALA A CA 1
ATOM 1210 C C . ALA A 1 162 ? -3.366 20.980 3.951 1.00 97.88 162 ALA A C 1
ATOM 1212 O O . ALA A 1 162 ? -4.236 21.852 3.952 1.00 97.88 162 ALA A O 1
ATOM 1213 N N . PHE A 1 163 ? -3.669 19.687 3.787 1.00 98.31 163 PHE A N 1
ATOM 1214 C CA . PHE A 1 163 ? -5.043 19.235 3.571 1.00 98.31 163 PHE A CA 1
ATOM 1215 C C . PHE A 1 163 ? -5.916 19.446 4.813 1.00 98.31 163 PHE A C 1
ATOM 1217 O O . PHE A 1 163 ? -7.054 19.887 4.698 1.00 98.31 163 PHE A O 1
ATOM 1224 N N . GLN A 1 164 ? -5.386 19.180 6.008 1.00 98.25 164 GLN A N 1
ATOM 1225 C CA . GLN A 1 164 ? -6.094 19.382 7.274 1.00 98.25 164 GLN A CA 1
ATOM 1226 C C . GLN A 1 164 ? -6.459 20.854 7.506 1.00 98.25 164 GLN A C 1
ATOM 1228 O O . GLN A 1 164 ? -7.555 21.162 7.973 1.00 98.25 164 GLN A O 1
ATOM 1233 N N . GLU A 1 165 ? -5.561 21.779 7.172 1.00 98.00 165 GLU A N 1
ATOM 1234 C CA . GLU A 1 165 ? -5.831 23.215 7.237 1.00 98.00 165 GLU A CA 1
ATOM 1235 C C . GLU A 1 165 ? -6.897 23.639 6.223 1.00 98.00 165 GLU A C 1
ATOM 1237 O O . GLU A 1 165 ? -7.843 24.339 6.594 1.00 98.00 165 GLU A O 1
ATOM 1242 N N . PHE A 1 166 ? -6.805 23.154 4.982 1.00 98.38 166 PHE A N 1
ATOM 1243 C CA . PHE A 1 166 ? -7.841 23.359 3.972 1.00 98.38 166 PHE A CA 1
ATOM 1244 C C . PHE A 1 166 ? -9.203 22.822 4.437 1.00 98.38 166 PHE A C 1
ATOM 1246 O O . PHE A 1 166 ? -10.200 23.542 4.397 1.00 98.38 166 PHE A O 1
ATOM 1253 N N . ALA A 1 167 ? -9.253 21.585 4.937 1.00 98.06 167 ALA A N 1
ATOM 1254 C CA . ALA A 1 167 ? -10.484 20.920 5.352 1.00 98.06 167 ALA A CA 1
ATOM 1255 C C . ALA A 1 167 ? -11.201 21.669 6.485 1.00 98.06 167 ALA A C 1
ATOM 1257 O O . ALA A 1 167 ? -12.426 21.754 6.466 1.00 98.06 167 ALA A O 1
ATOM 1258 N N . ARG A 1 168 ? -10.464 22.275 7.429 1.00 98.25 168 ARG A N 1
ATOM 1259 C CA . ARG A 1 168 ? -11.046 23.093 8.514 1.00 98.25 168 ARG A CA 1
ATOM 1260 C C . ARG A 1 168 ? -11.738 24.360 8.014 1.00 98.25 168 ARG A C 1
ATOM 1262 O O . ARG A 1 168 ? -12.728 24.772 8.612 1.00 98.25 168 ARG A O 1
ATOM 1269 N N . HIS A 1 169 ? -11.237 24.956 6.935 1.00 97.81 169 HIS A N 1
ATOM 1270 C CA . HIS A 1 169 ? -11.785 26.186 6.351 1.00 97.81 169 HIS A CA 1
ATOM 1271 C C . HIS A 1 169 ? -12.742 25.929 5.177 1.00 97.81 169 HIS A C 1
ATOM 1273 O O . HIS A 1 169 ? -13.374 26.856 4.674 1.00 97.81 169 HIS A O 1
ATOM 1279 N N . HIS A 1 170 ? -12.867 24.678 4.732 1.00 97.06 170 HIS A N 1
ATOM 1280 C CA . HIS A 1 170 ? -13.780 24.292 3.667 1.00 97.06 170 HIS A CA 1
ATOM 1281 C C . HIS A 1 170 ? -15.245 24.461 4.107 1.00 97.06 170 HIS A C 1
ATOM 1283 O O . HIS A 1 170 ? -15.604 24.156 5.242 1.00 97.06 170 HIS A O 1
ATOM 1289 N N . GLY A 1 171 ? -16.139 24.856 3.193 1.00 97.25 171 GLY A N 1
ATOM 1290 C CA . GLY A 1 171 ? -17.562 25.101 3.503 1.00 97.25 171 GLY A CA 1
ATOM 1291 C C . GLY A 1 171 ? -18.365 23.869 3.960 1.00 97.25 171 GLY A C 1
ATOM 1292 O O . GLY A 1 171 ? -19.536 23.985 4.306 1.00 97.25 171 GLY A O 1
ATOM 1293 N N . ARG A 1 172 ? -17.746 22.683 3.945 1.00 97.50 172 ARG A N 1
ATOM 1294 C CA . ARG A 1 172 ? -18.293 21.397 4.419 1.00 97.50 172 ARG A CA 1
ATOM 1295 C C . ARG A 1 172 ? -17.371 20.749 5.464 1.00 97.50 172 ARG A C 1
ATOM 1297 O O . ARG A 1 172 ? -17.264 19.529 5.503 1.00 97.50 172 ARG A O 1
ATOM 1304 N N . SER A 1 173 ? -16.645 21.555 6.240 1.00 97.44 173 SER A N 1
ATOM 1305 C CA . SER A 1 173 ? -15.589 21.098 7.156 1.00 97.44 173 SER A CA 1
ATOM 1306 C C . SER A 1 173 ? -16.053 20.021 8.136 1.00 97.44 173 SER A C 1
ATOM 1308 O O . SER A 1 173 ? -15.379 19.005 8.271 1.00 97.44 173 SER A O 1
ATOM 1310 N N . GLU A 1 174 ? -17.219 20.195 8.763 1.00 97.50 174 GLU A N 1
ATOM 1311 C CA . GLU A 1 174 ? -17.785 19.225 9.711 1.00 97.50 174 GLU A CA 1
ATOM 1312 C C . GLU A 1 174 ? -17.979 17.841 9.075 1.00 97.50 174 GLU A C 1
ATOM 1314 O O . GLU A 1 174 ? -17.575 16.834 9.649 1.00 97.50 174 GLU A O 1
ATOM 1319 N N . GLU A 1 175 ? -18.521 17.785 7.857 1.00 97.94 175 GLU A N 1
ATOM 1320 C CA . GLU A 1 175 ? -18.758 16.521 7.153 1.00 97.94 175 GLU A CA 1
ATOM 1321 C C . GLU A 1 175 ? -17.454 15.856 6.700 1.00 97.94 175 GLU A C 1
ATOM 1323 O O . GLU A 1 175 ? -17.315 14.642 6.819 1.00 97.94 175 GLU A O 1
ATOM 1328 N N . VAL A 1 176 ? -16.485 16.640 6.212 1.00 98.12 176 VAL A N 1
ATOM 1329 C CA . VAL A 1 176 ? -15.180 16.119 5.771 1.00 98.12 176 VAL A CA 1
ATOM 1330 C C . VAL A 1 176 ? -14.377 15.589 6.958 1.00 98.12 176 VAL A C 1
ATOM 1332 O O . VAL A 1 176 ? -13.853 14.481 6.905 1.00 98.12 176 VAL A O 1
ATOM 1335 N N . LEU A 1 177 ? -14.283 16.353 8.048 1.00 97.94 177 LEU A N 1
ATOM 1336 C CA . LEU A 1 177 ? -13.548 15.927 9.241 1.00 97.94 177 LEU A CA 1
ATOM 1337 C C . LEU A 1 177 ? -14.264 14.772 9.954 1.00 97.94 177 LEU A C 1
ATOM 1339 O O . LEU A 1 177 ? -13.606 13.829 10.389 1.00 97.94 177 LEU A O 1
ATOM 1343 N N . GLY A 1 178 ? -15.599 14.799 10.005 1.00 97.25 178 GLY A N 1
ATOM 1344 C CA . GLY A 1 178 ? -16.407 13.693 10.518 1.00 97.25 178 GLY A CA 1
ATOM 1345 C C . GLY A 1 178 ? -16.215 12.406 9.714 1.00 97.25 178 GLY A C 1
ATOM 1346 O O . GLY A 1 178 ? -16.067 11.336 10.301 1.00 97.25 178 GLY A O 1
ATOM 1347 N N . PHE A 1 179 ? -16.128 12.503 8.383 1.00 98.12 179 PHE A N 1
ATOM 1348 C CA . PHE A 1 179 ? -15.794 11.369 7.520 1.00 98.12 179 PHE A CA 1
ATOM 1349 C C . PHE A 1 179 ? -14.418 10.774 7.848 1.00 98.12 179 PHE A C 1
ATOM 1351 O O . PHE A 1 179 ? -14.301 9.556 7.962 1.00 98.12 179 PHE A O 1
ATOM 1358 N N . LEU A 1 180 ? -13.380 11.605 8.009 1.00 97.94 180 LEU A N 1
ATOM 1359 C CA . LEU A 1 180 ? -12.026 11.115 8.301 1.00 97.94 180 LEU A CA 1
ATOM 1360 C C . LEU A 1 180 ? -11.959 10.371 9.638 1.00 97.94 180 LEU A C 1
ATOM 1362 O O . LEU A 1 180 ? -11.299 9.334 9.721 1.00 97.94 180 LEU A O 1
ATOM 1366 N N . GLU A 1 181 ? -12.656 10.861 10.665 1.00 95.94 181 GLU A N 1
ATOM 1367 C CA . GLU A 1 181 ? -12.719 10.162 11.952 1.00 95.94 181 GLU A CA 1
ATOM 1368 C C . GLU A 1 181 ? -13.526 8.864 11.865 1.00 95.94 181 GLU A C 1
ATOM 1370 O O . GLU A 1 181 ? -13.079 7.835 12.373 1.00 95.94 181 GLU A O 1
ATOM 1375 N N . ALA A 1 182 ? -14.656 8.860 11.149 1.00 95.50 182 ALA A N 1
ATOM 1376 C CA . ALA A 1 182 ? -15.425 7.638 10.916 1.00 95.50 182 ALA A CA 1
ATOM 1377 C C . ALA A 1 182 ? -14.604 6.583 10.154 1.00 95.50 182 ALA A C 1
ATOM 1379 O O . ALA A 1 182 ? -14.606 5.407 10.516 1.00 95.50 182 ALA A O 1
ATOM 1380 N N . LEU A 1 183 ? -13.849 6.993 9.130 1.00 97.62 183 LEU A N 1
ATOM 1381 C CA . LEU A 1 183 ? -12.955 6.102 8.395 1.00 97.62 183 LEU A CA 1
ATOM 1382 C C . LEU A 1 183 ? -11.860 5.535 9.310 1.00 97.62 183 LEU A C 1
ATOM 1384 O O . LEU A 1 183 ? -11.616 4.330 9.296 1.00 97.62 183 LEU A O 1
ATOM 1388 N N . LYS A 1 184 ? -11.244 6.366 10.158 1.00 96.06 184 LYS A N 1
ATOM 1389 C CA . LYS A 1 184 ? -10.237 5.935 11.141 1.00 96.06 184 LYS A CA 1
ATOM 1390 C C . LYS A 1 184 ? -10.792 4.926 12.151 1.00 96.06 184 LYS A C 1
ATOM 1392 O O . LYS A 1 184 ? -10.113 3.948 12.481 1.00 96.06 184 LYS A O 1
ATOM 1397 N N . GLU A 1 185 ? -12.016 5.132 12.630 1.00 92.50 185 GLU A N 1
ATOM 1398 C CA . GLU A 1 185 ? -12.707 4.182 13.506 1.00 92.50 185 GLU A CA 1
ATOM 1399 C C . GLU A 1 185 ? -12.937 2.848 12.784 1.00 92.50 185 GLU A C 1
ATOM 1401 O O . GLU A 1 185 ? -12.510 1.799 13.266 1.00 92.50 185 GLU A O 1
ATOM 1406 N N . ARG A 1 186 ? -13.495 2.877 11.568 1.00 95.75 186 ARG A N 1
ATOM 1407 C CA . ARG A 1 186 ? -13.747 1.667 10.767 1.00 95.75 186 ARG A CA 1
ATOM 1408 C C . ARG A 1 186 ? -12.466 0.913 10.413 1.00 95.75 186 ARG A C 1
ATOM 1410 O O . ARG A 1 186 ? -12.449 -0.320 10.435 1.00 95.75 186 ARG A O 1
ATOM 1417 N N . LEU A 1 187 ? -11.368 1.617 10.149 1.00 96.25 187 LEU A N 1
ATOM 1418 C CA . LEU A 1 187 ? -10.046 1.013 9.958 1.00 96.25 187 LEU A CA 1
ATOM 1419 C C . LEU A 1 187 ? -9.528 0.354 11.237 1.00 96.25 187 LEU A C 1
ATOM 1421 O O . LEU A 1 187 ? -8.977 -0.745 11.177 1.00 96.25 187 LEU A O 1
ATOM 1425 N N . SER A 1 188 ? -9.736 0.980 12.395 1.00 92.06 188 SER A N 1
ATOM 1426 C CA . SER A 1 188 ? -9.370 0.402 13.694 1.00 92.06 188 SER A CA 1
ATOM 1427 C C . SER A 1 188 ? -10.160 -0.878 13.979 1.00 92.06 188 SER A C 1
ATOM 1429 O O . SER A 1 188 ? -9.597 -1.865 14.455 1.00 92.06 188 SER A O 1
ATOM 1431 N N . ASP A 1 189 ? -11.442 -0.898 13.623 1.00 91.25 189 ASP A N 1
ATOM 1432 C CA . ASP A 1 189 ? -12.322 -2.060 13.760 1.00 91.25 189 ASP A CA 1
ATOM 1433 C C . ASP A 1 189 ? -11.905 -3.197 12.838 1.00 91.25 189 ASP A C 1
ATOM 1435 O O . ASP A 1 189 ? -11.863 -4.358 13.247 1.00 91.25 189 ASP A O 1
ATOM 1439 N N . THR A 1 190 ? -11.548 -2.847 11.606 1.00 95.50 190 THR A N 1
ATOM 1440 C CA . THR A 1 190 ? -11.049 -3.785 10.600 1.00 95.50 190 THR A CA 1
ATOM 1441 C C . THR A 1 190 ? -9.726 -4.389 11.039 1.00 95.50 190 THR A C 1
ATOM 1443 O O . THR A 1 190 ? -9.567 -5.610 11.045 1.00 95.50 190 THR A O 1
ATOM 1446 N N . ALA A 1 191 ? -8.794 -3.558 11.505 1.00 93.25 191 ALA A N 1
ATOM 1447 C CA . ALA A 1 191 ? -7.537 -4.016 12.068 1.00 93.25 191 ALA A CA 1
ATOM 1448 C C . ALA A 1 191 ? -7.786 -4.960 13.254 1.00 93.25 191 ALA A C 1
ATOM 1450 O O . ALA A 1 191 ? -7.257 -6.069 13.272 1.00 93.25 191 ALA A O 1
ATOM 1451 N N . PHE A 1 192 ? -8.660 -4.583 14.192 1.00 87.25 192 PHE A N 1
ATOM 1452 C CA . PHE A 1 192 ? -9.029 -5.418 15.335 1.00 87.25 192 PHE A CA 1
ATOM 1453 C C . PHE A 1 192 ? -9.621 -6.770 14.910 1.00 87.25 192 PHE A C 1
ATOM 1455 O O . PHE A 1 192 ? -9.208 -7.809 15.430 1.00 87.25 192 PHE A O 1
ATOM 1462 N N . ALA A 1 193 ? -10.539 -6.779 13.939 1.00 90.50 193 ALA A N 1
ATOM 1463 C CA . ALA A 1 193 ? -11.157 -7.997 13.416 1.00 90.50 193 ALA A CA 1
ATOM 1464 C C . ALA A 1 193 ? -10.136 -8.971 12.805 1.00 90.50 193 ALA A C 1
ATOM 1466 O O . ALA A 1 193 ? -10.367 -10.182 12.802 1.00 90.50 193 ALA A O 1
ATOM 1467 N N . ASN A 1 194 ? -8.997 -8.446 12.350 1.00 90.81 194 ASN A N 1
ATOM 1468 C CA . ASN A 1 194 ? -7.894 -9.189 11.750 1.00 90.81 194 ASN A CA 1
ATOM 1469 C C . ASN A 1 194 ? -6.674 -9.330 12.681 1.00 90.81 194 ASN A C 1
ATOM 1471 O O . ASN A 1 194 ? -5.603 -9.736 12.232 1.00 90.81 194 ASN A O 1
ATOM 1475 N N . GLY A 1 195 ? -6.814 -9.008 13.974 1.00 84.00 195 GLY A N 1
ATOM 1476 C CA . GLY A 1 195 ? -5.736 -9.129 14.963 1.00 84.00 195 GLY A CA 1
ATOM 1477 C C . GLY A 1 195 ? -4.563 -8.167 14.745 1.00 84.00 195 GLY A C 1
ATOM 1478 O O . GLY A 1 195 ? -3.452 -8.451 15.184 1.00 84.00 195 GLY A O 1
ATOM 1479 N N . GLY A 1 196 ? -4.793 -7.058 14.047 1.00 88.38 196 GLY A N 1
ATOM 1480 C CA . GLY A 1 196 ? -3.795 -6.054 13.710 1.00 88.38 196 GLY A CA 1
ATOM 1481 C C . GLY A 1 196 ? -4.017 -4.689 14.357 1.00 88.38 196 GLY A C 1
ATOM 1482 O O . GLY A 1 196 ? -4.872 -4.502 15.225 1.00 88.38 196 GLY A O 1
ATOM 1483 N N . LYS A 1 197 ? -3.220 -3.718 13.906 1.00 85.50 197 LYS A N 1
ATOM 1484 C CA . LYS A 1 197 ? -3.262 -2.313 14.321 1.00 85.50 197 LYS A CA 1
ATOM 1485 C C . LYS A 1 197 ? -3.336 -1.398 13.100 1.00 85.50 197 LYS A C 1
ATOM 1487 O O . LYS A 1 197 ? -2.487 -1.505 12.220 1.00 85.50 197 LYS A O 1
ATOM 1492 N N . ALA A 1 198 ? -4.310 -0.491 13.075 1.00 91.81 198 ALA A N 1
ATOM 1493 C CA . ALA A 1 198 ? -4.428 0.515 12.025 1.00 91.81 198 ALA A CA 1
ATOM 1494 C C . ALA A 1 198 ? -3.259 1.516 12.053 1.00 91.81 198 ALA A C 1
ATOM 1496 O O . ALA A 1 198 ? -2.765 1.889 13.124 1.00 91.81 198 ALA A O 1
ATOM 1497 N N . SER A 1 199 ? -2.827 1.933 10.864 1.00 91.38 199 SER A N 1
ATOM 1498 C CA . SER A 1 199 ? -1.950 3.082 10.661 1.00 91.38 199 SER A CA 1
ATOM 1499 C C . SER A 1 199 ? -2.713 4.381 10.926 1.00 91.38 199 SER A C 1
ATOM 1501 O O . SER A 1 199 ? -3.933 4.443 10.775 1.00 91.38 199 SER A O 1
ATOM 1503 N N . GLU A 1 200 ? -1.990 5.425 11.324 1.00 90.25 200 GLU A N 1
ATOM 1504 C CA . GLU A 1 200 ? -2.548 6.778 11.440 1.00 90.25 200 GLU A CA 1
ATOM 1505 C C . GLU A 1 200 ? -2.499 7.540 10.110 1.00 90.25 200 GLU A C 1
ATOM 1507 O O . GLU A 1 200 ? -3.211 8.532 9.944 1.00 90.25 200 GLU A O 1
ATOM 1512 N N . ASP A 1 201 ? -1.674 7.081 9.168 1.00 93.31 201 ASP A N 1
ATOM 1513 C CA . ASP A 1 201 ? -1.504 7.703 7.861 1.00 93.31 201 ASP A CA 1
ATOM 1514 C C . ASP A 1 201 ? -2.605 7.238 6.897 1.00 93.31 201 ASP A C 1
ATOM 1516 O O . ASP A 1 201 ? -2.842 6.039 6.724 1.00 93.31 201 ASP A O 1
ATOM 1520 N N . MET A 1 202 ? -3.251 8.201 6.238 1.00 96.81 202 MET A N 1
ATOM 1521 C CA . MET A 1 202 ? -4.202 7.972 5.151 1.00 96.81 202 MET A CA 1
ATOM 1522 C C . MET A 1 202 ? -3.852 8.884 3.983 1.00 96.81 202 MET A C 1
ATOM 1524 O O . MET A 1 202 ? -3.631 10.084 4.167 1.00 96.81 202 MET A O 1
ATOM 1528 N N . 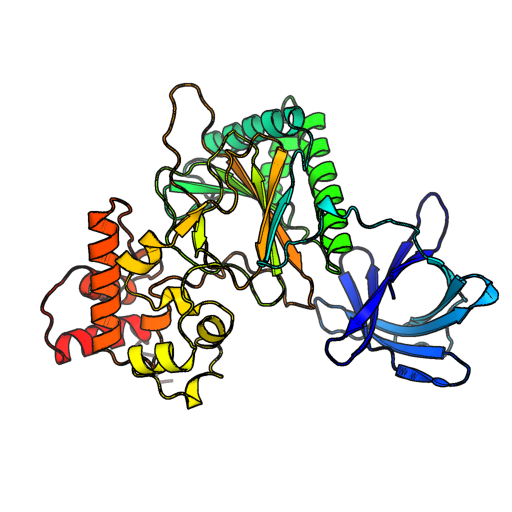VAL A 1 203 ? -3.835 8.327 2.776 1.00 96.75 203 VAL A N 1
ATOM 1529 C CA . VAL A 1 203 ? -3.480 9.046 1.547 1.00 96.75 203 VAL A CA 1
ATOM 1530 C C . VAL A 1 203 ? -4.584 8.847 0.523 1.00 96.75 203 VAL A C 1
ATOM 1532 O O . VAL A 1 203 ? -4.973 7.719 0.247 1.00 96.75 203 VAL A O 1
ATOM 1535 N N . ALA A 1 204 ? -5.100 9.923 -0.061 1.00 97.94 204 ALA A N 1
ATOM 1536 C CA . ALA A 1 204 ? -5.966 9.825 -1.225 1.00 97.94 204 ALA A CA 1
ATOM 1537 C C . ALA A 1 204 ? -5.150 9.882 -2.516 1.00 97.94 204 ALA A C 1
ATOM 1539 O O . ALA A 1 204 ? -4.258 10.719 -2.647 1.00 97.94 204 ALA A O 1
ATOM 1540 N N . LEU A 1 205 ? -5.505 9.040 -3.487 1.00 97.06 205 LEU A N 1
ATOM 1541 C CA . LEU A 1 205 ? -5.041 9.174 -4.866 1.00 97.06 205 LEU A CA 1
ATOM 1542 C C . LEU A 1 205 ? -6.134 9.812 -5.711 1.00 97.06 205 LEU A C 1
ATOM 1544 O O . LEU A 1 205 ? -7.255 9.300 -5.759 1.00 97.06 205 LEU A O 1
ATOM 1548 N N . VAL A 1 206 ? -5.787 10.902 -6.392 1.00 97.38 206 VAL A N 1
ATOM 1549 C CA . VAL A 1 206 ? -6.678 11.655 -7.280 1.00 97.38 206 VAL A CA 1
ATOM 1550 C C . VAL A 1 206 ? -6.242 11.461 -8.728 1.00 97.38 206 VAL A C 1
ATOM 1552 O O . VAL A 1 206 ? -5.107 11.778 -9.088 1.00 97.38 206 VAL A O 1
ATOM 1555 N N . GLY A 1 207 ? -7.159 10.973 -9.563 1.00 95.75 207 GLY A N 1
ATOM 1556 C CA . GLY A 1 207 ? -6.905 10.641 -10.964 1.00 95.75 207 GLY A CA 1
ATOM 1557 C C . GLY A 1 207 ? -6.475 9.187 -11.169 1.00 95.75 207 GLY A C 1
ATOM 1558 O O . GLY A 1 207 ? -6.225 8.448 -10.215 1.00 95.75 207 GLY A O 1
ATOM 1559 N N . ALA A 1 208 ? -6.454 8.763 -12.435 1.00 91.62 208 ALA A N 1
ATOM 1560 C CA . ALA A 1 208 ? -5.954 7.465 -12.901 1.00 91.62 208 ALA A CA 1
ATOM 1561 C C . ALA A 1 208 ? -5.993 7.393 -14.442 1.00 91.62 208 ALA A C 1
ATOM 1563 O O . ALA A 1 208 ? -6.613 6.482 -14.999 1.00 91.62 208 ALA A O 1
ATOM 1564 N N . SER A 1 209 ? -5.373 8.359 -15.132 1.00 90.19 209 SER A N 1
ATOM 1565 C CA . SER A 1 209 ? -5.408 8.438 -16.606 1.00 90.19 209 SER A CA 1
ATOM 1566 C C . SER A 1 209 ? -4.896 7.161 -17.274 1.00 90.19 209 SER A C 1
ATOM 1568 O O . SER A 1 209 ? -5.403 6.759 -18.327 1.00 90.19 209 SER A O 1
ATOM 1570 N N . ASP A 1 210 ? -3.948 6.497 -16.603 1.00 90.25 210 ASP A N 1
ATOM 1571 C CA . ASP A 1 210 ? -3.318 5.255 -17.028 1.00 90.25 210 ASP A CA 1
ATOM 1572 C C . ASP A 1 210 ? -3.328 4.211 -15.911 1.00 90.25 210 ASP A C 1
ATOM 1574 O O . ASP A 1 210 ? -3.345 4.524 -14.716 1.00 90.25 210 ASP A O 1
ATOM 1578 N N . MET A 1 211 ? -3.289 2.942 -16.307 1.00 90.88 211 MET A N 1
ATOM 1579 C CA . MET A 1 211 ? -3.145 1.820 -15.381 1.00 90.88 211 MET A CA 1
ATOM 1580 C C . MET A 1 211 ? -1.766 1.873 -14.711 1.00 90.88 211 MET A C 1
ATOM 1582 O O . MET A 1 211 ? -0.771 2.187 -15.364 1.00 90.88 211 MET A O 1
ATOM 1586 N N . GLN A 1 212 ? -1.700 1.573 -13.413 1.00 91.81 212 GLN A N 1
ATOM 1587 C CA . GLN A 1 212 ? -0.408 1.400 -12.750 1.00 91.81 212 GLN A CA 1
ATOM 1588 C C . GLN A 1 212 ? 0.258 0.109 -13.213 1.00 91.81 212 GLN A C 1
ATOM 1590 O O . GLN A 1 212 ? -0.390 -0.855 -13.612 1.00 91.81 212 GLN A O 1
ATOM 1595 N N . VAL A 1 213 ? 1.577 0.083 -13.114 1.00 93.06 213 VAL A N 1
ATOM 1596 C CA . VAL A 1 213 ? 2.339 -1.151 -13.285 1.00 93.06 213 VAL A CA 1
ATOM 1597 C C . VAL A 1 213 ? 1.995 -2.105 -12.140 1.00 93.06 213 VAL A C 1
ATOM 1599 O O . VAL A 1 213 ? 1.898 -1.628 -11.012 1.00 93.06 213 VAL A O 1
ATOM 1602 N N . PRO A 1 214 ? 1.852 -3.420 -12.377 1.00 96.19 214 PRO A N 1
ATOM 1603 C CA . PRO A 1 214 ? 1.802 -4.408 -11.308 1.00 96.19 214 PRO A CA 1
ATOM 1604 C C . PRO A 1 214 ? 2.988 -4.272 -10.346 1.00 96.19 214 PRO A C 1
ATOM 1606 O O . PRO A 1 214 ? 4.137 -4.124 -10.773 1.00 96.19 214 PRO A O 1
ATOM 1609 N N . HIS A 1 215 ? 2.712 -4.295 -9.047 1.00 95.81 215 HIS A N 1
ATOM 1610 C CA . HIS A 1 215 ? 3.725 -4.143 -8.006 1.00 95.81 215 HIS A CA 1
ATOM 1611 C C . HIS A 1 215 ? 3.277 -4.765 -6.675 1.00 95.81 215 HIS A C 1
ATOM 1613 O O . HIS A 1 215 ? 2.131 -5.190 -6.526 1.00 95.81 215 HIS A O 1
ATOM 1619 N N . LEU A 1 216 ? 4.208 -4.813 -5.720 1.00 94.88 216 LEU A N 1
ATOM 1620 C CA . LEU A 1 216 ? 3.954 -4.994 -4.291 1.00 94.88 216 LEU A CA 1
ATOM 1621 C C . LEU A 1 216 ? 4.359 -3.710 -3.559 1.00 94.88 216 LEU A C 1
ATOM 1623 O O . LEU A 1 216 ? 5.508 -3.296 -3.675 1.00 94.88 216 LEU A O 1
ATOM 1627 N N . ASP A 1 217 ? 3.463 -3.085 -2.801 1.00 92.69 217 ASP A N 1
ATOM 1628 C CA . ASP A 1 217 ? 3.740 -1.871 -2.005 1.00 92.69 217 ASP A CA 1
ATOM 1629 C C . ASP A 1 217 ? 3.573 -2.085 -0.489 1.00 92.69 217 ASP A C 1
ATOM 1631 O O . ASP A 1 217 ? 3.559 -1.143 0.302 1.00 92.69 217 ASP A O 1
ATOM 1635 N N . LEU A 1 218 ? 3.473 -3.342 -0.057 1.00 92.25 218 LEU A N 1
ATOM 1636 C CA . LEU A 1 218 ? 3.213 -3.709 1.329 1.00 92.25 218 LEU A CA 1
ATOM 1637 C C . LEU A 1 218 ? 4.321 -4.603 1.881 1.00 92.25 218 LEU A C 1
ATOM 1639 O O . LEU A 1 218 ? 4.785 -5.540 1.233 1.00 92.25 218 LEU A O 1
ATOM 1643 N N . LYS A 1 219 ? 4.729 -4.323 3.119 1.00 90.31 219 LYS A N 1
ATOM 1644 C CA . LYS A 1 219 ? 5.675 -5.158 3.870 1.00 90.31 219 LYS A CA 1
ATOM 1645 C C . LYS A 1 219 ? 4.959 -6.339 4.510 1.00 90.31 219 LYS A C 1
ATOM 1647 O O . LYS A 1 219 ? 3.763 -6.275 4.787 1.00 90.31 219 LYS A O 1
ATOM 1652 N N . GLN A 1 220 ? 5.727 -7.371 4.859 1.00 88.38 220 GLN A N 1
ATOM 1653 C CA . GLN A 1 220 ? 5.171 -8.593 5.425 1.00 88.38 220 GLN A CA 1
ATOM 1654 C C . GLN A 1 220 ? 4.234 -8.347 6.623 1.00 88.38 220 GLN A C 1
ATOM 1656 O O . GLN A 1 220 ? 4.634 -7.753 7.628 1.00 88.38 220 GLN A O 1
ATOM 1661 N N . GLY A 1 221 ? 3.001 -8.855 6.545 1.00 90.19 221 GLY A N 1
ATOM 1662 C CA . GLY A 1 221 ? 1.975 -8.674 7.576 1.00 90.19 221 GLY A CA 1
ATOM 1663 C C . GLY A 1 221 ? 1.264 -7.318 7.552 1.00 90.19 221 GLY A C 1
ATOM 1664 O O . GLY A 1 221 ? 0.573 -6.993 8.520 1.00 90.19 221 GLY A O 1
ATOM 1665 N N . GLN A 1 222 ? 1.428 -6.521 6.496 1.00 94.44 222 GLN A N 1
ATOM 1666 C CA . GLN A 1 222 ? 0.590 -5.353 6.236 1.00 94.44 222 GLN A CA 1
ATOM 1667 C C . GLN A 1 222 ? -0.612 -5.721 5.367 1.00 94.44 222 GLN A C 1
ATOM 1669 O O . GLN A 1 222 ? -0.573 -6.624 4.535 1.00 94.44 222 GLN A O 1
ATOM 1674 N N . VAL A 1 223 ? -1.702 -4.992 5.568 1.00 96.25 223 VAL A N 1
ATOM 1675 C CA . VAL A 1 223 ? -2.891 -5.055 4.727 1.00 96.25 223 VAL A CA 1
ATOM 1676 C C . VAL A 1 223 ? -3.278 -3.632 4.366 1.00 96.25 223 VAL A C 1
ATOM 1678 O O . VAL A 1 223 ? -3.357 -2.761 5.235 1.00 96.25 223 VAL A O 1
ATOM 1681 N N . GLN A 1 224 ? -3.514 -3.404 3.083 1.00 96.88 224 GLN A N 1
ATOM 1682 C CA . GLN A 1 224 ? -4.015 -2.150 2.551 1.00 96.88 224 GLN A CA 1
ATOM 1683 C C . GLN A 1 224 ? -5.535 -2.194 2.469 1.00 96.88 224 GLN A C 1
ATOM 1685 O O . GLN A 1 224 ? -6.111 -3.198 2.060 1.00 96.88 224 GLN A O 1
ATOM 1690 N N . VAL A 1 225 ? -6.181 -1.096 2.836 1.00 97.81 225 VAL A N 1
ATOM 1691 C CA . VAL A 1 225 ? -7.610 -0.863 2.656 1.00 97.81 225 VAL A CA 1
ATOM 1692 C C . VAL A 1 225 ? -7.765 0.281 1.663 1.00 97.81 225 VAL A C 1
ATOM 1694 O O . VAL A 1 225 ? -7.356 1.409 1.942 1.00 97.81 225 VAL A O 1
ATOM 1697 N N . VAL A 1 226 ? -8.346 -0.015 0.503 1.00 97.88 226 VAL A N 1
ATOM 1698 C CA . VAL A 1 226 ? -8.600 0.950 -0.570 1.00 97.88 226 VAL A CA 1
ATOM 1699 C C . VAL A 1 226 ? -10.082 1.297 -0.560 1.00 97.88 226 VAL A C 1
ATOM 1701 O O . VAL A 1 226 ? -10.908 0.488 -0.974 1.00 97.88 226 VAL A O 1
ATOM 1704 N N . THR A 1 227 ? -10.421 2.489 -0.072 1.00 98.50 227 THR A N 1
ATOM 1705 C CA . THR A 1 227 ? -11.806 2.975 0.041 1.00 98.50 227 THR A CA 1
ATOM 1706 C C . THR A 1 227 ? -12.152 3.864 -1.147 1.00 98.50 227 THR A C 1
ATOM 1708 O O . THR A 1 227 ? -11.474 4.862 -1.387 1.00 98.50 227 THR A O 1
ATOM 1711 N N . ALA A 1 228 ? -13.205 3.539 -1.890 1.00 98.25 228 ALA A N 1
ATOM 1712 C CA . ALA A 1 228 ? -13.671 4.346 -3.010 1.00 98.25 228 ALA A CA 1
ATOM 1713 C C . ALA A 1 228 ? -14.448 5.573 -2.517 1.00 98.25 228 ALA A C 1
ATOM 1715 O O . ALA A 1 228 ? -15.379 5.448 -1.726 1.00 98.25 228 ALA A O 1
ATOM 1716 N N . LEU A 1 229 ? -14.095 6.772 -2.996 1.00 98.44 229 LEU A N 1
ATOM 1717 C CA . LEU A 1 229 ? -14.872 7.999 -2.743 1.00 98.44 229 LEU A CA 1
ATOM 1718 C C . LEU A 1 229 ? -15.691 8.442 -3.963 1.00 98.44 229 LEU A C 1
ATOM 1720 O O . LEU A 1 229 ? -16.583 9.281 -3.860 1.00 98.44 229 LEU A O 1
ATOM 1724 N N . THR A 1 230 ? -15.393 7.865 -5.122 1.00 97.75 230 THR A N 1
ATOM 1725 C CA . THR A 1 230 ? -16.114 8.033 -6.386 1.00 97.75 230 THR A CA 1
ATOM 1726 C C . THR A 1 230 ? -16.406 6.656 -6.975 1.00 97.75 230 THR A C 1
ATOM 1728 O O . THR A 1 230 ? -15.592 5.756 -6.748 1.00 97.75 230 THR A O 1
ATOM 1731 N N . PRO A 1 231 ? -17.471 6.484 -7.783 1.00 96.75 231 PRO A N 1
ATOM 1732 C CA . PRO A 1 231 ? -17.676 5.250 -8.538 1.00 96.75 231 PRO A CA 1
ATOM 1733 C C . PRO A 1 231 ? -16.413 4.883 -9.320 1.00 96.75 231 PRO A C 1
ATOM 1735 O O . PRO A 1 231 ? -15.848 5.732 -10.020 1.00 96.75 231 PRO A O 1
ATOM 1738 N N . THR A 1 232 ? -15.902 3.668 -9.135 1.00 96.06 232 THR A N 1
ATOM 1739 C CA . THR A 1 232 ? -14.635 3.282 -9.754 1.00 96.06 232 THR A CA 1
ATOM 1740 C C . THR A 1 232 ? -14.490 1.782 -9.945 1.00 96.06 232 THR A C 1
ATOM 1742 O O . THR A 1 232 ? -14.978 0.974 -9.155 1.00 96.06 232 THR A O 1
ATOM 1745 N N . SER A 1 233 ? -13.749 1.406 -10.988 1.00 95.44 233 SER A N 1
ATOM 1746 C CA . SER A 1 233 ? -13.279 0.037 -11.145 1.00 95.44 233 SER A CA 1
ATOM 1747 C C . SER A 1 233 ? -12.406 -0.370 -9.947 1.00 95.44 233 SER A C 1
ATOM 1749 O O . SER A 1 233 ? -11.607 0.445 -9.461 1.00 95.44 233 SER A O 1
ATOM 1751 N N . PRO A 1 234 ? -12.521 -1.624 -9.482 1.00 95.12 234 PRO A N 1
ATOM 1752 C CA . PRO A 1 234 ? -11.683 -2.141 -8.410 1.00 95.12 234 PRO A CA 1
ATOM 1753 C C . PRO A 1 234 ? -10.195 -2.094 -8.751 1.00 95.12 234 PRO A C 1
ATOM 1755 O O . PRO A 1 234 ? -9.801 -2.125 -9.920 1.00 95.12 234 PRO A O 1
ATOM 1758 N N . THR A 1 235 ? -9.362 -2.078 -7.711 1.00 96.31 235 THR A N 1
ATOM 1759 C CA . THR A 1 235 ? -7.937 -2.411 -7.834 1.00 96.31 235 THR A CA 1
ATOM 1760 C C . THR A 1 235 ? -7.787 -3.755 -8.546 1.00 96.31 235 THR A C 1
ATOM 1762 O O . THR A 1 235 ? -8.541 -4.687 -8.270 1.00 96.31 235 THR A O 1
ATOM 1765 N N . LEU A 1 236 ? -6.841 -3.846 -9.477 1.00 97.25 236 LEU A N 1
ATOM 1766 C CA . LEU A 1 236 ? -6.501 -5.100 -10.136 1.00 97.25 236 LEU A CA 1
ATOM 1767 C C . LEU A 1 236 ? -5.534 -5.876 -9.251 1.00 97.25 236 LEU A C 1
ATOM 1769 O O . LEU A 1 236 ? -4.634 -5.282 -8.667 1.00 97.25 236 LEU A O 1
ATOM 1773 N N . VAL A 1 237 ? -5.687 -7.187 -9.188 1.00 97.75 237 VAL A N 1
ATOM 1774 C CA . VAL A 1 237 ? -4.828 -8.120 -8.458 1.00 97.75 237 VAL A CA 1
ATOM 1775 C C . VAL A 1 237 ? -4.402 -9.226 -9.409 1.00 97.75 237 VAL A C 1
ATOM 1777 O O . VAL A 1 237 ? -5.121 -9.535 -10.359 1.00 97.75 237 VAL A O 1
ATOM 1780 N N . TYR A 1 238 ? -3.250 -9.833 -9.161 1.00 97.75 238 TYR A N 1
ATOM 1781 C CA . TYR A 1 238 ? -2.921 -11.089 -9.818 1.00 97.75 238 TYR A CA 1
ATOM 1782 C C . TYR A 1 238 ? -3.921 -12.157 -9.371 1.00 97.75 238 TYR A C 1
ATOM 1784 O O . TYR A 1 238 ? -4.151 -12.311 -8.169 1.00 97.75 238 TYR A O 1
ATOM 1792 N N . ASP A 1 239 ? -4.545 -12.840 -10.329 1.00 96.94 239 ASP A N 1
ATOM 1793 C CA . ASP A 1 239 ? -5.594 -13.824 -10.076 1.00 96.94 239 ASP A CA 1
ATOM 1794 C C . ASP A 1 239 ? -5.111 -14.899 -9.085 1.00 96.94 239 ASP A C 1
ATOM 1796 O O . ASP A 1 239 ? -4.213 -15.674 -9.421 1.00 96.94 239 ASP A O 1
ATOM 1800 N N . PRO A 1 240 ? -5.713 -15.002 -7.882 1.00 93.06 240 PRO A N 1
ATOM 1801 C CA . PRO A 1 240 ? -5.335 -16.019 -6.902 1.00 93.06 240 PRO A CA 1
ATOM 1802 C C . PRO A 1 240 ? -5.546 -17.463 -7.385 1.00 93.06 240 PRO A C 1
ATOM 1804 O O . PRO A 1 240 ? -5.051 -18.393 -6.749 1.00 93.06 240 PRO A O 1
ATOM 1807 N N . ALA A 1 241 ? -6.319 -17.668 -8.458 1.00 94.12 241 ALA A N 1
ATOM 1808 C CA . ALA A 1 241 ? -6.511 -18.965 -9.101 1.00 94.12 241 ALA A CA 1
ATOM 1809 C C . ALA A 1 241 ? -5.505 -19.241 -10.234 1.00 94.12 241 ALA A C 1
ATOM 1811 O O . ALA A 1 241 ? -5.407 -20.385 -10.688 1.00 94.12 241 ALA A O 1
ATOM 1812 N N . ALA A 1 242 ? -4.759 -18.231 -10.692 1.00 95.94 242 ALA A N 1
ATOM 1813 C CA . ALA A 1 242 ? -3.709 -18.413 -11.684 1.00 95.94 242 ALA A CA 1
ATOM 1814 C C . ALA A 1 242 ? -2.489 -19.125 -11.082 1.00 95.94 242 ALA A C 1
ATOM 1816 O O . ALA A 1 242 ? -2.317 -19.2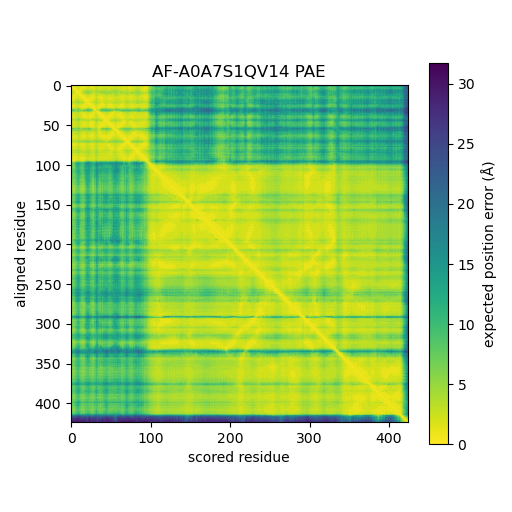49 -9.866 1.00 95.94 242 ALA A O 1
ATOM 1817 N N . ARG A 1 243 ? -1.607 -19.622 -11.952 1.00 93.31 243 ARG A N 1
ATOM 1818 C CA . ARG A 1 243 ? -0.373 -20.275 -11.513 1.00 93.31 243 ARG A CA 1
ATOM 1819 C C . ARG A 1 243 ? 0.531 -19.251 -10.827 1.00 93.31 243 ARG A C 1
ATOM 1821 O O . ARG A 1 243 ? 0.870 -18.229 -11.413 1.00 93.31 243 ARG A O 1
ATOM 1828 N N . HIS A 1 244 ? 0.997 -19.578 -9.627 1.00 94.44 244 HIS A N 1
ATOM 1829 C CA . HIS A 1 244 ? 2.115 -18.887 -8.992 1.00 94.44 244 HIS A CA 1
ATOM 1830 C C . HIS A 1 244 ? 3.397 -19.686 -9.249 1.00 94.44 244 HIS A C 1
ATOM 1832 O O . HIS A 1 244 ? 3.456 -20.853 -8.849 1.00 94.44 244 HIS A O 1
ATOM 1838 N N . PRO A 1 245 ? 4.414 -19.108 -9.914 1.00 94.50 245 PRO A N 1
ATOM 1839 C CA . PRO A 1 245 ? 5.712 -19.757 -10.042 1.00 94.50 245 PRO A CA 1
ATOM 1840 C C . PRO A 1 245 ? 6.293 -20.076 -8.667 1.00 94.50 245 PRO A C 1
ATOM 1842 O O . PRO A 1 245 ? 6.185 -19.257 -7.743 1.00 94.50 245 PRO A O 1
ATOM 1845 N N . ALA A 1 246 ? 6.925 -21.241 -8.536 1.00 94.06 246 ALA A N 1
ATOM 1846 C CA . ALA A 1 246 ? 7.695 -21.545 -7.336 1.00 94.06 246 ALA A CA 1
ATOM 1847 C C . ALA A 1 246 ? 8.937 -20.641 -7.267 1.00 94.06 246 ALA A C 1
ATOM 1849 O O . ALA A 1 246 ? 9.456 -20.193 -8.292 1.00 94.06 246 ALA A O 1
ATOM 1850 N N . VAL A 1 247 ? 9.438 -20.374 -6.060 1.00 91.94 247 VAL A N 1
ATOM 1851 C CA . VAL A 1 247 ? 10.601 -19.489 -5.866 1.00 91.94 247 VAL A CA 1
ATOM 1852 C C . VAL A 1 247 ? 11.825 -20.034 -6.603 1.00 91.94 247 VAL A C 1
ATOM 1854 O O . VAL A 1 247 ? 12.564 -19.280 -7.231 1.00 91.94 247 VAL A O 1
ATOM 1857 N N . GLU A 1 248 ? 12.002 -21.352 -6.593 1.00 92.69 248 GLU A N 1
ATOM 1858 C CA . GLU A 1 248 ? 13.085 -22.050 -7.279 1.00 92.69 248 GLU A CA 1
ATOM 1859 C C . GLU A 1 248 ? 12.990 -21.899 -8.803 1.00 92.69 248 GLU A C 1
ATOM 1861 O O . GLU A 1 248 ? 14.013 -21.720 -9.464 1.00 92.69 248 GLU A O 1
ATOM 1866 N N . GLU A 1 249 ? 11.772 -21.922 -9.358 1.00 94.69 249 GLU A N 1
ATOM 1867 C CA . GLU A 1 249 ? 11.535 -21.685 -10.788 1.00 94.69 249 GLU A CA 1
ATOM 1868 C C . GLU A 1 249 ? 11.915 -20.253 -11.164 1.00 94.69 249 GLU A C 1
ATOM 1870 O O . GLU A 1 249 ? 12.660 -20.047 -12.122 1.00 94.69 249 GLU A O 1
ATOM 1875 N N . VAL A 1 250 ? 11.473 -19.274 -10.366 1.00 94.75 250 VAL A N 1
ATOM 1876 C CA . VAL A 1 250 ? 11.831 -17.865 -10.565 1.00 94.75 250 VAL A CA 1
ATOM 1877 C C . VAL A 1 250 ? 13.343 -17.697 -10.546 1.00 94.75 250 VAL A C 1
ATOM 1879 O O . VAL A 1 250 ? 13.909 -17.084 -11.442 1.00 94.75 250 VAL A O 1
ATOM 1882 N N . PHE A 1 251 ? 14.030 -18.272 -9.565 1.00 94.19 251 PHE A N 1
ATOM 1883 C CA . PHE A 1 251 ? 15.474 -18.099 -9.425 1.00 94.19 251 PHE A CA 1
ATOM 1884 C C . PHE A 1 251 ? 16.239 -18.721 -10.591 1.00 94.19 251 PHE A C 1
ATOM 1886 O O . PHE A 1 251 ? 17.193 -18.119 -11.087 1.00 94.19 251 PHE A O 1
ATOM 1893 N N . ALA A 1 252 ? 15.770 -19.867 -11.090 1.00 94.69 252 ALA A N 1
ATOM 1894 C CA . ALA A 1 252 ? 16.301 -20.470 -12.301 1.00 94.69 252 ALA A CA 1
ATOM 1895 C C . ALA A 1 252 ? 16.121 -19.554 -13.527 1.00 94.69 252 ALA A C 1
ATOM 1897 O O . ALA A 1 252 ? 17.080 -19.360 -14.274 1.00 94.69 252 ALA A O 1
ATOM 1898 N N . TRP A 1 253 ? 14.942 -18.946 -13.717 1.00 94.62 253 TRP A N 1
ATOM 1899 C CA . TRP A 1 253 ? 14.691 -17.996 -14.816 1.00 94.62 253 TRP A CA 1
ATOM 1900 C C . TRP A 1 253 ? 15.551 -16.740 -14.719 1.00 94.62 253 TRP A C 1
ATOM 1902 O O . TRP A 1 253 ? 16.043 -16.241 -15.728 1.00 94.62 253 TRP A O 1
ATOM 1912 N N . LEU A 1 254 ? 15.759 -16.244 -13.499 1.00 93.94 254 LEU A N 1
ATOM 1913 C CA . LEU A 1 254 ? 16.564 -15.056 -13.239 1.00 93.94 254 LEU A CA 1
ATOM 1914 C C . LEU A 1 254 ? 18.075 -15.325 -13.295 1.00 93.94 254 LEU A C 1
ATOM 1916 O O . LEU A 1 254 ? 18.857 -14.382 -13.188 1.00 93.94 254 LEU A O 1
ATOM 1920 N N . GLY A 1 255 ? 18.504 -16.586 -13.431 1.00 93.75 255 GLY A N 1
ATOM 1921 C CA . GLY A 1 255 ? 19.915 -16.967 -13.351 1.00 93.75 255 GLY A CA 1
ATOM 1922 C C . GLY A 1 255 ? 20.539 -16.678 -11.981 1.00 93.75 255 GLY A C 1
ATOM 1923 O O . GLY A 1 255 ? 21.744 -16.444 -11.893 1.00 93.75 255 GLY A O 1
ATOM 1924 N N . VAL A 1 256 ? 19.724 -16.656 -10.922 1.00 93.19 256 VAL A N 1
ATOM 1925 C CA . VAL A 1 256 ? 20.135 -16.353 -9.547 1.00 93.19 256 VAL A CA 1
ATOM 1926 C C . VAL A 1 256 ? 20.343 -17.659 -8.788 1.00 93.19 256 VAL A C 1
ATOM 1928 O O . VAL A 1 256 ? 19.462 -18.514 -8.738 1.00 93.19 256 VAL A O 1
ATOM 1931 N N . ASP A 1 257 ? 21.505 -17.810 -8.152 1.00 91.81 257 ASP A N 1
ATOM 1932 C CA . ASP A 1 257 ? 21.776 -18.967 -7.292 1.00 91.81 257 ASP A CA 1
ATOM 1933 C C . ASP A 1 257 ? 20.810 -18.960 -6.079 1.00 91.81 257 ASP A C 1
ATOM 1935 O O . ASP A 1 257 ? 20.745 -17.947 -5.371 1.00 91.81 257 ASP A O 1
ATOM 1939 N N . PRO A 1 258 ? 20.084 -20.066 -5.798 1.00 87.75 258 PRO A N 1
ATOM 1940 C CA . PRO A 1 258 ? 19.167 -20.196 -4.661 1.00 87.75 258 PRO A CA 1
ATOM 1941 C C . PRO A 1 258 ? 19.737 -19.770 -3.307 1.00 87.75 258 PRO A C 1
ATOM 1943 O O . PRO A 1 258 ? 18.987 -19.314 -2.443 1.00 87.75 258 PRO A O 1
ATOM 1946 N N . LYS A 1 259 ? 21.060 -19.833 -3.107 1.00 89.12 259 LYS A N 1
ATOM 1947 C CA . LYS A 1 259 ? 21.693 -19.342 -1.871 1.00 89.12 259 LYS A CA 1
ATOM 1948 C C . LYS A 1 259 ? 21.461 -17.844 -1.619 1.00 89.12 259 LYS A C 1
ATOM 1950 O O . LYS A 1 259 ? 21.580 -17.394 -0.482 1.00 89.12 259 LYS A O 1
ATOM 1955 N N . HIS A 1 260 ? 21.124 -17.073 -2.655 1.00 86.88 260 HIS A N 1
ATOM 1956 C CA . HIS A 1 260 ? 20.796 -15.650 -2.553 1.00 86.88 260 HIS A CA 1
ATOM 1957 C C . HIS A 1 260 ? 19.329 -15.385 -2.188 1.00 86.88 260 HIS A C 1
ATOM 1959 O O . HIS A 1 260 ? 18.944 -14.224 -2.066 1.00 86.88 260 HIS A O 1
ATOM 1965 N N . ALA A 1 261 ? 18.508 -16.415 -1.944 1.00 80.00 261 ALA A N 1
ATOM 1966 C CA . ALA A 1 261 ? 17.094 -16.239 -1.591 1.00 80.00 261 ALA A CA 1
ATOM 1967 C C . ALA A 1 261 ? 16.883 -15.457 -0.289 1.00 80.00 261 ALA A C 1
ATOM 1969 O O . ALA A 1 261 ? 15.870 -14.781 -0.123 1.00 80.00 261 ALA A O 1
ATOM 1970 N N . GLY A 1 262 ? 17.862 -15.508 0.618 1.00 80.50 262 GLY A N 1
ATOM 1971 C CA . GLY A 1 262 ? 17.861 -14.731 1.856 1.00 80.50 262 GLY A CA 1
ATOM 1972 C C . GLY A 1 262 ? 18.308 -13.274 1.699 1.00 80.50 262 GLY A C 1
ATOM 1973 O O . GLY A 1 262 ? 18.269 -12.533 2.680 1.00 80.50 262 GLY A O 1
ATOM 1974 N N . ALA A 1 263 ? 18.756 -12.843 0.513 1.00 85.31 263 ALA A N 1
ATOM 1975 C CA . ALA A 1 263 ? 19.134 -11.452 0.297 1.00 85.31 263 ALA A CA 1
ATOM 1976 C C . ALA A 1 263 ? 17.903 -10.552 0.469 1.00 85.31 263 ALA A C 1
ATOM 1978 O O . ALA A 1 263 ? 16.852 -10.809 -0.117 1.00 85.31 263 ALA A O 1
ATOM 1979 N N . THR A 1 264 ? 18.041 -9.467 1.237 1.00 81.25 264 THR A N 1
ATOM 1980 C CA . THR A 1 264 ? 16.934 -8.558 1.587 1.00 81.25 264 THR A CA 1
ATOM 1981 C C . THR A 1 264 ? 16.124 -8.101 0.371 1.00 81.25 264 THR A C 1
ATOM 1983 O O . THR A 1 264 ? 14.913 -7.951 0.460 1.00 81.25 264 THR A O 1
ATOM 1986 N N . GLN A 1 265 ? 16.786 -7.906 -0.772 1.00 82.00 265 GLN A N 1
ATOM 1987 C CA . GLN A 1 265 ? 16.163 -7.462 -2.021 1.00 82.00 265 GLN A CA 1
ATOM 1988 C C . GLN A 1 265 ? 15.397 -8.581 -2.751 1.00 82.00 265 GLN A C 1
ATOM 1990 O O . GLN A 1 265 ? 14.369 -8.319 -3.370 1.00 82.00 265 GLN A O 1
ATOM 1995 N N . MET A 1 266 ? 15.860 -9.830 -2.649 1.00 86.69 266 MET A N 1
ATOM 1996 C CA . MET A 1 266 ? 15.236 -11.000 -3.283 1.00 86.69 266 MET A CA 1
ATOM 1997 C C . MET A 1 266 ? 14.081 -11.575 -2.464 1.00 86.69 266 MET A C 1
ATOM 1999 O O . MET A 1 266 ? 13.209 -12.244 -3.016 1.00 86.69 266 MET A O 1
ATOM 2003 N N . ARG A 1 267 ? 14.049 -11.283 -1.160 1.00 87.06 267 ARG A N 1
ATOM 2004 C CA . ARG A 1 267 ? 13.024 -11.759 -0.228 1.00 87.06 267 ARG A CA 1
ATOM 2005 C C . ARG A 1 267 ? 11.594 -11.463 -0.700 1.00 87.06 267 ARG A C 1
ATOM 2007 O O . ARG A 1 267 ? 10.709 -12.277 -0.496 1.00 87.06 267 ARG A O 1
ATOM 2014 N N . TYR A 1 268 ? 11.359 -10.356 -1.399 1.00 87.25 268 TYR A N 1
ATOM 2015 C CA . TYR A 1 268 ? 10.017 -10.038 -1.900 1.00 87.25 268 TYR A CA 1
ATOM 2016 C C . TYR A 1 268 ? 9.511 -11.021 -2.957 1.00 87.25 268 TYR A C 1
ATOM 2018 O O . TYR A 1 268 ? 8.314 -11.291 -3.008 1.00 87.25 268 TYR A O 1
ATOM 2026 N N . LEU A 1 269 ? 10.403 -11.619 -3.757 1.00 87.12 269 LEU A N 1
ATOM 2027 C CA . LEU A 1 269 ? 10.011 -12.686 -4.679 1.00 87.12 269 LEU A CA 1
ATOM 2028 C C . LEU A 1 269 ? 9.519 -13.903 -3.896 1.00 87.12 269 LEU A C 1
ATOM 2030 O O . LEU A 1 269 ? 8.476 -14.452 -4.231 1.00 87.12 269 LEU A O 1
ATOM 2034 N N . SER A 1 270 ? 10.209 -14.283 -2.817 1.00 84.19 270 SER A N 1
ATOM 2035 C CA . SER A 1 270 ? 9.792 -15.407 -1.972 1.00 84.19 270 SER A CA 1
ATOM 2036 C C . SER A 1 270 ? 8.590 -15.107 -1.071 1.00 84.19 270 SER A C 1
ATOM 2038 O O . SER A 1 270 ? 7.950 -16.036 -0.585 1.00 84.19 270 SER A O 1
ATOM 2040 N N . GLU A 1 271 ? 8.225 -13.836 -0.898 1.00 86.00 271 GLU A N 1
ATOM 2041 C CA . GLU A 1 271 ? 7.086 -13.383 -0.087 1.00 86.00 271 GLU A CA 1
ATOM 2042 C C . GLU A 1 271 ? 5.822 -13.065 -0.903 1.00 86.00 271 GLU A C 1
ATOM 2044 O O . GLU A 1 271 ? 4.951 -12.333 -0.444 1.00 86.00 271 GLU A O 1
ATOM 2049 N N . GLY A 1 272 ? 5.686 -13.642 -2.099 1.00 86.00 272 GLY A N 1
ATOM 2050 C CA . GLY A 1 272 ? 4.491 -13.501 -2.946 1.00 86.00 272 GLY A CA 1
ATOM 2051 C C . GLY A 1 272 ? 4.714 -12.683 -4.215 1.00 86.00 272 GLY A C 1
ATOM 2052 O O . GLY A 1 272 ? 3.838 -12.628 -5.073 1.00 86.00 272 GLY A O 1
ATOM 2053 N N . GLY A 1 273 ? 5.907 -12.113 -4.391 1.00 89.75 273 GLY A N 1
ATOM 2054 C CA . GLY A 1 273 ? 6.292 -11.378 -5.593 1.00 89.75 273 GLY A CA 1
ATOM 2055 C C . GLY A 1 273 ? 6.661 -12.249 -6.789 1.00 89.75 273 GLY A C 1
ATOM 2056 O O . GLY A 1 273 ? 7.006 -11.690 -7.827 1.00 89.75 273 GLY A O 1
ATOM 2057 N N . THR A 1 274 ? 6.593 -13.584 -6.698 1.00 93.94 274 THR A N 1
ATOM 2058 C CA . THR A 1 274 ? 6.935 -14.474 -7.823 1.00 93.94 274 THR A CA 1
ATOM 2059 C C . THR A 1 274 ? 6.202 -14.160 -9.136 1.00 93.94 274 THR A C 1
ATOM 2061 O O . THR A 1 274 ? 6.858 -14.251 -10.177 1.00 93.94 274 THR A O 1
ATOM 2064 N N . PRO A 1 275 ? 4.928 -13.700 -9.166 1.00 96.75 275 PRO A N 1
ATOM 2065 C CA . PRO A 1 275 ? 4.284 -13.316 -10.423 1.00 96.75 275 PRO A CA 1
ATOM 2066 C C . PRO A 1 275 ? 4.979 -12.149 -11.141 1.00 96.75 275 PRO A C 1
ATOM 2068 O O . PRO A 1 275 ? 4.920 -12.052 -12.362 1.00 96.75 275 PRO A O 1
ATOM 2071 N N . LEU A 1 276 ? 5.706 -11.283 -10.424 1.00 96.50 276 LEU A N 1
ATOM 2072 C CA . LEU A 1 276 ? 6.448 -10.163 -11.021 1.00 96.50 276 LEU A CA 1
ATOM 2073 C C . LEU A 1 276 ? 7.669 -10.609 -11.844 1.00 96.50 276 LEU A C 1
ATOM 2075 O O . LEU A 1 276 ? 8.291 -9.776 -12.510 1.00 96.50 276 LEU A O 1
ATOM 2079 N N . ALA A 1 277 ? 8.025 -11.896 -11.800 1.00 95.62 277 ALA A N 1
ATOM 2080 C CA . ALA A 1 277 ? 9.061 -12.497 -12.634 1.00 95.62 277 ALA A CA 1
ATOM 2081 C C . ALA A 1 277 ? 8.513 -13.156 -13.913 1.00 95.62 277 ALA A C 1
ATOM 2083 O O . ALA A 1 277 ? 9.303 -13.526 -14.777 1.00 95.62 277 ALA A O 1
ATOM 2084 N N . LEU A 1 278 ? 7.188 -13.283 -14.059 1.00 96.69 278 LEU A N 1
ATOM 2085 C CA . LEU A 1 278 ? 6.570 -13.795 -15.284 1.00 96.69 278 LEU A CA 1
ATOM 2086 C C . LEU A 1 278 ? 6.834 -12.864 -16.480 1.00 96.69 278 LEU A C 1
ATOM 2088 O O . LEU A 1 278 ? 7.079 -11.656 -16.288 1.00 96.69 278 LEU A O 1
ATOM 2092 N N . PRO A 1 279 ? 6.725 -13.389 -17.718 1.00 96.06 279 PRO A N 1
ATOM 2093 C CA . PRO A 1 279 ? 6.618 -12.555 -18.904 1.00 96.06 279 PRO A CA 1
ATOM 2094 C C . PRO A 1 279 ? 5.555 -11.470 -18.709 1.00 96.06 279 PRO A C 1
ATOM 2096 O O . PRO A 1 279 ? 4.470 -11.724 -18.185 1.00 96.06 279 PRO A O 1
ATOM 2099 N N . VAL A 1 280 ? 5.852 -10.238 -19.117 1.00 95.38 280 VAL A N 1
ATOM 2100 C CA . VAL A 1 280 ? 4.995 -9.074 -18.832 1.00 95.38 280 VAL A CA 1
ATOM 2101 C C . VAL A 1 280 ? 3.606 -9.253 -19.442 1.00 95.38 280 VAL A C 1
ATOM 2103 O O . VAL A 1 280 ? 2.610 -8.876 -18.827 1.00 95.38 280 VAL A O 1
ATOM 2106 N N . ALA A 1 281 ? 3.523 -9.848 -20.634 1.00 95.00 281 ALA A N 1
ATOM 2107 C CA . ALA A 1 281 ? 2.249 -10.135 -21.285 1.00 95.00 281 ALA A CA 1
ATOM 2108 C C . ALA A 1 281 ? 1.380 -11.099 -20.458 1.00 95.00 281 ALA A C 1
ATOM 2110 O O . ALA A 1 281 ? 0.223 -10.766 -20.207 1.00 95.00 281 ALA A O 1
ATOM 2111 N N . GLU A 1 282 ? 1.959 -12.208 -19.988 1.00 96.38 282 GLU A N 1
ATOM 2112 C CA . GLU A 1 282 ? 1.298 -13.223 -19.154 1.00 96.38 282 GLU A CA 1
ATOM 2113 C C . GLU A 1 282 ? 0.845 -12.633 -17.813 1.00 96.38 282 GLU A C 1
ATOM 2115 O O . GLU A 1 282 ? -0.305 -12.799 -17.413 1.00 96.38 282 GLU A O 1
ATOM 2120 N N . LEU A 1 283 ? 1.708 -11.851 -17.153 1.00 96.69 283 LEU A N 1
ATOM 2121 C CA . LEU A 1 283 ? 1.356 -11.168 -15.909 1.00 96.69 283 LEU A CA 1
ATOM 2122 C C . LEU A 1 283 ? 0.090 -10.317 -16.074 1.00 96.69 283 LEU A C 1
ATOM 2124 O O . LEU A 1 283 ? -0.822 -10.412 -15.260 1.00 96.69 283 LEU A O 1
ATOM 2128 N N . TYR A 1 284 ? 0.013 -9.506 -17.135 1.00 95.62 284 TYR A N 1
ATOM 2129 C CA . TYR A 1 284 ? -1.157 -8.666 -17.396 1.00 95.62 284 TYR A CA 1
ATOM 2130 C C . TYR A 1 284 ? -2.406 -9.448 -17.815 1.00 95.62 284 TYR A C 1
ATOM 2132 O O . TYR A 1 284 ? -3.508 -8.967 -17.560 1.00 95.62 284 TYR A O 1
ATOM 2140 N N . GLU A 1 285 ? -2.269 -10.606 -18.462 1.00 96.19 285 GLU A N 1
ATOM 2141 C CA . GLU A 1 285 ? -3.406 -11.481 -18.791 1.00 96.19 285 GLU A CA 1
ATOM 2142 C C . GLU A 1 285 ? -4.085 -12.041 -17.536 1.00 96.19 285 GLU A C 1
ATOM 2144 O O . GLU A 1 285 ? -5.296 -12.256 -17.537 1.00 96.19 285 GLU A O 1
ATOM 2149 N N . HIS A 1 286 ? -3.326 -12.193 -16.450 1.00 97.62 286 HIS A N 1
ATOM 2150 C CA . HIS A 1 286 ? -3.812 -12.669 -15.158 1.00 97.62 286 HIS A CA 1
ATOM 2151 C C . HIS A 1 286 ? -4.142 -11.552 -14.156 1.00 97.62 286 HIS A C 1
ATOM 2153 O O . HIS A 1 286 ? -4.497 -11.844 -13.015 1.00 97.62 286 HIS A O 1
ATOM 2159 N N . MET A 1 287 ? -4.066 -10.276 -14.549 1.00 97.44 287 MET A N 1
ATOM 2160 C CA . MET A 1 287 ? -4.537 -9.178 -13.701 1.00 97.44 287 MET A CA 1
ATOM 2161 C C . MET A 1 287 ? -6.062 -9.071 -13.781 1.00 97.44 287 MET A C 1
ATOM 2163 O O . MET A 1 287 ? -6.617 -8.639 -14.792 1.00 97.44 287 MET A O 1
ATOM 2167 N N . VAL A 1 288 ? -6.742 -9.412 -12.691 1.00 96.94 288 VAL A N 1
ATOM 2168 C CA . VAL A 1 288 ? -8.207 -9.400 -12.580 1.00 96.94 288 VAL A CA 1
ATOM 2169 C C . VAL A 1 288 ? -8.670 -8.373 -11.544 1.00 96.94 288 VAL A C 1
ATOM 2171 O O . VAL A 1 288 ? -7.919 -8.039 -10.629 1.00 96.94 288 VAL A O 1
ATOM 2174 N N . PRO A 1 289 ? -9.896 -7.832 -11.639 1.00 97.19 289 PRO A N 1
ATOM 2175 C CA . PRO A 1 289 ? -10.453 -6.997 -10.577 1.00 97.19 289 PRO A CA 1
ATOM 2176 C C . PRO A 1 289 ? -10.487 -7.737 -9.231 1.00 97.19 289 PRO A C 1
ATOM 2178 O O . PRO A 1 289 ? -10.940 -8.877 -9.158 1.00 97.19 289 PRO A O 1
ATOM 2181 N N . ALA A 1 290 ? -10.075 -7.074 -8.147 1.00 96.12 290 ALA A N 1
ATOM 2182 C CA . ALA A 1 290 ? -10.081 -7.644 -6.794 1.00 96.12 290 ALA A CA 1
ATOM 2183 C C . ALA A 1 290 ? -11.484 -8.042 -6.296 1.00 96.12 290 ALA A C 1
ATOM 2185 O O . ALA A 1 290 ? -11.623 -8.812 -5.347 1.00 96.12 290 ALA A O 1
ATOM 2186 N N . CYS A 1 291 ? -12.531 -7.508 -6.924 1.00 93.12 291 CYS A N 1
ATOM 2187 C CA . CYS A 1 291 ? -13.916 -7.917 -6.733 1.00 93.12 291 CYS A CA 1
ATOM 2188 C C . CYS A 1 291 ? -14.692 -7.777 -8.052 1.00 93.12 291 CYS A C 1
ATOM 2190 O O . CYS A 1 291 ? -14.266 -7.068 -8.961 1.00 93.12 291 CYS A O 1
ATOM 2192 N N . CYS A 1 292 ? -15.817 -8.486 -8.172 1.00 80.38 292 CYS A N 1
ATOM 2193 C CA . CYS A 1 292 ? -16.556 -8.623 -9.435 1.00 80.38 292 CYS A CA 1
ATOM 2194 C C . CYS A 1 292 ? -17.364 -7.379 -9.841 1.00 80.38 292 CYS A C 1
ATOM 2196 O O . CYS A 1 292 ? -17.832 -7.307 -10.975 1.00 80.38 292 CYS A O 1
ATOM 2198 N N . GLU A 1 293 ? -17.559 -6.424 -8.933 1.00 87.25 293 GLU A N 1
ATOM 2199 C CA . GLU A 1 293 ? -18.465 -5.291 -9.121 1.00 87.25 293 GLU A CA 1
ATOM 2200 C C . GLU A 1 293 ? -17.716 -3.955 -9.076 1.00 87.25 293 GLU A C 1
ATOM 2202 O O . GLU A 1 293 ? -16.648 -3.836 -8.478 1.00 87.25 293 GLU A O 1
ATOM 2207 N N . GLU A 1 294 ? -18.282 -2.937 -9.724 1.00 95.31 294 GLU A N 1
ATOM 2208 C CA . GLU A 1 294 ? -17.830 -1.553 -9.570 1.00 95.31 294 GLU A CA 1
ATOM 2209 C C . GLU A 1 294 ? -17.985 -1.116 -8.107 1.00 95.31 294 GLU A C 1
ATOM 2211 O O . GLU A 1 294 ? -19.030 -1.341 -7.495 1.00 95.31 294 GLU A O 1
ATOM 2216 N N . LEU A 1 295 ? -16.959 -0.463 -7.557 1.00 97.06 295 LEU A N 1
ATOM 2217 C CA . LEU A 1 295 ? -17.011 0.065 -6.198 1.00 97.06 295 LEU A CA 1
ATOM 2218 C C . LEU A 1 295 ? -17.802 1.368 -6.183 1.00 97.06 295 LEU A C 1
ATOM 2220 O O . LEU A 1 295 ? -17.508 2.297 -6.945 1.00 97.06 295 LEU A O 1
ATOM 2224 N N . ARG A 1 296 ? -18.783 1.454 -5.287 1.00 97.62 296 ARG A N 1
ATOM 2225 C CA . ARG A 1 296 ? -19.545 2.676 -5.027 1.00 97.62 296 ARG A CA 1
ATOM 2226 C C . ARG A 1 296 ? -18.805 3.544 -4.008 1.00 97.62 296 ARG A C 1
ATOM 2228 O O . ARG A 1 296 ? -17.976 3.037 -3.250 1.00 97.62 296 ARG A O 1
ATOM 2235 N N . PRO A 1 297 ? -19.105 4.853 -3.940 1.00 98.31 297 PRO A N 1
ATOM 2236 C CA . PRO A 1 297 ? -18.618 5.691 -2.853 1.00 98.31 297 PRO A CA 1
ATOM 2237 C C . PRO A 1 297 ? -18.947 5.072 -1.493 1.00 98.31 297 PRO A C 1
ATOM 2239 O O . PRO A 1 297 ? -20.102 4.755 -1.214 1.00 98.31 297 PRO A O 1
ATOM 2242 N N . GLY A 1 298 ? -17.927 4.910 -0.661 1.00 98.00 298 GLY A N 1
ATOM 2243 C CA . GLY A 1 298 ? -18.021 4.296 0.656 1.00 98.00 298 GLY A CA 1
ATOM 2244 C C . GLY A 1 298 ? -17.719 2.799 0.698 1.00 98.00 298 GLY A C 1
ATOM 2245 O O . GLY A 1 298 ? -17.492 2.288 1.791 1.00 98.00 298 GLY A O 1
ATOM 2246 N N . ASP A 1 299 ? -17.642 2.101 -0.438 1.00 98.25 299 ASP A N 1
ATOM 2247 C CA . ASP A 1 299 ? -17.141 0.724 -0.480 1.00 98.25 299 ASP A CA 1
ATOM 2248 C C . ASP A 1 299 ? -15.615 0.700 -0.316 1.00 98.25 299 ASP A C 1
ATOM 2250 O O . ASP A 1 299 ? -14.915 1.645 -0.694 1.00 98.25 299 ASP A O 1
ATOM 2254 N N . ALA A 1 300 ? -15.073 -0.397 0.212 1.00 97.88 300 ALA A N 1
ATOM 2255 C CA . ALA A 1 300 ? -13.632 -0.605 0.288 1.00 97.88 300 ALA A CA 1
ATOM 2256 C C . ALA A 1 300 ? -13.218 -2.033 -0.081 1.00 97.88 300 ALA A C 1
ATOM 2258 O O . ALA A 1 300 ? -14.008 -2.969 -0.007 1.00 97.88 300 ALA A O 1
ATOM 2259 N N . VAL A 1 301 ? -11.950 -2.209 -0.449 1.00 97.56 301 VAL A N 1
ATOM 2260 C CA . VAL A 1 301 ? -11.321 -3.523 -0.621 1.00 97.56 301 VAL A CA 1
ATOM 2261 C C . VAL A 1 301 ? -10.076 -3.625 0.251 1.00 97.56 301 VAL A C 1
ATOM 2263 O O . VAL A 1 301 ? -9.312 -2.670 0.367 1.00 97.56 301 VAL A O 1
ATOM 2266 N N . GLN A 1 302 ? -9.883 -4.782 0.873 1.00 97.38 302 GLN A N 1
ATOM 2267 C CA . GLN A 1 302 ? -8.690 -5.132 1.632 1.00 97.38 302 GLN A CA 1
ATOM 2268 C C . GLN A 1 302 ? -7.762 -5.992 0.773 1.00 97.38 302 GLN A C 1
ATOM 2270 O O . GLN A 1 302 ? -8.243 -6.918 0.119 1.00 97.38 302 GLN A O 1
ATOM 2275 N N . ILE A 1 303 ? -6.457 -5.716 0.796 1.00 97.31 303 ILE A N 1
ATOM 2276 C CA . ILE A 1 303 ? -5.431 -6.418 0.011 1.00 97.31 303 ILE A CA 1
ATOM 2277 C C . ILE A 1 303 ? -4.208 -6.687 0.898 1.00 97.31 303 ILE A C 1
ATOM 2279 O O . ILE A 1 303 ? -3.677 -5.769 1.521 1.00 97.31 303 ILE A O 1
ATOM 2283 N N . ARG A 1 304 ? -3.777 -7.949 0.991 1.00 95.94 304 ARG A N 1
ATOM 2284 C CA . ARG A 1 304 ? -2.623 -8.385 1.800 1.00 95.94 304 ARG A CA 1
ATOM 2285 C C . ARG A 1 304 ? -1.278 -8.155 1.097 1.00 95.94 304 ARG A C 1
ATOM 2287 O O . ARG A 1 304 ? -1.202 -8.142 -0.125 1.00 95.94 304 ARG A O 1
ATOM 2294 N N . ASP A 1 305 ? -0.211 -8.084 1.890 1.00 92.00 305 ASP A N 1
ATOM 2295 C CA . ASP A 1 305 ? 1.181 -7.839 1.503 1.00 92.00 305 ASP A CA 1
ATOM 2296 C C . ASP A 1 305 ? 1.800 -8.702 0.398 1.00 92.00 305 ASP A C 1
ATOM 2298 O O . ASP A 1 305 ? 2.710 -8.254 -0.290 1.00 92.00 305 ASP A O 1
ATOM 2302 N N . SER A 1 306 ? 1.294 -9.912 0.190 1.00 92.50 306 SER A N 1
ATOM 2303 C CA . SER A 1 306 ? 1.797 -10.861 -0.815 1.00 92.50 306 SER A CA 1
ATOM 2304 C C . SER A 1 306 ? 1.048 -10.797 -2.149 1.00 92.50 306 SER A C 1
ATOM 2306 O O . SER A 1 306 ? 1.309 -11.601 -3.042 1.00 92.50 306 SER A O 1
ATOM 2308 N N . ILE A 1 307 ? 0.094 -9.874 -2.293 1.00 96.19 307 ILE A N 1
ATOM 2309 C CA . ILE A 1 307 ? -0.753 -9.777 -3.480 1.00 96.19 307 ILE A CA 1
ATOM 2310 C C . ILE A 1 307 ? -0.196 -8.720 -4.427 1.00 96.19 307 ILE A C 1
ATOM 2312 O O . ILE A 1 307 ? -0.263 -7.517 -4.161 1.00 96.19 307 ILE A O 1
ATOM 2316 N N . VAL A 1 308 ? 0.304 -9.182 -5.573 1.00 97.44 308 VAL A N 1
ATOM 2317 C CA . VAL A 1 308 ? 0.646 -8.312 -6.701 1.00 97.44 308 VAL A CA 1
ATOM 2318 C C . VAL A 1 308 ? -0.616 -7.604 -7.173 1.00 97.44 308 VAL A C 1
ATOM 2320 O O . VAL A 1 308 ? -1.619 -8.253 -7.468 1.00 97.44 308 VAL A O 1
ATOM 2323 N N . HIS A 1 309 ? -0.574 -6.279 -7.256 1.00 97.12 309 HIS A N 1
ATOM 2324 C CA . HIS A 1 309 ? -1.737 -5.480 -7.621 1.00 97.12 309 HIS A CA 1
ATOM 2325 C C . HIS A 1 309 ? -1.365 -4.251 -8.456 1.00 97.12 309 HIS A C 1
ATOM 2327 O O . HIS A 1 309 ? -0.194 -3.917 -8.639 1.00 97.12 309 HIS A O 1
ATOM 2333 N N . ALA A 1 310 ? -2.384 -3.601 -9.015 1.00 95.88 310 ALA A N 1
ATOM 2334 C CA . ALA A 1 310 ? -2.261 -2.375 -9.788 1.00 95.88 310 ALA A CA 1
ATOM 2335 C C . ALA A 1 310 ? -3.540 -1.534 -9.701 1.00 95.88 310 ALA A C 1
ATOM 2337 O O . ALA A 1 310 ? -4.657 -2.041 -9.824 1.00 95.88 310 ALA A O 1
ATOM 2338 N N . GLY A 1 311 ? -3.397 -0.215 -9.569 1.00 94.88 311 GLY A N 1
ATOM 2339 C CA . GLY A 1 311 ? -4.505 0.707 -9.784 1.00 94.88 311 GLY A CA 1
ATOM 2340 C C . GLY A 1 311 ? -5.006 0.639 -11.237 1.00 94.88 311 GLY A C 1
ATOM 2341 O O . GLY A 1 311 ? -4.195 0.740 -12.165 1.00 94.88 311 GLY A O 1
ATOM 2342 N N . PRO A 1 312 ? -6.326 0.516 -11.470 1.00 94.56 312 PRO A N 1
ATOM 2343 C CA . PRO A 1 312 ? -6.879 0.431 -12.814 1.00 94.56 312 PRO A CA 1
ATOM 2344 C C . PRO A 1 312 ? -6.743 1.770 -13.542 1.00 94.56 312 PRO A C 1
ATOM 2346 O O . PRO A 1 312 ? -6.583 2.830 -12.922 1.00 94.56 312 PRO A O 1
ATOM 2349 N N . ARG A 1 313 ? -6.867 1.724 -14.869 1.00 93.38 313 ARG A N 1
ATOM 2350 C CA . ARG A 1 313 ? -7.119 2.914 -15.684 1.00 93.38 313 ARG A CA 1
ATOM 2351 C C . ARG A 1 313 ? -8.566 3.360 -15.490 1.00 93.38 313 ARG A C 1
ATOM 2353 O O . ARG A 1 313 ? -9.474 2.541 -15.599 1.00 93.38 313 ARG A O 1
ATOM 2360 N N . CYS A 1 314 ? -8.786 4.649 -15.265 1.00 91.19 314 CYS A N 1
ATOM 2361 C CA . CYS A 1 314 ? -10.119 5.236 -15.222 1.00 91.19 314 CYS A CA 1
ATOM 2362 C C . CYS A 1 314 ? -10.214 6.324 -16.286 1.00 91.19 314 CYS A C 1
ATOM 2364 O O . CYS A 1 314 ? -9.441 7.276 -16.271 1.00 91.19 314 CYS A O 1
ATOM 2366 N N . LEU A 1 315 ? -11.154 6.171 -17.219 1.00 89.31 315 LEU A N 1
ATOM 2367 C CA . LEU A 1 315 ? -11.388 7.187 -18.239 1.00 89.31 315 LEU A CA 1
ATOM 2368 C C . LEU A 1 315 ? -12.042 8.411 -17.603 1.00 89.31 315 LEU A C 1
ATOM 2370 O O . LEU A 1 315 ? -13.058 8.283 -16.912 1.00 89.31 315 LEU A O 1
ATOM 2374 N N . ASP A 1 316 ? -11.485 9.584 -17.884 1.00 88.56 316 ASP A N 1
ATOM 2375 C CA . ASP A 1 316 ? -12.088 10.848 -17.486 1.00 88.56 316 ASP A CA 1
ATOM 2376 C C . ASP A 1 316 ? -13.442 11.009 -18.182 1.00 88.56 316 ASP A C 1
ATOM 2378 O O . ASP A 1 316 ? -13.569 10.863 -19.402 1.00 88.56 316 ASP A O 1
ATOM 2382 N N . ARG A 1 317 ? -14.479 11.302 -17.395 1.00 92.31 317 ARG A N 1
ATOM 2383 C CA . ARG A 1 317 ? -15.823 11.588 -17.904 1.00 92.31 317 ARG A CA 1
ATOM 2384 C C . ARG A 1 317 ? -16.097 13.083 -17.733 1.00 92.31 317 ARG A C 1
ATOM 2386 O O . ARG A 1 317 ? -16.005 13.571 -16.605 1.00 92.31 317 ARG A O 1
ATOM 2393 N N . PRO A 1 318 ? -16.456 13.820 -18.799 1.00 93.31 318 PRO A N 1
ATOM 2394 C CA . PRO A 1 318 ? -16.777 15.239 -18.686 1.00 93.31 318 PRO A CA 1
ATOM 2395 C C . PRO A 1 318 ? -17.846 15.500 -17.617 1.00 93.31 318 PRO A C 1
ATOM 2397 O O . PRO A 1 318 ? -18.903 14.872 -17.620 1.00 93.31 318 PRO A O 1
ATOM 2400 N N . GLY A 1 319 ? -17.560 16.418 -16.691 1.00 93.75 319 GLY A N 1
ATOM 2401 C CA . GLY A 1 319 ? -18.466 16.784 -15.596 1.00 93.75 319 GLY A CA 1
ATOM 2402 C C . GLY A 1 319 ? -18.503 15.811 -14.409 1.00 93.75 319 GLY A C 1
ATOM 2403 O O . GLY A 1 319 ? -19.142 16.124 -13.405 1.00 93.75 319 GLY A O 1
ATOM 2404 N N . ALA A 1 320 ? -17.816 14.667 -14.481 1.00 95.44 320 ALA A N 1
ATOM 2405 C CA . ALA A 1 320 ? -17.622 13.783 -13.336 1.00 95.44 320 ALA A CA 1
ATOM 2406 C C . ALA A 1 320 ? -16.357 14.164 -12.555 1.00 95.44 320 ALA A C 1
ATOM 2408 O O . ALA A 1 320 ? -15.436 14.783 -13.089 1.00 95.44 320 ALA A O 1
ATOM 2409 N N . LEU A 1 321 ? -16.303 13.769 -11.282 1.00 96.69 321 LEU A N 1
ATOM 2410 C CA . LEU A 1 321 ? -15.053 13.819 -10.526 1.00 96.69 321 LEU A CA 1
ATOM 2411 C C . LEU A 1 321 ? -14.054 12.806 -11.110 1.00 96.69 321 LEU A C 1
ATOM 2413 O O . LEU A 1 321 ? -14.482 11.755 -11.599 1.00 96.69 321 LEU A O 1
ATOM 2417 N N . PRO A 1 322 ? -12.738 13.081 -11.027 1.00 96.50 322 PRO A N 1
ATOM 2418 C CA . PRO A 1 322 ? -11.736 12.062 -11.311 1.00 96.50 322 PRO A CA 1
ATOM 2419 C C . PRO A 1 322 ? -11.896 10.889 -10.337 1.00 96.50 322 PRO A C 1
ATOM 2421 O O . PRO A 1 322 ? -12.538 11.018 -9.294 1.00 96.50 322 PRO A O 1
ATOM 2424 N N . ARG A 1 323 ? -11.260 9.753 -10.636 1.00 96.88 323 ARG A N 1
ATOM 2425 C CA . ARG A 1 323 ? -11.164 8.647 -9.675 1.00 96.88 323 ARG A CA 1
ATOM 2426 C C . ARG A 1 323 ? -10.512 9.140 -8.384 1.00 96.88 323 ARG A C 1
ATOM 2428 O O . ARG A 1 323 ? -9.385 9.627 -8.432 1.00 96.88 323 ARG A O 1
ATOM 2435 N N . ILE A 1 324 ? -11.190 8.970 -7.251 1.00 98.19 324 ILE A N 1
ATOM 2436 C CA . ILE A 1 324 ? -10.637 9.257 -5.925 1.00 98.19 324 ILE A CA 1
ATOM 2437 C C . ILE A 1 324 ? -10.830 8.043 -5.029 1.00 98.19 324 ILE A C 1
ATOM 2439 O O . ILE A 1 324 ? -11.953 7.587 -4.802 1.00 98.19 324 ILE A O 1
ATOM 2443 N N . VAL A 1 325 ? -9.719 7.536 -4.505 1.00 98.06 325 VAL A N 1
ATOM 2444 C CA . VAL A 1 325 ? -9.703 6.459 -3.512 1.00 98.06 325 VAL A CA 1
ATOM 2445 C C . VAL A 1 325 ? -8.800 6.844 -2.348 1.00 98.06 325 VAL A C 1
ATOM 2447 O O . VAL A 1 325 ? -7.814 7.550 -2.553 1.00 98.06 325 VAL A O 1
ATOM 2450 N N . VAL A 1 326 ? -9.119 6.373 -1.145 1.00 98.31 326 VAL A N 1
ATOM 2451 C CA . VAL A 1 326 ? -8.279 6.514 0.049 1.00 98.31 326 VAL A CA 1
ATOM 2452 C C . VAL A 1 326 ? -7.556 5.206 0.314 1.00 98.31 326 VAL A C 1
ATOM 2454 O O . VAL A 1 326 ? -8.189 4.161 0.435 1.00 98.31 326 VAL A O 1
ATOM 2457 N N . PHE A 1 327 ? -6.241 5.293 0.436 1.00 96.94 327 PHE A N 1
ATOM 2458 C CA . PHE A 1 327 ? -5.358 4.249 0.910 1.00 96.94 327 PHE A CA 1
ATOM 2459 C C . PHE A 1 327 ? -5.116 4.437 2.400 1.00 96.94 327 PHE A C 1
ATOM 2461 O O . PHE A 1 327 ? -4.662 5.491 2.851 1.00 96.94 327 PHE A O 1
ATOM 2468 N N . ALA A 1 328 ? -5.399 3.386 3.150 1.00 96.69 328 ALA A N 1
ATOM 2469 C CA . ALA A 1 328 ? -4.997 3.241 4.534 1.00 96.69 328 ALA A CA 1
ATOM 2470 C C . ALA A 1 328 ? -4.405 1.849 4.731 1.00 96.69 328 ALA A C 1
ATOM 2472 O O . ALA A 1 328 ? -4.661 0.940 3.943 1.00 96.69 328 ALA A O 1
ATOM 2473 N N . THR A 1 329 ? -3.623 1.662 5.785 1.00 95.94 329 THR A N 1
ATOM 2474 C CA . THR A 1 329 ? -3.018 0.363 6.084 1.00 95.94 329 THR A CA 1
ATOM 2475 C C . THR A 1 329 ? -3.275 -0.050 7.521 1.00 95.94 329 THR A C 1
ATOM 2477 O O . THR A 1 329 ? -3.499 0.777 8.406 1.00 95.94 329 THR A O 1
ATOM 2480 N N . TYR A 1 330 ? -3.236 -1.352 7.773 1.00 95.25 330 TYR A N 1
ATOM 2481 C CA . TYR A 1 330 ? -3.091 -1.901 9.111 1.00 95.25 330 TYR A CA 1
ATOM 2482 C C . TYR A 1 330 ? -2.069 -3.037 9.105 1.00 95.25 330 TYR A C 1
ATOM 2484 O O . TYR A 1 330 ? -1.832 -3.675 8.082 1.00 95.25 330 TYR A O 1
ATOM 2492 N N . SER A 1 331 ? -1.462 -3.298 10.257 1.00 91.75 331 SER A N 1
ATOM 2493 C CA . SER A 1 331 ? -0.429 -4.324 10.408 1.00 91.75 331 SER A CA 1
ATOM 2494 C C . SER A 1 331 ? -0.910 -5.437 11.330 1.00 91.75 331 SER A C 1
ATOM 2496 O O . SER A 1 331 ? -1.257 -5.170 12.478 1.00 91.75 331 SER A O 1
ATOM 2498 N N . THR A 1 332 ? -0.898 -6.687 10.866 1.00 87.88 332 THR A N 1
ATOM 2499 C CA . THR A 1 332 ? -1.172 -7.891 11.678 1.00 87.88 332 THR A CA 1
ATOM 2500 C C . THR A 1 332 ? 0.077 -8.427 12.375 1.00 87.88 332 THR A C 1
ATOM 2502 O O . THR A 1 332 ? 0.005 -9.359 13.171 1.00 87.88 332 THR A O 1
ATOM 2505 N N . ARG A 1 333 ? 1.241 -7.855 12.061 1.00 83.25 333 ARG A N 1
ATOM 2506 C CA . ARG A 1 333 ? 2.524 -8.148 12.700 1.00 83.25 333 ARG A CA 1
ATOM 2507 C C . ARG A 1 333 ? 3.143 -6.862 13.226 1.00 83.25 333 ARG A C 1
ATOM 2509 O O . ARG A 1 333 ? 2.757 -5.756 12.855 1.00 83.25 333 ARG A O 1
ATOM 2516 N N . SER A 1 334 ? 4.131 -7.010 14.099 1.00 72.00 334 SER A N 1
ATOM 2517 C CA . SER A 1 334 ? 4.975 -5.896 14.529 1.00 72.00 334 SER A CA 1
ATOM 2518 C C . SER A 1 334 ? 5.935 -5.541 13.401 1.00 72.00 334 SER A C 1
ATOM 2520 O O . SER A 1 334 ? 7.098 -5.928 13.431 1.00 72.00 334 SER A O 1
ATOM 2522 N N . VAL A 1 335 ? 5.427 -4.864 12.379 1.00 66.69 335 VAL A N 1
ATOM 2523 C CA . VAL A 1 335 ? 6.237 -4.382 11.263 1.00 66.69 335 VAL A CA 1
ATOM 2524 C C . VAL A 1 335 ? 6.875 -3.056 11.669 1.00 66.69 335 VAL A C 1
ATOM 2526 O O . VAL A 1 335 ? 6.271 -2.273 12.409 1.00 66.69 335 VAL A O 1
ATOM 2529 N N . ALA A 1 336 ? 8.092 -2.800 11.187 1.00 60.59 336 ALA A N 1
ATOM 2530 C CA . ALA A 1 336 ? 8.639 -1.447 11.187 1.00 60.59 336 ALA A CA 1
ATOM 2531 C C . ALA A 1 336 ? 7.655 -0.493 10.482 1.00 60.59 336 ALA A C 1
ATOM 2533 O O . ALA A 1 336 ? 6.827 -0.939 9.685 1.00 60.59 336 ALA A O 1
ATOM 2534 N N . GLN A 1 337 ? 7.743 0.798 10.803 1.00 66.69 337 GLN A N 1
ATOM 2535 C CA . GLN A 1 337 ? 6.873 1.857 10.285 1.00 66.69 337 GLN A CA 1
ATOM 2536 C C . GLN A 1 337 ? 6.534 1.669 8.792 1.00 66.69 337 GLN A C 1
ATOM 2538 O O . GLN A 1 337 ? 7.399 1.297 7.987 1.00 66.69 337 GLN A O 1
ATOM 2543 N N . TYR A 1 338 ? 5.255 1.885 8.456 1.00 70.56 338 TYR A N 1
ATOM 2544 C CA . TYR A 1 338 ? 4.778 1.873 7.075 1.00 70.56 338 TYR A CA 1
ATOM 2545 C C . TYR A 1 338 ? 5.631 2.824 6.237 1.00 70.56 338 TYR A C 1
ATOM 2547 O O . TYR A 1 338 ? 5.953 3.930 6.667 1.00 70.56 338 TYR A O 1
ATOM 2555 N N . ASP A 1 339 ? 6.038 2.339 5.075 1.00 75.12 339 ASP A N 1
ATOM 2556 C CA . ASP A 1 339 ? 6.954 3.026 4.184 1.00 75.12 339 ASP A CA 1
ATOM 2557 C C . ASP A 1 339 ? 6.219 3.253 2.874 1.00 75.12 339 ASP A C 1
ATOM 2559 O O . ASP A 1 339 ? 6.096 2.342 2.063 1.00 75.12 339 ASP A O 1
ATOM 2563 N N . VAL A 1 340 ? 5.678 4.461 2.724 1.00 70.50 340 VAL A N 1
ATOM 2564 C CA . VAL A 1 340 ? 4.925 4.881 1.533 1.00 70.50 340 VAL A CA 1
ATOM 2565 C C . VAL A 1 340 ? 5.761 4.821 0.256 1.00 70.50 340 VAL A C 1
ATOM 2567 O O . VAL A 1 340 ? 5.202 4.772 -0.834 1.00 70.50 340 VAL A O 1
ATOM 2570 N N . GLU A 1 341 ? 7.090 4.844 0.375 1.00 75.94 341 GLU A N 1
ATOM 2571 C CA . GLU A 1 341 ? 7.997 4.816 -0.771 1.00 75.94 341 GLU A CA 1
ATOM 2572 C C . GLU A 1 341 ? 8.328 3.382 -1.202 1.00 75.94 341 GLU A C 1
ATOM 2574 O O . GLU A 1 341 ? 8.870 3.166 -2.292 1.00 75.94 341 GLU A O 1
ATOM 2579 N N . PHE A 1 342 ? 7.990 2.386 -0.378 1.00 83.44 342 PHE A N 1
ATOM 2580 C CA . PHE A 1 342 ? 8.234 0.992 -0.701 1.00 83.44 342 PHE A CA 1
ATOM 2581 C C . PHE A 1 342 ? 7.312 0.530 -1.834 1.00 83.44 342 PHE A C 1
ATOM 2583 O O . PHE A 1 342 ? 6.105 0.406 -1.667 1.00 83.44 342 PHE A O 1
ATOM 2590 N N . GLN A 1 343 ? 7.902 0.227 -2.990 1.00 88.50 343 GLN A N 1
ATOM 2591 C CA . GLN A 1 343 ? 7.214 -0.395 -4.118 1.00 88.50 343 GLN A CA 1
ATOM 2592 C C . GLN A 1 343 ? 8.177 -1.304 -4.871 1.00 88.50 343 GLN A C 1
ATOM 2594 O O . GLN A 1 343 ? 9.116 -0.802 -5.491 1.00 88.50 343 GLN A O 1
ATOM 2599 N N . TYR A 1 344 ? 7.895 -2.604 -4.869 1.00 93.19 344 TYR A N 1
ATOM 2600 C CA . TYR A 1 344 ? 8.599 -3.626 -5.629 1.00 93.19 344 TYR A CA 1
ATOM 2601 C C . TYR A 1 344 ? 7.881 -3.892 -6.961 1.00 93.19 344 TYR A C 1
ATOM 2603 O O . TYR A 1 344 ? 6.777 -4.438 -6.999 1.00 93.19 344 TYR A O 1
ATOM 2611 N N . LYS A 1 345 ? 8.495 -3.472 -8.063 1.00 94.44 345 LYS A N 1
ATOM 2612 C CA . LYS A 1 345 ? 7.923 -3.413 -9.416 1.00 94.44 345 LYS A CA 1
ATOM 2613 C C . LYS A 1 345 ? 8.447 -4.545 -10.298 1.00 94.44 345 LYS A C 1
ATOM 2615 O O . LYS A 1 345 ? 9.483 -5.146 -10.020 1.00 94.44 345 LYS A O 1
ATOM 2620 N N . ILE A 1 346 ? 7.781 -4.781 -11.432 1.00 94.69 346 ILE A N 1
ATOM 2621 C CA . ILE A 1 346 ? 8.110 -5.861 -12.391 1.00 94.69 346 ILE A CA 1
ATOM 2622 C C . ILE A 1 346 ? 9.537 -5.828 -12.969 1.00 94.69 346 ILE A C 1
ATOM 2624 O O . ILE A 1 346 ? 9.952 -6.807 -13.588 1.00 94.69 346 ILE A O 1
ATOM 2628 N N . TRP A 1 347 ? 10.281 -4.730 -12.806 1.00 94.31 347 TRP A N 1
ATOM 2629 C CA . TRP A 1 347 ? 11.676 -4.595 -13.248 1.00 94.31 347 TRP A CA 1
ATOM 2630 C C . TRP A 1 347 ? 12.679 -4.447 -12.099 1.00 94.31 347 TRP A C 1
ATOM 2632 O O . TRP A 1 347 ? 13.878 -4.378 -12.365 1.00 94.31 347 TRP A O 1
ATOM 2642 N N . ASP A 1 348 ? 12.244 -4.370 -10.837 1.00 93.56 348 ASP A N 1
ATOM 2643 C CA . ASP A 1 348 ? 13.163 -4.040 -9.741 1.00 93.56 348 ASP A CA 1
ATOM 2644 C C . ASP A 1 348 ? 14.214 -5.129 -9.540 1.00 93.56 348 ASP A C 1
ATOM 2646 O O . ASP A 1 348 ? 15.382 -4.811 -9.311 1.00 93.56 348 ASP A O 1
ATOM 2650 N N . TRP A 1 349 ? 13.861 -6.400 -9.755 1.00 93.50 349 TRP A N 1
ATOM 2651 C CA . TRP A 1 349 ? 14.833 -7.489 -9.685 1.00 93.50 349 TRP A CA 1
ATOM 2652 C C . TRP A 1 349 ? 15.954 -7.380 -10.716 1.00 93.50 349 TRP A C 1
ATOM 2654 O O . TRP A 1 349 ? 17.078 -7.793 -10.439 1.00 93.50 349 TRP A O 1
ATOM 2664 N N . ALA A 1 350 ? 15.713 -6.750 -11.869 1.00 94.12 350 ALA A N 1
ATOM 2665 C CA . ALA A 1 350 ? 16.754 -6.536 -12.872 1.00 94.12 350 ALA A CA 1
ATOM 2666 C C . ALA A 1 350 ? 17.872 -5.616 -12.342 1.00 94.12 350 ALA A C 1
ATOM 2668 O O . ALA A 1 350 ? 19.011 -5.671 -12.816 1.00 94.12 350 ALA A O 1
ATOM 2669 N N . SER A 1 351 ? 17.587 -4.801 -11.322 1.00 92.25 351 SER A N 1
ATOM 2670 C CA . SER A 1 351 ? 18.578 -3.931 -10.682 1.00 92.25 351 SER A CA 1
ATOM 2671 C C . SER A 1 351 ? 19.519 -4.668 -9.719 1.00 92.25 351 SER A C 1
ATOM 2673 O O . SER A 1 351 ? 20.549 -4.113 -9.330 1.00 92.25 351 SER A O 1
ATOM 2675 N N . PHE A 1 352 ? 19.218 -5.918 -9.358 1.00 93.56 352 PHE A N 1
ATOM 2676 C CA . PHE A 1 352 ? 19.980 -6.663 -8.356 1.00 93.56 352 PHE A CA 1
ATOM 2677 C C . PHE A 1 352 ? 21.262 -7.244 -8.940 1.00 93.56 352 PHE A C 1
ATOM 2679 O O . PHE A 1 352 ? 21.297 -7.701 -10.081 1.00 93.56 352 PHE A O 1
ATOM 2686 N N . ARG A 1 353 ? 22.347 -7.214 -8.159 1.00 93.88 353 ARG A N 1
ATOM 2687 C CA . ARG A 1 353 ? 23.689 -7.596 -8.634 1.00 93.88 353 ARG A CA 1
ATOM 2688 C C . ARG A 1 353 ? 23.786 -9.079 -8.976 1.00 93.88 353 ARG A C 1
ATOM 2690 O O . ARG A 1 353 ? 24.603 -9.448 -9.812 1.00 93.88 353 ARG A O 1
ATOM 2697 N N . GLU A 1 354 ? 22.954 -9.888 -8.339 1.00 94.00 354 GLU A N 1
ATOM 2698 C CA . GLU A 1 354 ? 22.841 -11.329 -8.513 1.00 94.00 354 GLU A CA 1
ATOM 2699 C C . GLU A 1 354 ? 22.247 -11.705 -9.875 1.00 94.00 354 GLU A C 1
ATOM 2701 O O . GLU A 1 354 ? 22.507 -12.801 -10.359 1.00 94.00 354 GLU A O 1
ATOM 2706 N N . VAL A 1 355 ? 21.480 -10.809 -10.507 1.00 95.88 355 VAL A N 1
ATOM 2707 C CA . VAL A 1 355 ? 20.892 -11.057 -11.828 1.00 95.88 355 VAL A CA 1
ATOM 2708 C C . VAL A 1 355 ? 21.944 -10.789 -12.911 1.00 95.88 355 VAL A C 1
ATOM 2710 O O . VAL A 1 355 ? 22.500 -9.678 -12.953 1.00 95.88 355 VAL A O 1
ATOM 2713 N N . PRO A 1 356 ? 22.213 -11.743 -13.821 1.00 97.25 356 PRO A N 1
ATOM 2714 C CA . PRO A 1 356 ? 23.113 -11.541 -14.950 1.00 97.25 356 PRO A CA 1
ATOM 2715 C C . PRO A 1 356 ? 22.752 -10.286 -15.767 1.00 97.25 356 PRO A C 1
ATOM 2717 O O . PRO A 1 356 ? 21.571 -10.061 -16.043 1.00 97.25 356 PRO A O 1
ATOM 2720 N N . PRO A 1 357 ? 23.733 -9.465 -16.192 1.00 97.88 357 PRO A N 1
ATOM 2721 C CA . PRO A 1 357 ? 23.454 -8.221 -16.912 1.00 97.88 357 PRO A CA 1
ATOM 2722 C C . PRO A 1 357 ? 22.608 -8.397 -18.176 1.00 97.88 357 PRO A C 1
ATOM 2724 O O . PRO A 1 357 ? 21.717 -7.592 -18.435 1.00 97.88 357 PRO A O 1
ATOM 2727 N N . GLN A 1 358 ? 22.839 -9.476 -18.924 1.00 98.00 358 GLN A N 1
ATOM 2728 C CA . GLN A 1 358 ? 22.075 -9.771 -20.132 1.00 98.00 358 GLN A CA 1
ATOM 2729 C C . GLN A 1 358 ? 20.581 -9.996 -19.832 1.00 98.00 358 GLN A C 1
ATOM 2731 O O . GLN A 1 358 ? 19.735 -9.397 -20.488 1.00 98.00 358 GLN A O 1
ATOM 2736 N N . LEU A 1 359 ? 20.252 -10.763 -18.784 1.00 97.56 359 LEU A N 1
ATOM 2737 C CA . LEU A 1 359 ? 18.863 -10.985 -18.359 1.00 97.56 359 LEU A CA 1
ATOM 2738 C C . LEU A 1 359 ? 18.206 -9.696 -17.847 1.00 97.56 359 LEU A C 1
ATOM 2740 O O . LEU A 1 359 ? 17.033 -9.439 -18.109 1.00 97.56 359 LEU A O 1
ATOM 2744 N N . ALA A 1 360 ? 18.963 -8.850 -17.143 1.00 97.81 360 ALA A N 1
ATOM 2745 C CA . ALA A 1 360 ? 18.465 -7.552 -16.698 1.00 97.81 360 ALA A CA 1
ATOM 2746 C C . ALA A 1 360 ? 18.117 -6.623 -17.875 1.00 97.81 360 ALA A C 1
ATOM 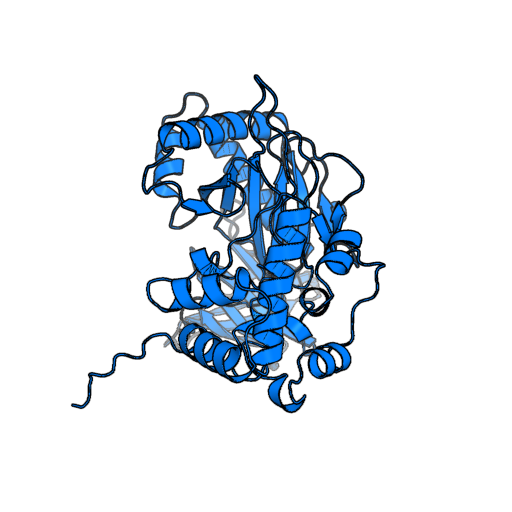2748 O O . ALA A 1 360 ? 17.093 -5.939 -17.838 1.00 97.81 360 ALA A O 1
ATOM 2749 N N . TYR A 1 361 ? 18.950 -6.613 -18.920 1.00 98.38 361 TYR A N 1
ATOM 2750 C CA . TYR A 1 361 ? 18.677 -5.883 -20.158 1.00 98.38 361 TYR A CA 1
ATOM 2751 C C . TYR A 1 361 ? 17.414 -6.403 -20.852 1.00 98.38 361 TYR A C 1
ATOM 2753 O O . TYR A 1 361 ? 16.515 -5.613 -21.144 1.00 98.38 361 TYR A O 1
ATOM 2761 N N . GLU A 1 362 ? 17.319 -7.718 -21.056 1.00 97.75 362 GLU A N 1
ATOM 2762 C CA . GLU A 1 362 ? 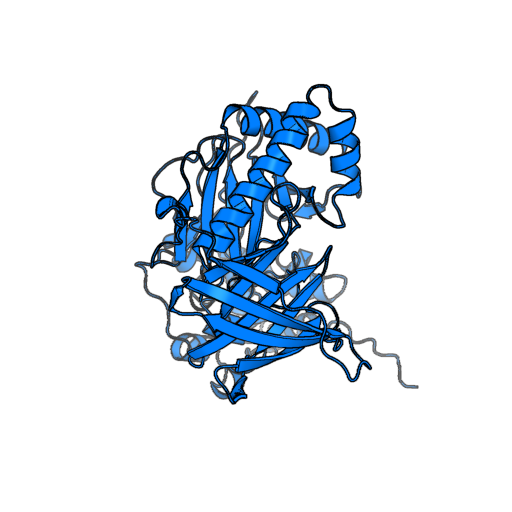16.162 -8.355 -21.693 1.00 97.75 362 GLU A CA 1
ATOM 2763 C C . GLU A 1 362 ? 14.864 -8.016 -20.958 1.00 97.75 362 GLU A C 1
ATOM 2765 O O . GLU A 1 362 ? 13.884 -7.627 -21.595 1.00 97.75 362 GLU A O 1
ATOM 2770 N N . ARG A 1 363 ? 14.879 -8.037 -19.619 1.00 96.81 363 ARG A N 1
ATOM 2771 C CA . ARG A 1 363 ? 13.717 -7.642 -18.819 1.00 96.81 363 ARG A CA 1
ATOM 2772 C C . ARG A 1 363 ? 13.314 -6.187 -19.024 1.00 96.81 363 ARG A C 1
ATOM 2774 O O . ARG A 1 363 ? 12.131 -5.896 -19.178 1.00 96.81 363 ARG A O 1
ATOM 2781 N N . LEU A 1 364 ? 14.265 -5.255 -18.984 1.00 97.62 364 LEU A N 1
ATOM 2782 C CA . LEU A 1 364 ? 13.963 -3.830 -19.160 1.00 97.62 364 LEU A CA 1
ATOM 2783 C C . LEU A 1 364 ? 13.387 -3.545 -20.552 1.00 97.62 364 LEU A C 1
ATOM 2785 O O . LEU A 1 364 ? 12.426 -2.779 -20.678 1.00 97.62 364 LEU A O 1
ATOM 2789 N N . LEU A 1 365 ? 13.937 -4.193 -21.581 1.00 97.44 365 LEU A N 1
ATOM 2790 C CA . LEU A 1 365 ? 13.451 -4.092 -22.952 1.00 97.44 365 LEU A CA 1
ATOM 2791 C C . LEU A 1 365 ? 12.042 -4.686 -23.101 1.00 97.44 365 LEU A C 1
ATOM 2793 O O . LEU A 1 365 ? 11.178 -4.067 -23.727 1.00 97.44 365 LEU A O 1
ATOM 2797 N N . GLU A 1 366 ? 11.789 -5.850 -22.497 1.00 96.94 366 GLU A N 1
ATOM 2798 C CA . GLU A 1 366 ? 10.475 -6.499 -22.466 1.00 96.94 366 GLU A CA 1
ATOM 2799 C C . GLU A 1 366 ? 9.429 -5.601 -21.790 1.00 96.94 366 GLU A C 1
ATOM 2801 O O . GLU A 1 366 ? 8.383 -5.319 -22.373 1.00 96.94 366 GLU A O 1
ATOM 2806 N N . VAL A 1 367 ? 9.728 -5.096 -20.587 1.00 95.62 367 VAL A N 1
ATOM 2807 C CA . VAL A 1 367 ? 8.848 -4.195 -19.828 1.00 95.62 367 VAL A CA 1
ATOM 2808 C C . VAL A 1 367 ? 8.486 -2.965 -20.647 1.00 95.62 367 VAL A C 1
ATOM 2810 O O . VAL A 1 367 ? 7.307 -2.612 -20.738 1.00 95.62 367 VAL A O 1
ATOM 2813 N N . HIS A 1 368 ? 9.470 -2.313 -21.266 1.00 95.62 368 HIS A N 1
ATOM 2814 C CA . HIS A 1 368 ? 9.204 -1.136 -22.083 1.00 95.62 368 HIS A CA 1
ATOM 2815 C C . HIS A 1 368 ? 8.350 -1.475 -23.313 1.00 95.62 368 HIS A C 1
ATOM 2817 O O . HIS A 1 368 ? 7.365 -0.787 -23.583 1.00 95.62 368 HIS A O 1
ATOM 2823 N N . SER A 1 369 ? 8.681 -2.555 -24.023 1.00 95.19 369 SER A N 1
ATOM 2824 C CA . SER A 1 369 ? 7.983 -2.960 -25.250 1.00 95.19 369 SER A CA 1
ATOM 2825 C C . SER A 1 369 ? 6.533 -3.363 -24.970 1.00 95.19 369 SER A C 1
ATOM 2827 O O . SER A 1 369 ? 5.612 -2.776 -25.537 1.00 95.19 369 SER A O 1
ATOM 2829 N N . ALA A 1 370 ? 6.308 -4.267 -24.013 1.00 94.69 370 ALA A N 1
ATOM 2830 C CA . ALA A 1 370 ? 4.978 -4.772 -23.677 1.00 94.69 370 ALA A CA 1
ATOM 2831 C C . ALA A 1 370 ? 4.054 -3.679 -23.109 1.00 94.69 370 ALA A C 1
ATOM 2833 O O . ALA A 1 370 ? 2.857 -3.642 -23.399 1.00 94.69 370 ALA A O 1
ATOM 2834 N N . THR A 1 371 ? 4.587 -2.752 -22.306 1.00 91.75 371 THR A N 1
ATOM 2835 C CA . THR A 1 371 ? 3.780 -1.647 -21.754 1.00 91.75 371 THR A CA 1
ATOM 2836 C C . THR A 1 371 ? 3.470 -0.579 -22.799 1.00 91.75 371 THR A C 1
ATOM 2838 O O . THR A 1 371 ? 2.380 -0.005 -22.790 1.00 91.75 371 THR A O 1
ATOM 2841 N N . LYS A 1 372 ? 4.383 -0.341 -23.747 1.00 91.81 372 LYS A N 1
ATOM 2842 C CA . LYS A 1 372 ? 4.138 0.529 -24.900 1.00 91.81 372 LYS A CA 1
ATOM 2843 C C . LYS A 1 372 ? 3.041 -0.034 -25.804 1.00 91.81 372 LYS A C 1
ATOM 2845 O O . LYS A 1 372 ? 2.137 0.712 -26.169 1.00 91.81 372 LYS A O 1
ATOM 2850 N N . GLU A 1 373 ? 3.073 -1.330 -26.112 1.00 92.69 373 GLU A N 1
ATOM 2851 C CA . GLU A 1 373 ? 2.033 -2.011 -26.902 1.00 92.69 373 GLU A CA 1
ATOM 2852 C C . GLU A 1 373 ? 0.649 -1.933 -26.244 1.00 92.69 373 GLU A C 1
ATOM 2854 O O . GLU A 1 373 ? -0.360 -1.763 -26.925 1.00 92.69 373 GLU A O 1
ATOM 2859 N N . ARG A 1 374 ? 0.599 -1.974 -24.907 1.00 89.56 374 ARG A N 1
ATOM 2860 C CA . ARG A 1 374 ? -0.636 -1.817 -24.117 1.00 89.56 374 ARG A CA 1
ATOM 2861 C C . ARG A 1 374 ? -1.047 -0.358 -23.879 1.00 89.56 374 ARG A C 1
ATOM 2863 O O . ARG A 1 374 ? -2.083 -0.112 -23.263 1.00 89.56 374 ARG A O 1
ATOM 2870 N N . GLY A 1 375 ? -0.254 0.610 -24.338 1.00 88.19 375 GLY A N 1
ATOM 2871 C CA . GLY A 1 375 ? -0.527 2.038 -24.173 1.00 88.19 375 GLY A CA 1
ATOM 2872 C C . GLY A 1 375 ? -0.329 2.579 -22.752 1.00 88.19 375 GLY A C 1
ATOM 2873 O O . GLY A 1 375 ? -0.788 3.680 -22.474 1.00 88.19 375 GLY A O 1
ATOM 2874 N N . THR A 1 376 ? 0.346 1.851 -21.856 1.00 83.44 376 THR A N 1
ATOM 2875 C CA . THR A 1 376 ? 0.625 2.285 -20.470 1.00 83.44 376 THR A CA 1
ATOM 2876 C C . THR A 1 376 ? 2.002 2.929 -20.287 1.00 83.44 376 THR A C 1
ATOM 2878 O O . THR A 1 376 ? 2.346 3.287 -19.166 1.00 83.44 376 THR A O 1
ATOM 2881 N N . THR A 1 377 ? 2.774 3.080 -21.375 1.00 84.19 377 THR A N 1
ATOM 2882 C CA . THR A 1 377 ? 4.110 3.713 -21.481 1.00 84.19 377 THR A CA 1
ATOM 2883 C C . THR A 1 377 ? 4.859 3.818 -20.152 1.00 84.19 377 THR A C 1
ATOM 2885 O O . THR A 1 377 ? 4.966 4.886 -19.547 1.00 84.19 377 THR A O 1
ATOM 2888 N N . VAL A 1 378 ? 5.404 2.694 -19.696 1.00 89.38 378 VAL A N 1
ATOM 2889 C CA . VAL A 1 378 ? 6.196 2.658 -18.469 1.00 89.38 378 VAL A CA 1
ATOM 2890 C C . VAL A 1 378 ? 7.604 3.166 -18.753 1.00 89.38 378 VAL A C 1
ATOM 2892 O O . VAL A 1 378 ? 8.227 2.811 -19.758 1.00 89.38 378 VAL A O 1
ATOM 2895 N N . GLN A 1 379 ? 8.108 4.000 -17.847 1.00 92.50 379 GLN A N 1
ATOM 2896 C CA . GLN A 1 379 ? 9.410 4.648 -17.962 1.00 92.50 379 GLN A CA 1
ATOM 2897 C C . GLN A 1 379 ? 10.258 4.360 -16.715 1.00 92.50 379 GLN A C 1
ATOM 2899 O O . GLN A 1 379 ? 10.338 5.212 -15.833 1.00 92.50 379 GLN A O 1
ATOM 2904 N N . PRO A 1 380 ? 10.905 3.183 -16.597 1.00 93.56 380 PRO A N 1
ATOM 2905 C CA . PRO A 1 380 ? 11.668 2.823 -15.395 1.00 93.56 380 PRO A CA 1
ATOM 2906 C C . PRO A 1 380 ? 12.771 3.829 -15.029 1.00 93.56 380 PRO A C 1
ATOM 2908 O O . PRO A 1 380 ? 13.132 3.968 -13.864 1.00 93.56 380 PRO A O 1
ATOM 2911 N N . TRP A 1 381 ? 13.289 4.579 -16.005 1.00 95.06 381 TRP A N 1
ATOM 2912 C CA . TRP A 1 381 ? 14.355 5.556 -15.786 1.00 95.06 381 TRP A CA 1
ATOM 2913 C C . TRP A 1 381 ? 13.947 6.776 -14.946 1.00 95.06 381 TRP A C 1
ATOM 2915 O O . TRP A 1 381 ? 14.835 7.428 -14.402 1.00 95.06 381 TRP A O 1
ATOM 2925 N N . VAL A 1 382 ? 12.649 7.085 -14.796 1.00 91.00 382 VAL A N 1
ATOM 2926 C CA . VAL A 1 382 ? 12.182 8.261 -14.021 1.00 91.00 382 VAL A CA 1
ATOM 2927 C C . VAL A 1 382 ? 12.446 8.139 -12.518 1.00 91.00 382 VAL A C 1
ATOM 2929 O O . VAL A 1 382 ? 12.396 9.132 -11.801 1.00 91.00 382 VAL A O 1
ATOM 2932 N N . TYR A 1 383 ? 12.754 6.929 -12.047 1.00 88.69 383 TYR A N 1
ATOM 2933 C CA . TYR A 1 383 ? 13.119 6.645 -10.657 1.00 88.69 383 TYR A CA 1
ATOM 2934 C C . TYR A 1 383 ? 14.612 6.853 -10.369 1.00 88.69 383 TYR A C 1
ATOM 2936 O O . TYR A 1 383 ? 15.070 6.629 -9.250 1.00 88.69 383 TYR A O 1
ATOM 2944 N N . PHE A 1 384 ? 15.391 7.258 -11.373 1.00 91.31 384 PHE A N 1
ATOM 2945 C CA . PHE A 1 384 ? 16.824 7.487 -11.253 1.00 91.31 384 PHE A CA 1
ATOM 2946 C C . PHE A 1 384 ? 17.179 8.903 -11.715 1.00 91.31 384 PHE A C 1
ATOM 2948 O O . PHE A 1 384 ? 16.391 9.591 -12.357 1.00 91.31 384 PHE A O 1
ATOM 2955 N N . GLN A 1 385 ? 18.395 9.343 -11.396 1.00 91.75 385 GLN A N 1
ATOM 2956 C CA . GLN A 1 385 ? 18.927 10.639 -11.819 1.00 91.75 385 GLN A CA 1
ATOM 2957 C C . GLN A 1 385 ? 20.276 10.466 -12.526 1.00 91.75 385 GLN A C 1
ATOM 2959 O O . GLN A 1 385 ? 20.980 9.470 -12.324 1.00 91.75 385 GLN A O 1
ATOM 2964 N N . GLY A 1 386 ? 20.635 11.448 -13.357 1.00 94.62 386 GLY A N 1
ATOM 2965 C CA . GLY A 1 386 ? 21.929 11.522 -14.038 1.00 94.62 386 GLY A CA 1
ATOM 2966 C C . GLY A 1 386 ? 22.242 10.291 -14.892 1.00 94.62 386 GLY A C 1
ATOM 2967 O O . GLY A 1 386 ? 21.380 9.749 -15.581 1.00 94.62 386 GLY A O 1
ATOM 2968 N N . GLU A 1 387 ? 23.487 9.817 -14.818 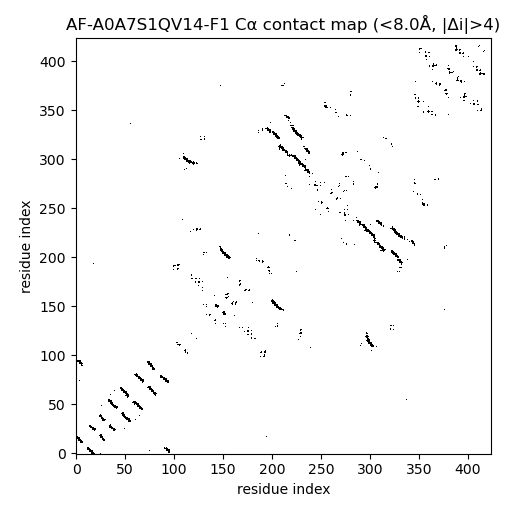1.00 94.94 387 GLU A N 1
ATOM 2969 C CA . GLU A 1 387 ? 23.976 8.695 -15.630 1.00 94.94 387 GLU A CA 1
ATOM 2970 C C . GLU A 1 387 ? 23.189 7.391 -15.436 1.00 94.94 387 GLU A C 1
ATOM 2972 O O . GLU A 1 387 ? 23.116 6.576 -16.357 1.00 94.94 387 GLU A O 1
ATOM 2977 N N . ARG A 1 388 ? 22.578 7.186 -14.259 1.00 95.25 388 ARG A N 1
ATOM 2978 C CA . ARG A 1 388 ? 21.746 6.003 -13.993 1.00 95.25 388 ARG A CA 1
ATOM 2979 C C . ARG A 1 388 ? 20.460 6.032 -14.805 1.00 95.25 388 ARG A C 1
ATOM 2981 O O . ARG A 1 388 ? 20.085 5.003 -15.362 1.00 95.25 388 ARG A O 1
ATOM 2988 N N . ALA A 1 389 ? 19.803 7.190 -14.866 1.00 95.94 389 ALA A N 1
ATOM 2989 C CA . ALA A 1 389 ? 18.597 7.379 -15.665 1.00 95.94 389 ALA A CA 1
ATOM 2990 C C . ALA A 1 389 ? 18.894 7.174 -17.151 1.00 95.94 389 ALA A C 1
ATOM 2992 O O . ALA A 1 389 ? 18.198 6.401 -17.804 1.00 95.94 389 ALA A O 1
ATOM 2993 N N . GLU A 1 390 ? 19.970 7.775 -17.665 1.00 96.81 390 GLU A N 1
ATOM 2994 C CA . GLU A 1 390 ? 20.353 7.616 -19.073 1.00 96.81 390 GLU A CA 1
ATOM 2995 C C . GLU A 1 390 ? 20.712 6.165 -19.420 1.00 96.81 390 GLU A C 1
ATOM 2997 O O . GLU A 1 390 ? 20.274 5.648 -20.447 1.00 96.81 390 GLU A O 1
ATOM 3002 N N . ALA A 1 391 ? 21.440 5.465 -18.542 1.00 97.25 391 ALA A N 1
ATOM 3003 C CA . ALA A 1 391 ? 21.742 4.048 -18.735 1.00 97.25 391 ALA A CA 1
ATOM 3004 C C . ALA A 1 391 ? 20.476 3.176 -18.722 1.00 97.25 391 ALA A C 1
ATOM 3006 O O . ALA A 1 391 ? 20.291 2.346 -19.610 1.00 97.25 391 ALA A O 1
ATOM 3007 N N . CYS A 1 392 ? 19.581 3.392 -17.752 1.00 97.62 392 CYS A N 1
ATOM 3008 C CA . CYS A 1 392 ? 18.305 2.683 -17.661 1.00 97.62 392 CYS A CA 1
ATOM 3009 C C . CYS A 1 392 ? 17.439 2.923 -18.905 1.00 97.62 392 CYS A C 1
ATOM 3011 O O . CYS A 1 392 ? 16.891 1.982 -19.475 1.00 97.62 392 CYS A O 1
ATOM 3013 N N . LYS A 1 393 ? 17.370 4.173 -19.374 1.00 97.81 393 LYS A N 1
ATOM 3014 C CA . LYS A 1 393 ? 16.653 4.548 -20.594 1.00 97.81 393 LYS A CA 1
ATOM 3015 C C . LYS A 1 393 ? 17.224 3.828 -21.811 1.00 97.81 393 LYS A C 1
ATOM 3017 O O . LYS A 1 393 ? 16.461 3.208 -22.543 1.00 97.81 393 LYS A O 1
ATOM 3022 N N . ALA A 1 394 ? 18.548 3.834 -21.984 1.00 98.25 394 ALA A N 1
ATOM 3023 C CA . ALA A 1 394 ? 19.205 3.134 -23.085 1.00 98.25 394 ALA A CA 1
ATOM 3024 C C . ALA A 1 394 ? 18.894 1.627 -23.085 1.00 98.25 394 ALA A C 1
ATOM 3026 O O . ALA A 1 394 ? 18.552 1.091 -24.139 1.00 98.25 394 ALA A O 1
ATOM 3027 N N . LEU A 1 395 ? 18.932 0.977 -21.914 1.00 98.31 395 LEU A N 1
ATOM 3028 C CA . LEU A 1 395 ? 18.561 -0.435 -21.742 1.00 98.31 395 LEU A CA 1
ATOM 3029 C C . LEU A 1 395 ? 17.092 -0.708 -22.103 1.00 98.31 395 LEU A C 1
ATOM 3031 O O . LEU A 1 395 ? 16.788 -1.747 -22.676 1.00 98.31 395 LEU A O 1
ATOM 3035 N N . CYS A 1 396 ? 16.184 0.222 -21.804 1.00 97.69 396 CYS A N 1
ATOM 3036 C CA . CYS A 1 396 ? 14.760 0.073 -22.108 1.00 97.69 396 CYS A CA 1
ATOM 3037 C C . CYS A 1 396 ? 14.426 0.303 -23.591 1.00 97.69 396 CYS A C 1
ATOM 3039 O O . CYS A 1 396 ? 13.463 -0.269 -24.092 1.00 97.69 396 CYS A O 1
ATOM 3041 N N . THR A 1 397 ? 15.156 1.186 -24.284 1.00 97.38 397 THR A N 1
ATOM 3042 C CA . THR A 1 397 ? 14.737 1.700 -25.603 1.00 97.38 397 THR A CA 1
ATOM 3043 C C . THR A 1 397 ? 15.627 1.283 -26.771 1.00 97.38 397 THR A C 1
ATOM 3045 O O . THR A 1 397 ? 15.297 1.604 -27.911 1.00 97.38 397 THR A O 1
ATOM 3048 N N . THR A 1 398 ? 16.753 0.611 -26.520 1.00 98.19 398 THR A N 1
ATOM 3049 C CA . THR A 1 398 ? 17.731 0.248 -27.561 1.00 98.19 398 THR A CA 1
ATOM 3050 C C . THR A 1 398 ? 17.740 -1.267 -27.754 1.00 98.19 398 THR A C 1
ATOM 3052 O O . THR A 1 398 ? 18.403 -1.970 -26.989 1.00 98.19 398 THR A O 1
ATOM 3055 N N . PRO A 1 399 ? 16.995 -1.815 -28.730 1.00 97.56 399 PRO A N 1
ATOM 3056 C CA . PRO A 1 399 ? 17.055 -3.240 -29.034 1.00 97.56 399 PRO A CA 1
ATOM 3057 C C . PRO A 1 399 ? 18.394 -3.610 -29.693 1.00 97.56 399 PRO A C 1
ATOM 3059 O O . PRO A 1 399 ? 18.994 -2.796 -30.394 1.00 97.56 399 PRO A O 1
ATOM 3062 N N . GLY A 1 400 ? 18.831 -4.858 -29.510 1.00 97.44 400 GLY A N 1
ATOM 3063 C CA . GLY A 1 400 ? 19.994 -5.418 -30.207 1.00 97.44 400 GLY A CA 1
ATOM 3064 C C . GLY A 1 400 ? 21.361 -4.996 -29.660 1.00 97.44 400 GLY A C 1
ATOM 3065 O O . GLY A 1 400 ? 22.336 -5.046 -30.405 1.00 97.44 400 GLY A O 1
ATOM 3066 N N . LEU A 1 401 ? 21.450 -4.590 -28.388 1.00 98.00 401 LEU A N 1
ATOM 3067 C CA . LEU A 1 401 ? 22.743 -4.350 -27.739 1.00 98.00 401 LEU A CA 1
ATOM 3068 C C . LEU A 1 401 ? 23.566 -5.643 -27.678 1.00 98.00 401 LEU A C 1
ATOM 3070 O O . LEU A 1 401 ? 23.036 -6.715 -27.377 1.00 98.00 401 LEU A O 1
ATOM 3074 N N . SER A 1 402 ? 24.873 -5.542 -27.919 1.00 97.88 402 SER A N 1
ATOM 3075 C CA . SER A 1 402 ? 25.794 -6.650 -27.656 1.00 97.88 402 SER A CA 1
ATOM 3076 C C . SER A 1 402 ? 25.891 -6.935 -26.153 1.00 97.88 402 SER A C 1
ATOM 3078 O O . SER A 1 402 ? 25.673 -6.048 -25.326 1.00 97.88 402 SER A O 1
ATOM 3080 N N . ALA A 1 403 ? 26.298 -8.154 -25.784 1.00 97.62 403 ALA A N 1
ATOM 3081 C CA . ALA A 1 403 ? 26.459 -8.539 -24.379 1.00 97.62 403 ALA A CA 1
ATOM 3082 C C . ALA A 1 403 ? 27.389 -7.581 -23.605 1.00 97.62 403 ALA A C 1
ATOM 3084 O O . ALA A 1 403 ? 27.087 -7.206 -22.475 1.00 97.62 403 ALA A O 1
ATOM 3085 N N . SER A 1 404 ? 28.478 -7.117 -24.232 1.00 98.00 404 SER A N 1
ATOM 3086 C CA . SER A 1 404 ? 29.407 -6.151 -23.630 1.00 98.00 404 SER A CA 1
ATOM 3087 C C . SER A 1 404 ? 28.800 -4.758 -23.437 1.00 98.00 404 SER A C 1
ATOM 3089 O O . SER A 1 404 ? 29.091 -4.090 -22.446 1.00 98.00 404 SER A O 1
ATOM 3091 N N . GLU A 1 405 ? 27.956 -4.298 -24.366 1.00 98.38 405 GLU A N 1
ATOM 3092 C CA . GLU A 1 405 ? 27.271 -3.004 -24.240 1.00 98.38 405 GLU A CA 1
ATOM 3093 C C . GLU A 1 405 ? 26.184 -3.059 -23.166 1.00 98.38 405 GLU A C 1
ATOM 3095 O O . GLU A 1 405 ? 26.104 -2.159 -22.324 1.00 98.38 405 GLU A O 1
ATOM 3100 N N . ALA A 1 406 ? 25.386 -4.132 -23.163 1.00 98.31 406 ALA A N 1
ATOM 3101 C CA . ALA A 1 406 ? 24.381 -4.392 -22.142 1.00 98.31 406 ALA A CA 1
ATOM 3102 C C . ALA A 1 406 ? 25.025 -4.468 -20.750 1.00 98.31 406 ALA A C 1
ATOM 3104 O O . ALA A 1 406 ? 24.567 -3.800 -19.824 1.00 98.31 406 ALA A O 1
ATOM 3105 N N . GLU A 1 407 ? 26.139 -5.194 -20.609 1.00 97.94 407 GLU A N 1
ATOM 3106 C CA . GLU A 1 407 ? 26.896 -5.268 -19.359 1.00 97.94 407 GLU A CA 1
ATOM 3107 C C . GLU A 1 407 ? 27.371 -3.888 -18.891 1.00 97.94 407 GLU A C 1
ATOM 3109 O O . GLU A 1 407 ? 27.109 -3.505 -17.748 1.00 97.94 407 GLU A O 1
ATOM 3114 N N . ALA A 1 408 ? 28.004 -3.102 -19.766 1.00 97.38 408 ALA A N 1
ATOM 3115 C CA . ALA A 1 408 ? 28.487 -1.768 -19.415 1.00 97.38 408 ALA A CA 1
ATOM 3116 C C . ALA A 1 408 ? 27.353 -0.829 -18.958 1.00 97.38 408 ALA A C 1
ATOM 3118 O O . ALA A 1 408 ? 27.509 -0.087 -17.981 1.00 97.38 408 ALA A O 1
ATOM 3119 N N . LEU A 1 409 ? 26.201 -0.866 -19.63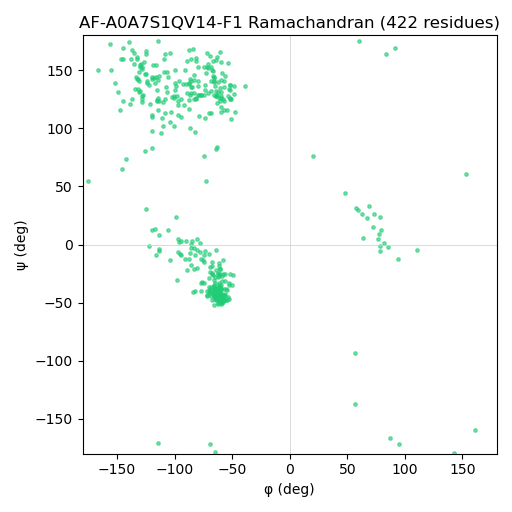5 1.00 98.00 409 LEU A N 1
ATOM 3120 C CA . LEU A 1 409 ? 25.032 -0.062 -19.276 1.00 98.00 409 LEU A CA 1
ATOM 3121 C C . LEU A 1 409 ? 24.385 -0.532 -17.971 1.00 98.00 409 LEU A C 1
ATOM 3123 O O . LEU A 1 409 ? 24.063 0.304 -17.127 1.00 98.00 409 LEU A O 1
ATOM 3127 N N . VAL A 1 410 ? 24.241 -1.843 -17.758 1.00 97.69 410 VAL A N 1
ATOM 3128 C CA . VAL A 1 410 ? 23.703 -2.389 -16.503 1.00 97.69 410 VAL A CA 1
ATOM 3129 C C . VAL A 1 410 ? 24.607 -2.029 -15.328 1.00 97.69 410 VAL A C 1
ATOM 3131 O O . VAL A 1 410 ? 24.103 -1.598 -14.293 1.00 97.69 410 VAL A O 1
ATOM 3134 N N . GLN A 1 411 ? 25.931 -2.122 -15.476 1.00 96.44 411 GLN A N 1
ATOM 3135 C CA . GLN A 1 411 ? 26.861 -1.709 -14.421 1.00 96.44 411 GLN A CA 1
ATOM 3136 C C . GLN A 1 411 ? 26.709 -0.220 -14.086 1.00 96.44 411 GLN A C 1
ATOM 3138 O O . GLN A 1 411 ? 26.596 0.138 -12.912 1.00 96.44 411 GLN A O 1
ATOM 3143 N N . ARG A 1 412 ? 26.614 0.649 -15.103 1.00 96.06 412 ARG A N 1
ATOM 3144 C CA . ARG A 1 412 ? 26.372 2.088 -14.905 1.00 96.06 412 ARG A CA 1
ATOM 3145 C C . ARG A 1 412 ? 25.028 2.357 -14.225 1.00 96.06 412 ARG A C 1
ATOM 3147 O O . ARG A 1 412 ? 24.952 3.189 -13.324 1.00 96.06 412 ARG A O 1
ATOM 3154 N N . TRP A 1 413 ? 23.977 1.640 -14.614 1.00 96.06 413 TRP A N 1
ATOM 3155 C CA . TRP A 1 413 ? 22.654 1.761 -14.007 1.00 96.06 413 TRP A CA 1
ATOM 3156 C C . TRP A 1 413 ? 22.634 1.308 -12.539 1.00 96.06 413 TRP A C 1
ATOM 3158 O O . TRP A 1 413 ? 22.080 2.011 -11.689 1.00 96.06 413 TRP A O 1
ATOM 3168 N N . ARG A 1 414 ? 23.262 0.170 -12.215 1.00 94.56 414 ARG A N 1
ATOM 3169 C CA . ARG A 1 414 ? 23.277 -0.408 -10.859 1.00 94.56 414 ARG A CA 1
ATOM 3170 C C . ARG A 1 414 ? 24.148 0.378 -9.885 1.00 94.56 414 ARG A C 1
ATOM 3172 O O . ARG A 1 414 ? 23.742 0.593 -8.747 1.00 94.56 414 ARG A O 1
ATOM 3179 N N . LEU A 1 415 ? 25.340 0.788 -10.310 1.00 90.94 415 LEU A N 1
ATOM 3180 C CA . LEU A 1 415 ? 26.317 1.442 -9.435 1.00 90.94 415 LEU A CA 1
ATOM 3181 C C . LEU A 1 415 ? 26.145 2.963 -9.395 1.00 90.94 415 LEU A C 1
ATOM 3183 O O . LEU A 1 415 ? 26.593 3.606 -8.448 1.00 90.94 415 LEU A O 1
ATOM 3187 N N . GLY A 1 416 ? 25.505 3.538 -10.420 1.00 78.25 416 GLY A N 1
ATOM 3188 C CA . GLY A 1 416 ? 25.679 4.950 -10.736 1.00 78.25 416 GLY A CA 1
ATOM 3189 C C . GLY A 1 416 ? 27.128 5.272 -11.052 1.00 78.25 416 GLY A C 1
ATOM 3190 O O . GLY A 1 416 ? 28.017 4.429 -10.927 1.00 78.25 416 GLY A O 1
ATOM 3191 N N . GLY A 1 417 ? 27.397 6.506 -11.460 1.00 60.94 417 GLY A N 1
ATOM 3192 C CA . GLY A 1 417 ? 28.747 7.027 -11.341 1.00 60.94 417 GLY A CA 1
ATOM 3193 C C . GLY A 1 417 ? 29.091 7.068 -9.855 1.00 60.94 417 GLY A C 1
ATOM 3194 O O . GLY A 1 417 ? 28.891 8.096 -9.218 1.00 60.94 417 GLY A O 1
ATOM 3195 N N . ALA A 1 418 ? 29.551 5.952 -9.278 1.00 52.34 418 ALA A N 1
ATOM 3196 C CA . ALA A 1 418 ? 30.335 5.985 -8.058 1.00 52.34 418 ALA A CA 1
ATOM 3197 C C . ALA A 1 418 ? 31.433 6.991 -8.365 1.00 52.34 418 ALA A C 1
ATOM 3199 O O . ALA A 1 418 ? 32.244 6.751 -9.266 1.00 52.34 418 ALA A O 1
ATOM 3200 N N . ALA A 1 419 ? 31.336 8.169 -7.750 1.00 45.00 419 ALA A N 1
ATOM 3201 C CA . ALA A 1 419 ? 32.209 9.280 -8.043 1.00 45.00 419 ALA A CA 1
ATOM 3202 C C . ALA A 1 419 ? 33.641 8.745 -8.051 1.00 45.00 419 ALA A C 1
ATOM 3204 O O . ALA A 1 419 ? 34.149 8.261 -7.038 1.00 45.00 419 ALA A O 1
ATOM 3205 N N . ARG A 1 420 ? 34.284 8.773 -9.223 1.00 45.38 420 ARG A N 1
ATOM 3206 C CA . ARG A 1 420 ? 35.737 8.675 -9.310 1.00 45.38 420 ARG A CA 1
ATOM 3207 C C . ARG A 1 420 ? 36.270 9.920 -8.604 1.00 45.38 420 ARG A C 1
ATOM 3209 O O . ARG A 1 420 ? 36.513 10.922 -9.265 1.00 45.38 420 ARG A O 1
ATOM 3216 N N . GLY A 1 421 ? 36.363 9.898 -7.278 1.00 45.81 421 GLY A N 1
ATOM 3217 C CA . GLY A 1 421 ? 36.841 11.051 -6.526 1.00 45.81 421 GLY A CA 1
ATOM 3218 C C . GLY A 1 421 ? 36.322 11.170 -5.104 1.00 45.81 421 GLY A C 1
ATOM 3219 O O . GLY A 1 421 ? 35.736 12.190 -4.796 1.00 45.81 421 GLY A O 1
ATOM 3220 N N . GLU A 1 422 ? 36.599 10.185 -4.252 1.00 36.94 422 GLU A N 1
ATOM 3221 C CA . GLU A 1 422 ? 37.086 10.442 -2.886 1.00 36.94 422 GLU A CA 1
ATOM 3222 C C . GLU A 1 422 ? 38.132 9.365 -2.561 1.00 36.94 422 GLU A C 1
ATOM 3224 O O . GLU A 1 422 ? 37.885 8.387 -1.862 1.00 36.94 422 GLU A O 1
ATOM 3229 N N . ALA A 1 423 ? 39.312 9.513 -3.170 1.00 37.19 423 ALA A N 1
ATOM 3230 C CA . ALA A 1 423 ? 40.542 9.032 -2.558 1.00 37.19 423 ALA A CA 1
ATOM 3231 C C . ALA A 1 423 ? 40.971 10.129 -1.574 1.00 37.19 423 ALA A C 1
ATOM 3233 O O . ALA A 1 423 ? 41.514 11.151 -1.999 1.00 37.19 423 ALA A O 1
ATOM 3234 N N . GLY A 1 424 ? 40.615 9.945 -0.303 1.00 36.78 424 GLY A N 1
ATOM 3235 C CA . GLY A 1 424 ? 41.193 10.652 0.839 1.00 36.78 424 GLY A CA 1
ATOM 3236 C C . GLY A 1 424 ? 42.298 9.817 1.458 1.00 36.78 424 GLY A C 1
ATOM 3237 O O . GLY A 1 424 ? 42.079 8.590 1.581 1.00 36.78 424 GLY A O 1
#

Foldseek 3Di:
DAKWWFDDPVDIFIWDWDADPVRFIKIWGDDDHWIWMFTWPDPDPQKTKGQIATLQPRDGQFMKIWHQDPVQRWIWMWTGGPPHPDIDDIIIIHGPPPPLDPQLDQDPLQKHKFALLDPLVLLLVLLVLVLVLCVVQVPHPLWDQDAQGKTKAWCFDDSNVSSLVSLCPDPCNCSNVVRLVSNVVSQQSSQSSHQWGWDRTKIKIFAGQFKFFWWFQDDAQKKKKKAWSAFAFAWWWQASPDDQDDLVRLCVLQVFDPVCCPPPLNVLCVLQCRLLSDQSVVSVVRTDGSDDDTHRRSMIMMHHRNITIMDHRDDDDPPDGHTMIMIIMIGSDSDDDRDSPDIGGSLSSLLDPRGQLVSSLVSLQSVQVVCVVVVSRDQPLVVDDDLLSVLSNCSNPPPDDDSVSSVVSSCCNNVPCPDPDDPD